Protein 6XRK (pdb70)

Solvent-accessible surface area: 28805 Å² total; per-residue (Å²): 146,97,162,117,76,77,4,35,88,1,1,72,63,0,30,18,0,1,0,0,0,19,0,1,0,0,51,15,96,143,74,79,31,150,60,4,56,34,0,0,54,20,70,30,4,55,52,6,59,46,112,37,0,25,36,0,90,126,25,25,4,36,0,0,0,0,0,0,0,0,43,59,16,30,73,79,72,0,75,18,72,82,100,0,14,66,53,0,71,75,3,0,46,42,0,46,161,25,39,0,0,0,0,0,0,0,5,33,0,4,52,105,31,21,20,0,30,47,3,17,35,19,56,96,37,0,51,38,0,0,48,44,0,0,73,73,0,73,93,37,81,39,41,0,0,0,0,0,0,6,60,0,90,12,87,55,10,107,94,51,26,29,97,22,2,53,46,0,0,31,19,0,3,84,19,0,36,67,24,23,51,68,0,38,57,2,0,0,0,0,0,0,0,54,3,56,12,125,38,0,18,40,121,27,20,114,46,7,97,14,208,29,116,13,15,0,0,0,0,9,2,37,46,15,45,48,0,0,47,0,20,21,137,100,36,98,80,134,80,55,124,131,41,78,96,65,103,62,100,14,86,66,92,13,26,84,164,73,29,70,148,82,3,56,74,23,0,72,51,0,72,88,31,8,9,84,143,38,37,0,0,0,0,0,11,0,0,0,10,29,68,46,119,12,59,145,90,8,9,41,68,0,4,98,6,0,4,36,41,8,70,82,32,95,0,9,2,1,0,0,23,1,1,1,44,98,106,5,18,77,6,5,4,1,19,11,70,80,46,142,20,120,30,110,122,10,70,58,34,4,59,59,22,46,73,68,137,72,90,181,123,63,73,2,32,55,1,1,71,60,0,31,18,0,0,0,0,0,19,0,1,0,0,46,17,109,135,88,102,39,171,55,16,55,44,0,0,48,14,65,30,5,55,54,7,57,40,112,36,0,25,35,0,92,128,24,25,3,38,0,0,0,0,0,0,0,0,41,65,20,25,72,55,74,0,74,17,68,82,94,0,14,58,45,0,67,76,3,0,45,41,0,46,156,23,41,0,3,0,0,0,0,0,6,32,0,4,54,106,31,21,17,0,28,48,3,17,36,18,89,110,38,0,43,38,0,0,46,44,0,0,81,71,0,79,94,28,79,38,50,0,0,0,0,0,0,7,62,0,87,12,75,46,8,116,93,49,29,28,85,22,2,45,40,0,0,27,7,1,2,83,21,0,33,68,26,23,54,61,0,48,56,0,0,0,0,0,0,0,0,52,2,55,11,129,39,0,17,40,127,31,26,88,45,6,105,13,217,36,112,10,12,0,0,0,0,8,2,36,46,15,47,50,0,0,47,0,18,23,125,88,37,96,78,133,81,51,143,156,38,80,95,62,105,64,99,15,84,64,92,12,26,82,165,75,28,68,145,84,3,56,68,24,0,70,46,0,71,79,33,8,9,84,149,39,35,0,0,0,0,0,10,0,0,0,9,26,81,47,130,11,54,139,87,9,8,58,67,0,3,105,6,0,4,36,41,8,70,81,34,94,0,9,2,2,0,0,22,1,1,0,44,98,105,5,18,75,7,5,4,1,20,9,69,80,47,142,23,121,25,94,106,11,74,44,33,3,60,58,27,45,74,72,142

Secondary structure (DSSP, 8-state):
------HHHHHHHH-EEEE--SSTT---TTS---SHHHHHTTTSPPPP-HHHHHGGGGGTEEEEEE----GGGB-TT-PBPHHHHHHHHHHHHHHHHTT-EEEE---GGGSTTSGGGG-GGGHHHHHHHHHHHHHHHTT--TTEEEES-S----EETTEE-HHHHHHHHHHHHHHHHHT-GGGGTS-EEEE-GGG-HHHHTSTT--PPP-TT--EEEEEEE--SHHHHT--SSS--EEE-TT--EEEPPP------HHHHHHHHHHHHHHHHHTGGGT--EEEEEE---SSSS--HHHHHHHHHHHHHHHHHSTTEEEEE---SSTTT-S---EETTTTEES-HHHHHHHHHHHHT-/--SS--HHHHHHHH-EEEE--SSTT---SSS---SHHHHHTTTSPPPP-HHHHHGGGGGTEEEEEE----GGGB-TT-PBPHHHHHHHHHHHHHHHHTT-EEEE---GGGSTTSGGGG-GGGHHHHHHHHHHHHHHHTT--TTEEEES-S----EETTEE-HHHHHHHHHHHHHHHHHT-GGGGTS-EEEE-GGG-HHHHTSTT--PPP-TT--EEEEEEE--SHHHHT--SSS--EEE-TT--EEE---------HHHHHHHHHHHHHHHHHTGGGT--EEEEEE---SSSS--HHHHHHHHHHHHHHHHHSTTEEEEE---SSTTT-S---EETTTTEES-HHHHHHHHHHHHT-

Nearest PDB structures (foldseek):
  6xrk-assembly2_B  TM=9.985E-01  e=7.769E-76  uncultured bovine rumen ciliate
  5d9m-assembly1_A  TM=8.361E-01  e=3.413E-28  Segatella bryantii
  6xso-assembly1_A  TM=7.972E-01  e=7.023E-29  uncultured bacterium
  6xso-assembly2_B  TM=7.882E-01  e=7.023E-29  uncultured bacterium
  3vdh-assembly2_B  TM=8.403E-01  e=1.889E-26  Segatella bryantii

Foldseek 3Di:
DDPDDFQLRVLLVQWAAAEQPLAQQADDPVFDDDASQSRRCVLHDHLDDLLLLQVCVVLQGQEYEYEHAFVSQAPPQQDGNPRNLVSVVVSCVSSVVSVGAYEYEHECCQPVPHDPLVFQVCLNNLLSNLLVVLLVCLQPAQSYEYESYYFHFDADVPHGDLVRLQSSQQSNLCSNCVSDRNSVAHAYEREARSLDLDRRLDPPHDDHDHPNNRYAYEHADCPPVLFAPAAPVDFDWDADPVGDIGGDHHDQAADDPVRLVVLVVSLVSCCVRAVVVSHAYENQEDFHFDPHRRDPVRRLVVVLSNQLSQLVRRRYYYHYYAQQDDSRDGTHAANSVVRDGPDVSSSNSSSCSSVVD/DVVADFLLRLLLVQWAAAEQPLAQQADDDPDDDDDSQCRRCVQHDHLDDLLLQQVCVVLQGQEYEYEHAFVVQAPPQQDGNPNNVVSVVVSCVSSVVSVGAYEYEHEPCADPPHDVLVFQVCLNNLLSNLLVVLLVCLQPALSYEYESYYFHFDDDPPHGDLVRLQSSQLSNLCSNCVVDHNSVAHAYEYEARSLDLDRRLDPSHDDHDHPNNRYAYEHADCPPVLFAPAAPVDFDWDADPVGDIGGDHHDQAADDPVRLVVLVVSLVSCCVRAVVVSHAYENQEDFHFDPHRRDPVRRLVVVLSNQLVQLVDRRYYYYYYAQQDPSRDGTHAANSVVRDGPDVSSSNSSSCSSVVD

Organism: NCBI:txid1093161

InterPro domains:
  IPR001547 Glycoside hydrolase, family 5 [PF00150] (35-329)
  IPR017853 Glycoside hydrolase superfamily [SSF51445] (2-362)
  IPR050386 Glycosyl Hydrolase 5 (Cellulase A) [PTHR31297] (22-347)

B-factor: mean 25.51, std 10.74, range [11.43, 89.85]

Radius of gyration: 29.07 Å; Cα contacts (8 Å, |Δi|>4): 1500; chains: 2; bounding box: 70×75×54 Å

Sequence (714 aa):
SSLQKTAIETVNDMGLGWNLGNTFDCFGTWKEIKTPDDQITMWGNVVPTEEMVVTIKKYGFNTVRFPVTWMNFMDDSGNVNAEEWMSSRVKEVVDWIIKAGMMYCILNVHHDGVSGNWLSQGASVKKTKFVTLWTQIANEEFKSSYDDHLVLESMNEVEYKTGNDFDFTTLHTLTQAFVDTVRGTGGNNADRLLLISGMNTNLEQTCSSGYKMPTDKADKLAISIHYYLPPQQFTVESDKNPWTWTDDQGVVHEEITPMQTWGTESSDYKEMVTNYETMKVTFADKGIPVILGEVGVLTEEQKDKDSIREFLYAQYSFSAAYDGFMSVLWDTSKNTAGDMNFYNRETDKWYDEKIRDNFVNIAAGVSSLQKKTAIETVNDMGLGWNLGNTFDCFGTWKEIKTPDDQITMWGNVVPTEEMVVTIKKYGFNTVRFPVTWMNFMDDSGNVNNAEWMSRVKEVVDWIIKAGMMYCILNVHHDGVVSSGNWLSQGASVKTKFVTLWTQIANEFKSYDDHLVLESMNEVEYKTTGNDFDFTTLHTLTQAFVDTVRGTGGNNADRLLLISGMNTNLEQTCSSGYKMPTDKADKLAISIHYYLPPQFTVESDKKNPWTWTDDQGVVHEITPMQTWGTESSDYKEMVTNYETMKVTFADKGIPVILGEVGVLTEEQKDKDSIREFLYAQYSFSAAYDGFMSVLWDTSKNTAGDMNFYNRETDKWYDEKIRDNFVNIAAGV

Structure (mmCIF, N/CA/C/O backbone):
data_6XRK
#
_entry.id   6XRK
#
_cell.length_a   72.320
_cell.length_b   84.990
_cell.length_c   121.320
_cell.angle_alpha   90.00
_cell.angle_beta   90.00
_cell.angle_gamma   90.00
#
_symmetry.space_group_name_H-M   'P 2 21 21'
#
loop_
_entity.id
_entity.type
_entity.pdbx_description
1 polymer 'Glycoside hydrolase type 1'
2 non-polymer 'MAGNESIUM ION'
3 non-polymer 2-[BIS-(2-HYDROXY-ETHYL)-AMINO]-2-HYDROXYMETHYL-PROPANE-1,3-DIOL
4 non-polymer 'CHLORIDE ION'
5 non-polymer DI(HYDROXYETHYL)ETHER
6 water water
#
loop_
_atom_site.group_PDB
_atom_site.id
_atom_site.type_symbol
_atom_site.label_atom_id
_atom_site.label_alt_id
_atom_site.label_comp_id
_atom_site.label_asym_id
_atom_site.label_entity_id
_atom_site.label_seq_id
_atom_site.pdbx_PDB_ins_code
_atom_site.Cartn_x
_atom_site.Cartn_y
_atom_site.Cartn_z
_atom_site.occupancy
_atom_site.B_iso_or_equiv
_atom_site.auth_seq_id
_atom_site.auth_comp_id
_atom_site.auth_asym_id
_atom_site.auth_atom_id
_atom_site.pdbx_PDB_model_num
ATOM 1 N N . SER A 1 18 ? 26.572 83.357 24.423 1.00 46.52 1 SER A N 1
ATOM 2 C CA . SER A 1 18 ? 27.255 83.359 25.744 1.00 45.27 1 SER A CA 1
ATOM 3 C C . SER A 1 18 ? 28.420 82.377 25.747 1.00 47.99 1 SER A C 1
ATOM 4 O O . SER A 1 18 ? 28.505 81.494 24.891 1.00 58.02 1 SER A O 1
ATOM 12 N N . SER A 1 19 ? 29.303 82.531 26.734 1.00 37.85 2 SER A N 1
ATOM 13 C CA . SER A 1 19 ? 30.394 81.586 26.921 1.00 36.55 2 SER A CA 1
ATOM 14 C C . SER A 1 19 ? 29.860 80.198 27.245 1.00 42.46 2 SER A C 1
ATOM 15 O O . SER A 1 19 ? 28.920 80.034 28.027 1.00 48.66 2 SER A O 1
ATOM 23 N N . LEU A 1 20 ? 30.486 79.188 26.649 1.00 39.49 3 LEU A N 1
ATOM 24 C CA . LEU A 1 20 ? 30.117 77.803 26.900 1.00 40.26 3 LEU A CA 1
ATOM 25 C C . LEU A 1 20 ? 31.226 77.034 27.610 1.00 51.98 3 LEU A C 1
ATOM 26 O O . LEU A 1 20 ? 31.189 75.801 27.649 1.00 67.44 3 LEU A O 1
ATOM 42 N N . GLN A 1 21 ? 32.206 77.744 28.182 1.00 45.43 4 GLN A N 1
ATOM 43 C CA . GLN A 1 21 ? 33.322 77.119 28.881 1.00 43.88 4 GLN A CA 1
ATOM 44 C C . GLN A 1 21 ? 33.497 77.762 30.251 1.00 40.63 4 GLN A C 1
ATOM 45 O O . GLN A 1 21 ? 33.220 78.946 30.441 1.00 44.90 4 GLN A O 1
ATOM 59 N N . LYS A 1 22 ? 33.931 76.963 31.215 1.00 30.75 5 LYS A N 1
ATOM 60 C CA . LYS A 1 22 ? 34.341 77.461 32.518 1.00 25.81 5 LYS A CA 1
ATOM 61 C C . LYS A 1 22 ? 35.840 77.255 32.665 1.00 24.41 5 LYS A C 1
ATOM 62 O O . LYS A 1 22 ? 36.401 76.296 32.125 1.00 27.64 5 LYS A O 1
ATOM 81 N N . THR A 1 23 ? 36.481 78.139 33.427 1.00 22.81 6 THR A N 1
ATOM 82 C CA . THR A 1 23 ? 37.868 77.923 33.802 1.00 24.51 6 THR A CA 1
ATOM 83 C C . THR A 1 23 ? 37.971 76.756 34.789 1.00 22.67 6 THR A C 1
ATOM 84 O O . THR A 1 23 ? 36.978 76.264 35.337 1.00 22.45 6 THR A O 1
ATOM 95 N N . ALA A 1 24 ? 39.207 76.334 35.050 1.00 22.00 7 ALA A N 1
ATOM 96 C CA . ALA A 1 24 ? 39.424 75.240 35.992 1.00 22.32 7 ALA A CA 1
ATOM 97 C C . ALA A 1 24 ? 38.897 75.592 37.377 1.00 20.00 7 ALA A C 1
ATOM 98 O O . ALA A 1 24 ? 38.200 74.799 38.007 1.00 19.79 7 ALA A O 1
ATOM 105 N N . ILE A 1 25 ? 39.223 76.790 37.873 1.00 21.06 8 ILE A N 1
ATOM 106 C CA . ILE A 1 25 ? 38.725 77.228 39.181 1.00 20.53 8 ILE A CA 1
ATOM 107 C C . ILE A 1 25 ? 37.204 77.346 39.190 1.00 21.88 8 ILE A C 1
ATOM 108 O O . ILE A 1 25 ? 36.548 76.902 40.138 1.00 20.77 8 ILE A O 1
ATOM 124 N N . GLU A 1 26 ? 36.625 77.948 38.144 1.00 21.18 9 GLU A N 1
ATOM 125 C CA . GLU A 1 26 ? 35.168 78.061 38.075 1.00 20.54 9 GLU A CA 1
ATOM 126 C C . GLU A 1 26 ? 34.519 76.680 38.113 1.00 20.97 9 GLU A C 1
ATOM 127 O O . GLU A 1 26 ? 33.435 76.506 38.693 1.00 21.40 9 GLU A O 1
ATOM 139 N N . THR A 1 27 ? 35.153 75.683 37.486 1.00 19.77 10 THR A N 1
ATOM 140 C CA . THR A 1 27 ? 34.595 74.332 37.493 1.00 18.51 10 THR A CA 1
ATOM 141 C C . THR A 1 27 ? 34.587 73.749 38.902 1.00 18.17 10 THR A C 1
ATOM 142 O O . THR A 1 27 ? 33.554 73.263 39.370 1.00 18.93 10 THR A O 1
ATOM 153 N N . VAL A 1 28 ? 35.725 73.784 39.604 1.00 18.35 11 VAL A N 1
ATOM 154 C CA . VAL A 1 28 ? 35.762 73.252 40.966 1.00 17.98 11 VAL A CA 1
ATOM 155 C C . VAL A 1 28 ? 34.826 74.022 41.895 1.00 17.93 11 VAL A C 1
ATOM 156 O O . VAL A 1 28 ? 34.173 73.409 42.762 1.00 18.92 11 VAL A O 1
ATOM 169 N N . ASN A 1 29 ? 34.676 75.339 41.697 1.00 18.43 12 ASN A N 1
ATOM 170 C CA . ASN A 1 29 ? 33.706 76.083 42.493 1.00 20.04 12 ASN A CA 1
ATOM 171 C C . ASN A 1 29 ? 32.289 75.544 42.261 1.00 21.36 12 ASN A C 1
ATOM 172 O O . ASN A 1 29 ? 31.503 75.420 43.207 1.00 21.75 12 ASN A O 1
ATOM 183 N N . ASP A 1 30 ? 31.947 75.224 41.002 1.00 18.17 13 ASP A N 1
ATOM 184 C CA . ASP A 1 30 ? 30.623 74.685 40.681 1.00 18.00 13 ASP A CA 1
ATOM 185 C C . ASP A 1 30 ? 30.449 73.249 41.156 1.00 18.55 13 ASP A C 1
ATOM 186 O O . ASP A 1 30 ? 29.302 72.804 41.313 1.00 18.59 13 ASP A O 1
ATOM 195 N N . MET A 1 31 ? 31.545 72.520 41.394 1.00 18.06 14 MET A N 1
ATOM 196 C CA . MET A 1 31 ? 31.454 71.123 41.824 1.00 15.36 14 MET A CA 1
ATOM 197 C C . MET A 1 31 ? 30.935 70.996 43.253 1.00 15.71 14 MET A C 1
ATOM 198 O O . MET A 1 31 ? 30.486 69.920 43.652 1.00 16.31 14 MET A O 1
ATOM 212 N N . GLY A 1 32 ? 30.955 72.073 44.026 1.00 18.33 15 GLY A N 1
ATOM 213 C CA . GLY A 1 32 ? 30.328 72.052 45.331 1.00 18.82 15 GLY A CA 1
ATOM 214 C C . GLY A 1 32 ? 30.983 71.078 46.286 1.00 15.42 15 GLY A C 1
ATOM 215 O O . GLY A 1 32 ? 32.212 71.027 46.435 1.00 15.65 15 GLY A O 1
ATOM 219 N N . LEU A 1 33 ? 30.123 70.355 47.004 1.00 15.24 16 LEU A N 1
ATOM 220 C CA . LEU A 1 33 ? 30.534 69.325 47.939 1.00 15.68 16 LEU A CA 1
ATOM 221 C C . LEU A 1 33 ? 30.510 67.962 47.257 1.00 14.95 16 LEU A C 1
ATOM 222 O O . LEU A 1 33 ? 29.575 67.639 46.527 1.00 15.17 16 LEU A O 1
ATOM 238 N N . GLY A 1 34 ? 31.546 67.164 47.520 1.00 13.89 17 GLY A N 1
ATOM 239 C CA . GLY A 1 34 ? 31.664 65.835 46.944 1.00 14.66 17 GLY A CA 1
ATOM 240 C C . GLY A 1 34 ? 31.573 64.691 47.935 1.00 14.29 17 GLY A C 1
ATOM 241 O O . GLY A 1 34 ? 31.777 64.871 49.151 1.00 14.11 17 GLY A O 1
ATOM 245 N N . TRP A 1 35 ? 31.320 63.493 47.397 1.00 13.98 18 TRP A N 1
ATOM 246 C CA . TRP A 1 35 ? 31.183 62.236 48.127 1.00 12.59 18 TRP A CA 1
ATOM 247 C C . TRP A 1 35 ? 31.653 61.110 47.224 1.00 12.60 18 TRP A C 1
ATOM 248 O O . TRP A 1 35 ? 31.353 61.111 46.023 1.00 13.18 18 TRP A O 1
ATOM 269 N N . ASN A 1 36 ? 32.360 60.142 47.819 1.00 12.43 19 ASN A N 1
ATOM 270 C CA . ASN A 1 36 ? 32.870 58.969 47.119 1.00 12.82 19 ASN A CA 1
ATOM 271 C C . ASN A 1 36 ? 31.916 57.789 47.239 1.00 13.75 19 ASN A C 1
ATOM 272 O O . ASN A 1 36 ? 31.400 57.489 48.328 1.00 13.26 19 ASN A O 1
ATOM 283 N N . LEU A 1 37 ? 31.765 57.047 46.138 1.00 13.62 20 LEU A N 1
ATOM 284 C CA . LEU A 1 37 ? 31.099 55.743 46.162 1.00 13.35 20 LEU A CA 1
ATOM 285 C C . LEU A 1 37 ? 32.125 54.660 46.527 1.00 12.85 20 LEU A C 1
ATOM 286 O O . LEU A 1 37 ? 32.590 53.865 45.716 1.00 13.37 20 LEU A O 1
ATOM 302 N N . GLY A 1 38 ? 32.489 54.632 47.804 1.00 12.82 21 GLY A N 1
ATOM 303 C CA . GLY A 1 38 ? 33.628 53.838 48.227 1.00 12.97 21 GLY A CA 1
ATOM 304 C C . GLY A 1 38 ? 33.345 52.351 48.398 1.00 11.43 21 GLY A C 1
ATOM 305 O O . GLY A 1 38 ? 32.219 51.890 48.629 1.00 12.95 21 GLY A O 1
ATOM 309 N N . ASN A 1 39 ? 34.423 51.572 48.260 1.00 13.24 22 ASN A N 1
ATOM 310 C CA . ASN A 1 39 ? 34.418 50.123 48.513 1.00 13.53 22 ASN A CA 1
ATOM 311 C C . ASN A 1 39 ? 33.356 49.412 47.668 1.00 13.61 22 ASN A C 1
ATOM 312 O O . ASN A 1 39 ? 32.621 48.535 48.138 1.00 13.26 22 ASN A O 1
ATOM 323 N N . THR A 1 40 ? 33.316 49.781 46.389 1.00 14.09 23 THR A N 1
ATOM 324 C CA . THR A 1 40 ? 32.344 49.260 45.420 1.00 13.37 23 THR A CA 1
ATOM 325 C C . THR A 1 40 ? 33.081 48.861 44.138 1.00 14.20 23 THR A C 1
ATOM 326 O O . THR A 1 40 ? 33.635 47.758 44.083 1.00 14.34 23 THR A O 1
ATOM 337 N N . PHE A 1 41 ? 33.148 49.726 43.106 1.00 13.29 24 PHE A N 1
ATOM 338 C CA . PHE A 1 41 ? 33.880 49.347 41.902 1.00 12.52 24 PHE A CA 1
ATOM 339 C C . PHE A 1 41 ? 35.392 49.337 42.122 1.00 14.54 24 PHE A C 1
ATOM 340 O O . PHE A 1 41 ? 36.134 48.872 41.246 1.00 14.98 24 PHE A O 1
ATOM 357 N N . ASP A 1 42 ? 35.855 49.843 43.265 1.00 14.27 25 ASP A N 1
ATOM 358 C CA . ASP A 1 42 ? 37.258 49.935 43.608 1.00 14.94 25 ASP A CA 1
ATOM 359 C C . ASP A 1 42 ? 37.811 48.684 44.269 1.00 13.92 25 ASP A C 1
ATOM 360 O O . ASP A 1 42 ? 39.035 48.561 44.388 1.00 13.98 25 ASP A O 1
ATOM 369 N N . CYS A 1 43 ? 36.974 47.743 44.698 1.00 13.43 26 CYS A N 1
ATOM 370 C CA . CYS A 1 43 ? 37.475 46.597 45.448 1.00 13.46 26 CYS A CA 1
ATOM 371 C C . CYS A 1 43 ? 38.483 45.768 44.654 1.00 14.89 26 CYS A C 1
ATOM 372 O O . CYS A 1 43 ? 38.427 45.690 43.424 1.00 14.67 26 CYS A O 1
ATOM 380 N N . PHE A 1 44 ? 39.347 45.062 45.381 1.00 15.24 27 PHE A N 1
ATOM 381 C CA . PHE A 1 44 ? 40.241 44.068 44.804 1.00 16.83 27 PHE A CA 1
ATOM 382 C C . PHE A 1 44 ? 40.707 43.135 45.915 1.00 17.28 27 PHE A C 1
ATOM 383 O O . PHE A 1 44 ? 40.586 43.452 47.103 1.00 17.34 27 PHE A O 1
ATOM 400 N N . GLY A 1 45 ? 41.252 41.990 45.512 1.00 15.62 28 GLY A N 1
ATOM 401 C CA . GLY A 1 45 ? 41.810 41.036 46.457 1.00 16.44 28 GLY A CA 1
ATOM 402 C C . GLY A 1 45 ? 42.068 39.713 45.783 1.00 18.52 28 GLY A C 1
ATOM 403 O O . GLY A 1 45 ? 41.165 39.141 45.169 1.00 20.80 28 GLY A O 1
ATOM 407 N N . THR A 1 46 ? 43.292 39.195 45.878 1.00 21.55 29 THR A N 1
ATOM 408 C CA . THR A 1 46 ? 43.617 37.976 45.146 1.00 22.39 29 THR A CA 1
ATOM 409 C C . THR A 1 46 ? 42.767 36.795 45.579 1.00 25.00 29 THR A C 1
ATOM 410 O O . THR A 1 46 ? 42.503 35.893 44.777 1.00 25.93 29 THR A O 1
ATOM 421 N N . TRP A 1 47 ? 42.326 36.776 46.835 1.00 20.91 30 TRP A N 1
ATOM 422 C CA . TRP A 1 47 ? 41.567 35.629 47.317 1.00 21.66 30 TRP A CA 1
ATOM 423 C C . TRP A 1 47 ? 40.295 35.377 46.521 1.00 21.87 30 TRP A C 1
ATOM 424 O O . TRP A 1 47 ? 39.811 34.241 46.495 1.00 25.38 30 TRP A O 1
ATOM 445 N N . LYS A 1 48 ? 39.745 36.401 45.874 1.00 20.63 31 LYS A N 1
ATOM 446 C CA . LYS A 1 48 ? 38.493 36.284 45.147 1.00 23.04 31 LYS A CA 1
ATOM 447 C C . LYS A 1 48 ? 38.825 36.074 43.675 1.00 23.79 31 LYS A C 1
ATOM 448 O O . LYS A 1 48 ? 39.499 36.911 43.064 1.00 24.58 31 LYS A O 1
ATOM 467 N N . GLU A 1 49 ? 38.342 34.978 43.110 1.00 24.96 32 GLU A N 1
ATOM 468 C CA . GLU A 1 49 ? 38.414 34.773 41.669 1.00 23.85 32 GLU A CA 1
ATOM 469 C C . GLU A 1 49 ? 37.345 35.654 41.028 1.00 23.47 32 GLU A C 1
ATOM 470 O O . GLU A 1 49 ? 36.147 35.410 41.196 1.00 28.70 32 GLU A O 1
ATOM 482 N N . ILE A 1 50 ? 37.758 36.706 40.333 1.00 19.97 33 ILE A N 1
ATOM 483 C CA . ILE A 1 50 ? 36.833 37.690 39.789 1.00 22.68 33 ILE A CA 1
ATOM 484 C C . ILE A 1 50 ? 36.524 37.309 38.352 1.00 22.67 33 ILE A C 1
ATOM 485 O O . ILE A 1 50 ? 37.379 37.409 37.467 1.00 26.27 33 ILE A O 1
ATOM 501 N N . LYS A 1 51 ? 35.299 36.847 38.126 1.00 21.95 34 LYS A N 1
ATOM 502 C CA . LYS A 1 51 ? 34.863 36.401 36.811 1.00 23.78 34 LYS A CA 1
ATOM 503 C C . LYS A 1 51 ? 33.861 37.340 36.159 1.00 24.57 34 LYS A C 1
ATOM 504 O O . LYS A 1 51 ? 33.788 37.381 34.924 1.00 29.15 34 LYS A O 1
ATOM 523 N N . THR A 1 52 ? 33.099 38.081 36.947 1.00 22.01 35 THR A N 1
ATOM 524 C CA . THR A 1 52 ? 32.077 38.996 36.464 1.00 23.06 35 THR A CA 1
ATOM 525 C C . THR A 1 52 ? 32.253 40.313 37.196 1.00 20.03 35 THR A C 1
ATOM 526 O O . THR A 1 52 ? 32.851 40.360 38.278 1.00 19.66 35 THR A O 1
ATOM 537 N N . PRO A 1 53 ? 31.683 41.399 36.666 1.00 19.48 36 PRO A N 1
ATOM 538 C CA . PRO A 1 53 ? 31.722 42.670 37.406 1.00 18.64 36 PRO A CA 1
ATOM 539 C C . PRO A 1 53 ? 31.233 42.569 38.840 1.00 17.83 36 PRO A C 1
ATOM 540 O O . PRO A 1 53 ? 31.884 43.099 39.745 1.00 17.53 36 PRO A O 1
ATOM 551 N N . ASP A 1 54 ? 30.101 41.897 39.074 1.00 17.93 37 ASP A N 1
ATOM 552 C CA . ASP A 1 54 ? 29.538 41.838 40.421 1.00 17.20 37 ASP A CA 1
ATOM 553 C C . ASP A 1 54 ? 30.479 41.138 41.391 1.00 15.91 37 ASP A C 1
ATOM 554 O O . ASP A 1 54 ? 30.480 41.453 42.593 1.00 16.75 37 ASP A O 1
ATOM 563 N N . ASP A 1 55 ? 31.289 40.187 40.907 1.00 17.01 38 ASP A N 1
ATOM 564 C CA . ASP A 1 55 ? 32.259 39.544 41.788 1.00 16.90 38 ASP A CA 1
ATOM 565 C C . ASP A 1 55 ? 33.183 40.572 42.446 1.00 18.90 38 ASP A C 1
ATOM 566 O O . ASP A 1 55 ? 33.532 40.428 43.621 1.00 18.72 38 ASP A O 1
ATOM 575 N N . GLN A 1 56 ? 33.652 41.563 41.687 1.00 16.10 39 GLN A N 1
ATOM 576 C CA . GLN A 1 56 ? 34.480 42.611 42.276 1.00 15.44 39 GLN A CA 1
ATOM 577 C C . GLN A 1 56 ? 33.641 43.602 43.059 1.00 16.10 39 GLN A C 1
ATOM 578 O O . GLN A 1 56 ? 34.007 43.997 44.170 1.00 16.40 39 GLN A O 1
ATOM 592 N N . ILE A 1 57 ? 32.518 44.038 42.495 1.00 15.77 40 ILE A N 1
ATOM 593 C CA . ILE A 1 57 ? 31.720 45.099 43.088 1.00 15.32 40 ILE A CA 1
ATOM 594 C C . ILE A 1 57 ? 31.306 44.753 44.516 1.00 16.63 40 ILE A C 1
ATOM 595 O O . ILE A 1 57 ? 31.267 45.636 45.381 1.00 16.63 40 ILE A O 1
ATOM 611 N N . THR A 1 58 ? 30.970 43.487 44.778 1.00 15.56 41 THR A N 1
ATOM 612 C CA . THR A 1 58 ? 30.441 43.099 46.082 1.00 16.84 41 THR A CA 1
ATOM 613 C C . THR A 1 58 ? 31.477 42.475 47.009 1.00 17.36 41 THR A C 1
ATOM 614 O O . THR A 1 58 ? 31.129 42.121 48.135 1.00 17.42 41 THR A O 1
ATOM 625 N N . MET A 1 59 ? 32.751 42.366 46.601 1.00 16.81 42 MET A N 1
ATOM 626 C CA . MET A 1 59 ? 33.642 41.503 47.360 1.00 18.27 42 MET A CA 1
ATOM 627 C C . MET A 1 59 ? 34.009 42.072 48.726 1.00 15.14 42 MET A C 1
ATOM 628 O O . MET A 1 59 ? 34.397 41.294 49.603 1.00 17.74 42 MET A O 1
ATOM 642 N N . TRP A 1 60 ? 33.885 43.379 48.933 1.00 16.71 43 TRP A N 1
ATOM 643 C CA . TRP A 1 60 ? 34.186 43.962 50.241 1.00 16.76 43 TRP A CA 1
ATOM 644 C C . TRP A 1 60 ? 32.949 44.149 51.100 1.00 18.78 43 TRP A C 1
ATOM 645 O O . TRP A 1 60 ? 33.075 44.563 52.249 1.00 20.08 43 TRP A O 1
ATOM 666 N N . GLY A 1 61 ? 31.768 43.806 50.601 1.00 16.78 44 GLY A N 1
ATOM 667 C CA . GLY A 1 61 ? 30.574 43.804 51.426 1.00 16.50 44 GLY A CA 1
ATOM 668 C C . GLY A 1 61 ? 29.489 44.763 51.008 1.00 18.24 44 GLY A C 1
ATOM 669 O O . GLY A 1 61 ? 28.386 44.691 51.577 1.00 17.74 44 GLY A O 1
ATOM 673 N N . ASN A 1 62 ? 29.717 45.647 50.046 1.00 15.34 45 ASN A N 1
ATOM 674 C CA . ASN A 1 62 ? 28.632 46.483 49.537 1.00 14.74 45 ASN A CA 1
ATOM 675 C C . ASN A 1 62 ? 27.825 45.707 48.509 1.00 15.42 45 ASN A C 1
ATOM 676 O O . ASN A 1 62 ? 28.276 44.707 47.950 1.00 16.93 45 ASN A O 1
ATOM 687 N N . VAL A 1 63 ? 26.570 46.130 48.345 1.00 16.66 46 VAL A N 1
ATOM 688 C CA . VAL A 1 63 ? 25.699 45.523 47.338 1.00 15.09 46 VAL A CA 1
ATOM 689 C C . VAL A 1 63 ? 25.954 46.167 45.977 1.00 14.70 46 VAL A C 1
ATOM 690 O O . VAL A 1 63 ? 26.543 47.240 45.865 1.00 15.20 46 VAL A O 1
ATOM 703 N N . VAL A 1 64 ? 25.489 45.502 44.927 1.00 16.40 47 VAL A N 1
ATOM 704 C CA . VAL A 1 64 ? 25.470 46.100 43.593 1.00 15.21 47 VAL A CA 1
ATOM 705 C C . VAL A 1 64 ? 24.675 47.401 43.669 1.00 15.64 47 VAL A C 1
ATOM 706 O O . VAL A 1 64 ? 23.503 47.389 44.081 1.00 17.75 47 VAL A O 1
ATOM 719 N N . PRO A 1 65 ? 25.244 48.543 43.286 1.00 15.65 48 PRO A N 1
ATOM 720 C CA . PRO A 1 65 ? 24.505 49.795 43.443 1.00 15.78 48 PRO A CA 1
ATOM 721 C C . PRO A 1 65 ? 23.505 50.017 42.326 1.00 14.98 48 PRO A C 1
ATOM 722 O O . PRO A 1 65 ? 23.715 49.616 41.181 1.00 16.86 48 PRO A O 1
ATOM 733 N N . THR A 1 66 ? 22.393 50.651 42.694 1.00 15.61 49 THR A N 1
ATOM 734 C CA . THR A 1 66 ? 21.365 51.109 41.777 1.00 17.05 49 THR A CA 1
ATOM 735 C C . THR A 1 66 ? 21.448 52.619 41.634 1.00 17.29 49 THR A C 1
ATOM 736 O O . THR A 1 66 ? 22.142 53.305 42.382 1.00 15.99 49 THR A O 1
ATOM 747 N N . GLU A 1 67 ? 20.669 53.148 40.692 1.00 15.87 50 GLU A N 1
ATOM 748 C CA . GLU A 1 67 ? 20.628 54.589 40.480 1.00 16.52 50 GLU A CA 1
ATOM 749 C C . GLU A 1 67 ? 20.317 55.336 41.774 1.00 15.95 50 GLU A C 1
ATOM 750 O O . GLU A 1 67 ? 21.001 56.317 42.117 1.00 16.40 50 GLU A O 1
ATOM 762 N N . GLU A 1 68 ? 19.293 54.911 42.501 1.00 17.07 51 GLU A N 1
ATOM 763 C CA . GLU A 1 68 ? 18.914 55.620 43.721 1.00 18.05 51 GLU A CA 1
ATOM 764 C C . GLU A 1 68 ? 20.040 55.602 44.745 1.00 16.80 51 GLU A C 1
ATOM 765 O O . GLU A 1 68 ? 20.270 56.595 45.443 1.00 18.78 51 GLU A O 1
ATOM 777 N N . MET A 1 69 ? 20.776 54.488 44.838 1.00 16.65 52 MET A N 1
ATOM 778 C CA . MET A 1 69 ? 21.865 54.417 45.802 1.00 16.49 52 MET A CA 1
ATOM 779 C C . MET A 1 69 ? 23.017 55.359 45.446 1.00 16.94 52 MET A C 1
ATOM 780 O O . MET A 1 69 ? 23.736 55.829 46.340 1.00 17.79 52 MET A O 1
ATOM 794 N N . VAL A 1 70 ? 23.202 55.655 44.159 1.00 14.85 53 VAL A N 1
ATOM 795 C CA . VAL A 1 70 ? 24.315 56.491 43.741 1.00 15.16 53 VAL A CA 1
ATOM 796 C C . VAL A 1 70 ? 24.000 57.989 43.798 1.00 15.27 53 VAL A C 1
ATOM 797 O O . VAL A 1 70 ? 24.904 58.784 44.104 1.00 15.85 53 VAL A O 1
ATOM 810 N N . VAL A 1 71 ? 22.766 58.386 43.510 1.00 15.01 54 VAL A N 1
ATOM 811 C CA . VAL A 1 71 ? 22.461 59.805 43.320 1.00 16.06 54 VAL A CA 1
ATOM 812 C C . VAL A 1 71 ? 21.585 60.423 44.393 1.00 16.86 54 VAL A C 1
ATOM 813 O O . VAL A 1 71 ? 21.412 61.647 44.392 1.00 17.63 54 VAL A O 1
ATOM 826 N N . THR A 1 72 ? 21.025 59.645 45.319 1.00 16.73 55 THR A N 1
ATOM 827 C CA . THR A 1 72 ? 20.187 60.253 46.348 1.00 18.06 55 THR A CA 1
ATOM 828 C C . THR A 1 72 ? 20.956 61.221 47.250 1.00 19.27 55 THR A C 1
ATOM 829 O O . THR A 1 72 ? 20.345 62.159 47.780 1.00 17.56 55 THR A O 1
ATOM 840 N N . ILE A 1 73 ? 22.271 61.048 47.390 1.00 17.21 56 ILE A N 1
ATOM 841 C CA . ILE A 1 73 ? 23.135 61.948 48.166 1.00 17.29 56 ILE A CA 1
ATOM 842 C C . ILE A 1 73 ? 22.924 63.405 47.793 1.00 16.12 56 ILE A C 1
ATOM 843 O O . ILE A 1 73 ? 23.161 64.304 48.608 1.00 16.81 56 ILE A O 1
ATOM 859 N N . LYS A 1 74 ? 22.505 63.670 46.556 1.00 15.97 57 LYS A N 1
ATOM 860 C CA . LYS A 1 74 ? 22.394 65.049 46.102 1.00 16.48 57 LYS A CA 1
ATOM 861 C C . LYS A 1 74 ? 21.528 65.880 47.036 1.00 19.64 57 LYS A C 1
ATOM 862 O O . LYS A 1 74 ? 21.821 67.060 47.285 1.00 19.28 57 LYS A O 1
ATOM 881 N N . LYS A 1 75 ? 20.485 65.278 47.610 1.00 19.33 58 LYS A N 1
ATOM 882 C CA . LYS A 1 75 ? 19.546 66.089 48.384 1.00 18.95 58 LYS A CA 1
ATOM 883 C C . LYS A 1 75 ? 20.117 66.550 49.720 1.00 21.32 58 LYS A C 1
ATOM 884 O O . LYS A 1 75 ? 19.492 67.388 50.382 1.00 22.18 58 LYS A O 1
ATOM 903 N N . TYR A 1 76 ? 21.293 66.065 50.118 1.00 17.74 59 TYR A N 1
ATOM 904 C CA . TYR A 1 76 ? 21.964 66.516 51.327 1.00 18.52 59 TYR A CA 1
ATOM 905 C C . TYR A 1 76 ? 23.004 67.605 51.052 1.00 19.10 59 TYR A C 1
ATOM 906 O O . TYR A 1 76 ? 23.805 67.926 51.936 1.00 20.83 59 TYR A O 1
ATOM 924 N N . GLY A 1 77 ? 23.000 68.177 49.846 1.00 18.70 60 GLY A N 1
ATOM 925 C CA . GLY A 1 77 ? 23.880 69.284 49.528 1.00 19.83 60 GLY A CA 1
ATOM 926 C C . GLY A 1 77 ? 25.096 68.946 48.705 1.00 20.46 60 GLY A C 1
ATOM 927 O O . GLY A 1 77 ? 26.028 69.758 48.650 1.00 22.17 60 GLY A O 1
ATOM 931 N N . PHE A 1 78 ? 25.137 67.776 48.094 1.00 16.84 61 PHE A N 1
ATOM 932 C CA . PHE A 1 78 ? 26.294 67.312 47.343 1.00 15.29 61 PHE A CA 1
ATOM 933 C C . PHE A 1 78 ? 26.057 67.515 45.855 1.00 17.56 61 PHE A C 1
ATOM 934 O O . PHE A 1 78 ? 24.941 67.333 45.360 1.00 18.09 61 PHE A O 1
ATOM 951 N N . ASN A 1 79 ? 27.100 67.934 45.149 1.00 15.01 62 ASN A N 1
ATOM 952 C CA . ASN A 1 79 ? 27.003 68.117 43.706 1.00 15.88 62 ASN A CA 1
ATOM 953 C C . ASN A 1 79 ? 28.040 67.315 42.924 1.00 16.59 62 ASN A C 1
ATOM 954 O O . ASN A 1 79 ? 28.039 67.395 41.681 1.00 16.68 62 ASN A O 1
ATOM 965 N N . THR A 1 80 ? 28.862 66.509 43.592 1.00 15.20 63 THR A N 1
ATOM 966 C CA . THR A 1 80 ? 29.879 65.707 42.919 1.00 14.79 63 THR A CA 1
ATOM 967 C C . THR A 1 80 ? 29.918 64.320 43.542 1.00 14.74 63 THR A C 1
ATOM 968 O O . THR A 1 80 ? 29.931 64.193 44.769 1.00 14.22 63 THR A O 1
ATOM 979 N N . VAL A 1 81 ? 29.911 63.288 42.702 1.00 13.94 64 VAL A N 1
ATOM 980 C CA . VAL A 1 81 ? 30.199 61.924 43.123 1.00 12.73 64 VAL A CA 1
ATOM 981 C C . VAL A 1 81 ? 31.540 61.513 42.519 1.00 13.91 64 VAL A C 1
ATOM 982 O O . VAL A 1 81 ? 31.700 61.502 41.290 1.00 14.11 64 VAL A O 1
ATOM 995 N N . ARG A 1 82 ? 32.507 61.190 43.365 1.00 12.52 65 ARG A N 1
ATOM 996 C CA . ARG A 1 82 ? 33.729 60.527 42.925 1.00 13.72 65 ARG A CA 1
ATOM 997 C C . ARG A 1 82 ? 33.458 59.030 42.875 1.00 12.21 65 ARG A C 1
ATOM 998 O O . ARG A 1 82 ? 32.907 58.450 43.830 1.00 13.85 65 ARG A O 1
ATOM 1019 N N . PHE A 1 83 ? 33.792 58.423 41.742 1.00 14.17 66 PHE A N 1
ATOM 1020 C CA . PHE A 1 83 ? 33.468 57.037 41.411 1.00 13.38 66 PHE A CA 1
ATOM 1021 C C . PHE A 1 83 ? 34.792 56.316 41.279 1.00 13.56 66 PHE A C 1
ATOM 1022 O O . PHE A 1 83 ? 35.366 56.257 40.176 1.00 14.29 66 PHE A O 1
ATOM 1039 N N . PRO A 1 84 ? 35.319 55.763 42.374 1.00 12.79 67 PRO A N 1
ATOM 1040 C CA . PRO A 1 84 ? 36.609 55.061 42.305 1.00 13.99 67 PRO A CA 1
ATOM 1041 C C . PRO A 1 84 ? 36.447 53.695 41.648 1.00 14.15 67 PRO A C 1
ATOM 1042 O O . PRO A 1 84 ? 35.599 52.889 42.049 1.00 14.18 67 PRO A O 1
ATOM 1053 N N . VAL A 1 85 ? 37.288 53.423 40.646 1.00 13.59 68 VAL A N 1
ATOM 1054 C CA . VAL A 1 85 ? 37.182 52.200 39.849 1.00 13.87 68 VAL A CA 1
ATOM 1055 C C . VAL A 1 85 ? 38.563 51.571 39.751 1.00 14.84 68 VAL A C 1
ATOM 1056 O O . VAL A 1 85 ? 39.514 52.247 39.352 1.00 14.01 68 VAL A O 1
ATOM 1069 N N . THR A 1 86 ? 38.666 50.291 40.099 1.00 13.60 69 THR A N 1
ATOM 1070 C CA . THR A 1 86 ? 39.877 49.489 39.931 1.00 15.31 69 THR A CA 1
ATOM 1071 C C . THR A 1 86 ? 39.699 48.628 38.687 1.00 14.20 69 THR A C 1
ATOM 1072 O O . THR A 1 86 ? 38.696 47.913 38.551 1.00 16.34 69 THR A O 1
ATOM 1083 N N . TRP A 1 87 ? 40.651 48.727 37.756 1.00 16.24 70 TRP A N 1
ATOM 1084 C CA . TRP A 1 87 ? 40.470 48.209 36.405 1.00 15.71 70 TRP A CA 1
ATOM 1085 C C . TRP A 1 87 ? 41.187 46.893 36.128 1.00 15.89 70 TRP A C 1
ATOM 1086 O O . TRP A 1 87 ? 40.760 46.138 35.242 1.00 18.49 70 TRP A O 1
ATOM 1107 N N . MET A 1 88 ? 42.231 46.568 36.891 1.00 17.20 71 MET A N 1
ATOM 1108 C CA . MET A 1 88 ? 43.165 45.515 36.523 1.00 17.66 71 MET A CA 1
ATOM 1109 C C . MET A 1 88 ? 42.524 44.141 36.316 1.00 19.34 71 MET A C 1
ATOM 1110 O O . MET A 1 88 ? 43.016 43.357 35.481 1.00 20.08 71 MET A O 1
ATOM 1124 N N . ASN A 1 89 ? 41.481 43.800 37.073 1.00 17.66 72 ASN A N 1
ATOM 1125 C CA . ASN A 1 89 ? 40.879 42.472 36.936 1.00 17.24 72 ASN A CA 1
ATOM 1126 C C . ASN A 1 89 ? 40.042 42.325 35.675 1.00 17.41 72 ASN A C 1
ATOM 1127 O O . ASN A 1 89 ? 39.600 41.205 35.372 1.00 20.92 72 ASN A O 1
ATOM 1138 N N . PHE A 1 90 ? 39.824 43.407 34.940 1.00 18.16 73 PHE A N 1
ATOM 1139 C CA . PHE A 1 90 ? 39.056 43.397 33.701 1.00 19.51 73 PHE A CA 1
ATOM 1140 C C . PHE A 1 90 ? 39.897 43.836 32.513 1.00 20.60 73 PHE A C 1
ATOM 1141 O O . PHE A 1 90 ? 39.354 44.164 31.457 1.00 23.66 73 PHE A O 1
ATOM 1158 N N . MET A 1 91 ? 41.214 43.798 32.649 1.00 19.68 74 MET A N 1
ATOM 1159 C CA . MET A 1 91 ? 42.125 44.076 31.549 1.00 19.44 74 MET A CA 1
ATOM 1160 C C . MET A 1 91 ? 42.763 42.762 31.121 1.00 21.12 74 MET A C 1
ATOM 1161 O O . MET A 1 91 ? 43.244 41.995 31.963 1.00 22.95 74 MET A O 1
ATOM 1175 N N . ASP A 1 92 ? 42.792 42.505 29.815 1.00 21.92 75 ASP A N 1
ATOM 1176 C CA . ASP A 1 92 ? 43.441 41.309 29.287 1.00 22.52 75 ASP A CA 1
ATOM 1177 C C . ASP A 1 92 ? 44.954 41.543 29.277 1.00 23.56 75 ASP A C 1
ATOM 1178 O O . ASP A 1 92 ? 45.446 42.568 29.763 1.00 23.43 75 ASP A O 1
ATOM 1187 N N . ASP A 1 93 ? 45.708 40.596 28.716 1.00 27.19 76 ASP A N 1
ATOM 1188 C CA . ASP A 1 93 ? 47.164 40.640 28.832 1.00 30.25 76 ASP A CA 1
ATOM 1189 C C . ASP A 1 93 ? 47.758 41.872 28.162 1.00 38.34 76 ASP A C 1
ATOM 1190 O O . ASP A 1 93 ? 48.850 42.313 28.533 1.00 45.32 76 ASP A O 1
ATOM 1199 N N . SER A 1 94 ? 47.070 42.430 27.168 1.00 33.26 77 SER A N 1
ATOM 1200 C CA . SER A 1 94 ? 47.559 43.611 26.470 1.00 35.45 77 SER A CA 1
ATOM 1201 C C . SER A 1 94 ? 46.891 44.900 26.934 1.00 33.48 77 SER A C 1
ATOM 1202 O O . SER A 1 94 ? 47.136 45.954 26.345 1.00 42.42 77 SER A O 1
ATOM 1210 N N . GLY A 1 95 ? 46.066 44.848 27.982 1.00 29.46 78 GLY A N 1
ATOM 1211 C CA . GLY A 1 95 ? 45.469 46.041 28.533 1.00 26.32 78 GLY A CA 1
ATOM 1212 C C . GLY A 1 95 ? 44.083 46.376 28.025 1.00 24.13 78 GLY A C 1
ATOM 1213 O O . GLY A 1 95 ? 43.538 47.417 28.417 1.00 27.96 78 GLY A O 1
ATOM 1217 N N . ASN A 1 96 ? 43.493 45.520 27.202 1.00 25.56 79 ASN A N 1
ATOM 1218 C CA . ASN A 1 96 ? 42.149 45.777 26.702 1.00 24.94 79 ASN A CA 1
ATOM 1219 C C . ASN A 1 96 ? 41.120 45.526 27.795 1.00 27.67 79 ASN A C 1
ATOM 1220 O O . ASN A 1 96 ? 41.171 44.505 28.482 1.00 24.59 79 ASN A O 1
ATOM 1231 N N . VAL A 1 97 ? 40.181 46.453 27.936 1.00 22.47 80 VAL A N 1
ATOM 1232 C CA . VAL A 1 97 ? 39.195 46.415 29.010 1.00 21.61 80 VAL A CA 1
ATOM 1233 C C . VAL A 1 97 ? 37.988 45.603 28.559 1.00 20.72 80 VAL A C 1
ATOM 1234 O O . VAL A 1 97 ? 37.414 45.861 27.489 1.00 22.98 80 VAL A O 1
ATOM 1247 N N . ASN A 1 98 ? 37.572 44.652 29.402 1.00 21.98 81 ASN A N 1
ATOM 1248 C CA . ASN A 1 98 ? 36.389 43.843 29.122 1.00 22.93 81 ASN A CA 1
ATOM 1249 C C . ASN A 1 98 ? 35.188 44.742 28.879 1.00 20.85 81 ASN A C 1
ATOM 1250 O O . ASN A 1 98 ? 34.945 45.694 29.626 1.00 20.13 81 ASN A O 1
ATOM 1261 N N . ALA A 1 99 ? 34.438 44.446 27.818 1.00 23.76 82 ALA A N 1
ATOM 1262 C CA . ALA A 1 99 ? 33.382 45.357 27.391 1.00 20.63 82 ALA A CA 1
ATOM 1263 C C . ALA A 1 99 ? 32.257 45.435 28.417 1.00 23.33 82 ALA A C 1
ATOM 1264 O O . ALA A 1 99 ? 31.682 46.505 28.627 1.00 20.20 82 ALA A O 1
ATOM 1271 N N A GLU A 1 100 ? 31.937 44.314 29.065 0.57 19.37 83 GLU A N 1
ATOM 1272 N N B GLU A 1 100 ? 31.940 44.321 29.077 0.43 20.43 83 GLU A N 1
ATOM 1273 C CA A GLU A 1 100 ? 30.887 44.308 30.082 0.57 18.79 83 GLU A CA 1
ATOM 1274 C CA B GLU A 1 100 ? 30.870 44.351 30.071 0.43 18.78 83 GLU A CA 1
ATOM 1275 C C A GLU A 1 100 ? 31.267 45.174 31.278 0.57 19.34 83 GLU A C 1
ATOM 1276 C C B GLU A 1 100 ? 31.264 45.185 31.288 0.43 19.47 83 GLU A C 1
ATOM 1277 O O A GLU A 1 100 ? 30.437 45.935 31.788 0.57 20.60 83 GLU A O 1
ATOM 1278 O O B GLU A 1 100 ? 30.436 45.927 31.826 0.43 19.79 83 GLU A O 1
ATOM 1301 N N . TRP A 1 101 ? 32.518 45.084 31.742 1.00 17.32 84 TRP A N 1
ATOM 1302 C CA . TRP A 1 101 ? 32.977 45.964 32.804 1.00 16.63 84 TRP A CA 1
ATOM 1303 C C . TRP A 1 101 ? 32.837 47.422 32.398 1.00 17.91 84 TRP A C 1
ATOM 1304 O O . TRP A 1 101 ? 32.313 48.242 33.165 1.00 16.75 84 TRP A O 1
ATOM 1325 N N . MET A 1 102 ? 33.298 47.764 31.187 1.00 17.81 85 MET A N 1
ATOM 1326 C CA . MET A 1 102 ? 33.200 49.155 30.746 1.00 17.46 85 MET A CA 1
ATOM 1327 C C . MET A 1 102 ? 31.755 49.610 30.717 1.00 17.96 85 MET A C 1
ATOM 1328 O O . MET A 1 102 ? 31.443 50.745 31.108 1.00 17.86 85 MET A O 1
ATOM 1342 N N A SER A 1 103 ? 30.843 48.733 30.279 0.57 17.03 86 SER A N 1
ATOM 1343 N N B SER A 1 103 ? 30.837 48.733 30.286 0.43 18.82 86 SER A N 1
ATOM 1344 C CA A SER A 1 103 ? 29.428 49.084 30.242 0.57 19.06 86 SER A CA 1
ATOM 1345 C CA B SER A 1 103 ? 29.427 49.105 30.240 0.43 19.10 86 SER A CA 1
ATOM 1346 C C A SER A 1 103 ? 28.875 49.322 31.644 0.57 19.42 86 SER A C 1
ATOM 1347 C C B SER A 1 103 ? 28.846 49.296 31.637 0.43 18.57 86 SER A C 1
ATOM 1348 O O A SER A 1 103 ? 28.051 50.218 31.853 0.57 16.90 86 SER A O 1
ATOM 1349 O O B SER A 1 103 ? 27.964 50.139 31.830 0.43 19.47 86 SER A O 1
ATOM 1364 N N . ARG A 1 104 ? 29.328 48.542 32.629 1.00 17.12 87 ARG A N 1
ATOM 1365 C CA . ARG A 1 104 ? 28.828 48.730 33.984 1.00 16.09 87 ARG A CA 1
ATOM 1366 C C . ARG A 1 104 ? 29.352 50.031 34.582 1.00 14.75 87 ARG A C 1
ATOM 1367 O O . ARG A 1 104 ? 28.633 50.714 35.326 1.00 16.51 87 ARG A O 1
ATOM 1389 N N . VAL A 1 105 ? 30.607 50.381 34.288 1.00 16.71 88 VAL A N 1
ATOM 1390 C CA . VAL A 1 105 ? 31.146 51.674 34.704 1.00 16.12 88 VAL A CA 1
ATOM 1391 C C . VAL A 1 105 ? 30.346 52.803 34.069 1.00 15.24 88 VAL A C 1
ATOM 1392 O O . VAL A 1 105 ? 29.921 53.745 34.744 1.00 16.33 88 VAL A O 1
ATOM 1405 N N . LYS A 1 106 ? 30.105 52.710 32.757 1.00 15.83 89 LYS A N 1
ATOM 1406 C CA . LYS A 1 106 ? 29.365 53.755 32.053 1.00 17.84 89 LYS A CA 1
ATOM 1407 C C . LYS A 1 106 ? 27.971 53.933 32.642 1.00 17.12 89 LYS A C 1
ATOM 1408 O O . LYS A 1 106 ? 27.467 55.063 32.738 1.00 16.62 89 LYS A O 1
ATOM 1427 N N . GLU A 1 107 ? 27.322 52.835 33.051 1.00 15.32 90 GLU A N 1
ATOM 1428 C CA . GLU A 1 107 ? 25.974 52.938 33.594 1.00 15.62 90 GLU A CA 1
ATOM 1429 C C . GLU A 1 107 ? 25.936 53.822 34.837 1.00 16.41 90 GLU A C 1
ATOM 1430 O O . GLU A 1 107 ? 25.028 54.653 34.994 1.00 16.25 90 GLU A O 1
ATOM 1442 N N . VAL A 1 108 ? 26.906 53.663 35.730 1.00 16.53 91 VAL A N 1
ATOM 1443 C CA . VAL A 1 108 ? 26.973 54.465 36.945 1.00 16.49 91 VAL A CA 1
ATOM 1444 C C . VAL A 1 108 ? 27.302 55.913 36.607 1.00 16.29 91 VAL A C 1
ATOM 1445 O O . VAL A 1 108 ? 26.687 56.845 37.137 1.00 15.83 91 VAL A O 1
ATOM 1458 N N . VAL A 1 109 ? 28.292 56.134 35.747 1.00 15.32 92 VAL A N 1
ATOM 1459 C CA . VAL A 1 109 ? 28.578 57.493 35.292 1.00 16.33 92 VAL A CA 1
ATOM 1460 C C . VAL A 1 109 ? 27.300 58.141 34.761 1.00 17.36 92 VAL A C 1
ATOM 1461 O O . VAL A 1 109 ? 26.979 59.288 35.091 1.00 16.51 92 VAL A O 1
ATOM 1474 N N . ASP A 1 110 ? 26.545 57.404 33.931 1.00 15.88 93 ASP A N 1
ATOM 1475 C CA . ASP A 1 110 ? 25.334 57.952 33.331 1.00 17.21 93 ASP A CA 1
ATOM 1476 C C . ASP A 1 110 ? 24.318 58.337 34.399 1.00 19.47 93 ASP A C 1
ATOM 1477 O O . ASP A 1 110 ? 23.656 59.383 34.285 1.00 17.86 93 ASP A O 1
ATOM 1486 N N . TRP A 1 111 ? 24.194 57.536 35.468 1.00 17.05 94 TRP A N 1
ATOM 1487 C CA . TRP A 1 111 ? 23.291 57.903 36.556 1.00 15.99 94 TRP A CA 1
ATOM 1488 C C . TRP A 1 111 ? 23.699 59.239 37.183 1.00 14.55 94 TRP A C 1
ATOM 1489 O O . TRP A 1 111 ? 22.853 60.111 37.412 1.00 15.38 94 TRP A O 1
ATOM 1510 N N . ILE A 1 112 ? 24.994 59.410 37.460 1.00 16.35 95 ILE A N 1
ATOM 1511 C CA . ILE A 1 112 ? 25.487 60.630 38.103 1.00 13.92 95 ILE A CA 1
ATOM 1512 C C . ILE A 1 112 ? 25.241 61.834 37.198 1.00 14.76 95 ILE A C 1
ATOM 1513 O O . ILE A 1 112 ? 24.746 62.892 37.636 1.00 15.80 95 ILE A O 1
ATOM 1529 N N . ILE A 1 113 ? 25.600 61.702 35.920 1.00 15.80 96 ILE A N 1
ATOM 1530 C CA . ILE A 1 113 ? 25.422 62.793 34.969 1.00 15.14 96 ILE A CA 1
ATOM 1531 C C . ILE A 1 113 ? 23.940 63.141 34.807 1.00 16.09 96 ILE A C 1
ATOM 1532 O O . ILE A 1 113 ? 23.561 64.321 34.777 1.00 17.47 96 ILE A O 1
ATOM 1548 N N . LYS A 1 114 ? 23.080 62.130 34.704 1.00 16.16 97 LYS A N 1
ATOM 1549 C CA . LYS A 1 114 ? 21.639 62.378 34.592 1.00 18.13 97 LYS A CA 1
ATOM 1550 C C . LYS A 1 114 ? 21.108 63.165 35.784 1.00 16.78 97 LYS A C 1
ATOM 1551 O O . LYS A 1 114 ? 20.191 63.990 35.630 1.00 16.89 97 LYS A O 1
ATOM 1570 N N . ALA A 1 115 ? 21.670 62.950 36.963 1.00 15.34 98 ALA A N 1
ATOM 1571 C CA . ALA A 1 115 ? 21.241 63.658 38.152 1.00 16.76 98 ALA A CA 1
ATOM 1572 C C . ALA A 1 115 ? 21.747 65.092 38.208 1.00 16.67 98 ALA A C 1
ATOM 1573 O O . ALA A 1 115 ? 21.408 65.802 39.163 1.00 18.04 98 ALA A O 1
ATOM 1580 N N . GLY A 1 116 ? 22.465 65.550 37.183 1.00 16.07 99 GLY A N 1
ATOM 1581 C CA . GLY A 1 116 ? 22.968 66.906 37.130 1.00 17.76 99 GLY A CA 1
ATOM 1582 C C . GLY A 1 116 ? 24.228 67.131 37.919 1.00 15.86 99 GLY A C 1
ATOM 1583 O O . GLY A 1 116 ? 24.683 68.284 38.035 1.00 17.90 99 GLY A O 1
ATOM 1587 N N A MET A 1 117 ? 24.818 66.065 38.443 0.50 15.95 100 MET A N 1
ATOM 1588 N N B MET A 1 117 ? 24.805 66.071 38.472 0.50 15.18 100 MET A N 1
ATOM 1589 C CA A MET A 1 117 ? 25.994 66.152 39.279 0.50 14.50 100 MET A CA 1
ATOM 1590 C CA B MET A 1 117 ? 25.993 66.183 39.292 0.50 15.10 100 MET A CA 1
ATOM 1591 C C A MET A 1 117 ? 27.252 65.972 38.442 0.50 15.65 100 MET A C 1
ATOM 1592 C C B MET A 1 117 ? 27.247 65.978 38.449 0.50 15.49 100 MET A C 1
ATOM 1593 O O A MET A 1 117 ? 27.207 65.563 37.278 0.50 16.67 100 MET A O 1
ATOM 1594 O O B MET A 1 117 ? 27.192 65.554 37.291 0.50 17.24 100 MET A O 1
ATOM 1621 N N . TYR A 1 118 ? 28.389 66.330 39.034 1.00 14.87 101 TYR A N 1
ATOM 1622 C CA . TYR A 1 118 ? 29.680 65.989 38.459 1.00 15.38 101 TYR A CA 1
ATOM 1623 C C . TYR A 1 118 ? 30.033 64.566 38.849 1.00 15.14 101 TYR A C 1
ATOM 1624 O O . TYR A 1 118 ? 29.731 64.122 39.955 1.00 14.81 101 TYR A O 1
ATOM 1643 N N . CYS A 1 119 ? 30.724 63.866 37.950 1.00 14.48 102 CYS A N 1
ATOM 1644 C CA . CYS A 1 119 ? 31.331 62.578 38.237 1.00 15.81 102 CYS A CA 1
ATOM 1645 C C . CYS A 1 119 ? 32.832 62.723 38.072 1.00 15.51 102 CYS A C 1
ATOM 1646 O O . CYS A 1 119 ? 33.287 63.210 37.042 1.00 15.37 102 CYS A O 1
ATOM 1654 N N . ILE A 1 120 ? 33.591 62.291 39.081 1.00 15.32 103 ILE A N 1
ATOM 1655 C CA . ILE A 1 120 ? 35.042 62.130 38.958 1.00 13.47 103 ILE A CA 1
ATOM 1656 C C . ILE A 1 120 ? 35.307 60.644 38.798 1.00 15.18 103 ILE A C 1
ATOM 1657 O O . ILE A 1 120 ? 35.018 59.861 39.712 1.00 15.10 103 ILE A O 1
ATOM 1673 N N . LEU A 1 121 ? 35.831 60.248 37.638 1.00 14.21 104 LEU A N 1
ATOM 1674 C CA . LEU A 1 121 ? 36.121 58.851 37.341 1.00 14.05 104 LEU A CA 1
ATOM 1675 C C . LEU A 1 121 ? 37.630 58.670 37.335 1.00 14.56 104 LEU A C 1
ATOM 1676 O O . LEU A 1 121 ? 38.339 59.440 36.673 1.00 15.75 104 LEU A O 1
ATOM 1692 N N . ASN A 1 122 ? 38.120 57.648 38.042 1.00 15.21 105 ASN A N 1
ATOM 1693 C CA . ASN A 1 122 ? 39.569 57.483 38.205 1.00 15.64 105 ASN A CA 1
ATOM 1694 C C . ASN A 1 122 ? 40.029 56.070 37.850 1.00 15.06 105 ASN A C 1
ATOM 1695 O O . ASN A 1 122 ? 39.268 55.228 37.360 1.00 16.08 105 ASN A O 1
ATOM 1706 N N . VAL A 1 123 ? 41.322 55.849 38.073 1.00 15.59 106 VAL A N 1
ATOM 1707 C CA . VAL A 1 123 ? 41.973 54.542 38.098 1.00 15.98 106 VAL A CA 1
ATOM 1708 C C . VAL A 1 123 ? 42.462 54.398 39.540 1.00 15.95 106 VAL A C 1
ATOM 1709 O O . VAL A 1 123 ? 43.342 55.159 39.981 1.00 17.04 106 VAL A O 1
ATOM 1722 N N . HIS A 1 124 ? 41.895 53.450 40.287 1.00 14.49 107 HIS A N 1
ATOM 1723 C CA . HIS A 1 124 ? 41.992 53.477 41.747 1.00 13.63 107 HIS A CA 1
ATOM 1724 C C . HIS A 1 124 ? 43.073 52.538 42.293 1.00 14.67 107 HIS A C 1
ATOM 1725 O O . HIS A 1 124 ? 44.246 52.930 42.348 1.00 16.99 107 HIS A O 1
ATOM 1739 N N . HIS A 1 125 ? 42.734 51.307 42.704 1.00 14.23 108 HIS A N 1
ATOM 1740 C CA . HIS A 1 125 ? 43.730 50.455 43.377 1.00 15.40 108 HIS A CA 1
ATOM 1741 C C . HIS A 1 125 ? 44.731 49.798 42.427 1.00 15.91 108 HIS A C 1
ATOM 1742 O O . HIS A 1 125 ? 45.642 49.092 42.879 1.00 16.77 108 HIS A O 1
ATOM 1756 N N . ASP A 1 126 ? 44.620 50.053 41.127 1.00 15.66 109 ASP A N 1
ATOM 1757 C CA . ASP A 1 126 ? 45.655 49.646 40.189 1.00 18.53 109 ASP A CA 1
ATOM 1758 C C . ASP A 1 126 ? 47.044 50.132 40.606 1.00 15.89 109 ASP A C 1
ATOM 1759 O O . ASP A 1 126 ? 48.041 49.492 40.279 1.00 16.30 109 ASP A O 1
ATOM 1768 N N . GLY A 1 127 ? 47.116 51.259 41.319 1.00 16.40 110 GLY A N 1
ATOM 1769 C CA . GLY A 1 127 ? 48.391 51.838 41.726 1.00 17.94 110 GLY A CA 1
ATOM 1770 C C . GLY A 1 127 ? 48.931 51.499 43.101 1.00 16.98 110 GLY A C 1
ATOM 1771 O O . GLY A 1 127 ? 49.999 52.012 43.457 1.00 19.10 110 GLY A O 1
ATOM 1775 N N . VAL A 1 128 ? 48.245 50.652 43.872 1.00 18.02 111 VAL A N 1
ATOM 1776 C CA . VAL A 1 128 ? 48.733 50.210 45.172 1.00 21.16 111 VAL A CA 1
ATOM 1777 C C . VAL A 1 128 ? 50.021 49.428 45.002 1.00 22.28 111 VAL A C 1
ATOM 1778 O O . VAL A 1 128 ? 50.239 48.763 43.989 1.00 20.87 111 VAL A O 1
ATOM 1791 N N . SER A 1 129 ? 50.891 49.515 46.007 1.00 21.78 112 SER A N 1
ATOM 1792 C CA . SER A 1 129 ? 52.109 48.716 46.005 1.00 25.97 112 SER A CA 1
ATOM 1793 C C . SER A 1 129 ? 51.777 47.259 45.735 1.00 23.30 112 SER A C 1
ATOM 1794 O O . SER A 1 129 ? 50.913 46.668 46.395 1.00 25.98 112 SER A O 1
ATOM 1802 N N . GLY A 1 130 ? 52.439 46.696 44.729 1.00 29.46 113 GLY A N 1
ATOM 1803 C CA . GLY A 1 130 ? 52.215 45.336 44.332 1.00 29.41 113 GLY A CA 1
ATOM 1804 C C . GLY A 1 130 ? 51.276 45.168 43.157 1.00 31.77 113 GLY A C 1
ATOM 1805 O O . GLY A 1 130 ? 51.252 44.092 42.554 1.00 33.65 113 GLY A O 1
ATOM 1809 N N . ASN A 1 131 ? 50.476 46.185 42.832 1.00 22.27 114 ASN A N 1
ATOM 1810 C CA . ASN A 1 131 ? 49.661 46.146 41.626 1.00 21.88 114 ASN A CA 1
ATOM 1811 C C . ASN A 1 131 ? 50.360 46.891 40.490 1.00 21.96 114 ASN A C 1
ATOM 1812 O O . ASN A 1 131 ? 51.289 47.677 40.702 1.00 22.55 114 ASN A O 1
ATOM 1823 N N . TRP A 1 132 ? 49.889 46.641 39.274 1.00 20.83 115 TRP A N 1
ATOM 1824 C CA . TRP A 1 132 ? 50.688 46.931 38.084 1.00 21.46 115 TRP A CA 1
ATOM 1825 C C . TRP A 1 132 ? 51.131 48.392 37.992 1.00 20.10 115 TRP A C 1
ATOM 1826 O O . TRP A 1 132 ? 52.276 48.669 37.594 1.00 20.78 115 TRP A O 1
ATOM 1847 N N . LEU A 1 133 ? 50.243 49.343 38.294 1.00 20.39 116 LEU A N 1
ATOM 1848 C CA . LEU A 1 133 ? 50.590 50.749 38.085 1.00 19.29 116 LEU A CA 1
ATOM 1849 C C . LEU A 1 133 ? 51.637 51.242 39.078 1.00 19.14 116 LEU A C 1
ATOM 1850 O O . LEU A 1 133 ? 52.305 52.245 38.810 1.00 20.23 116 LEU A O 1
ATOM 1866 N N . SER A 1 134 ? 51.854 50.522 40.183 1.00 19.50 117 SER A N 1
ATOM 1867 C CA . SER A 1 134 ? 52.918 50.878 41.110 1.00 20.40 117 SER A CA 1
ATOM 1868 C C . SER A 1 134 ? 54.309 50.714 40.506 1.00 21.65 117 SER A C 1
ATOM 1869 O O . SER A 1 134 ? 55.281 51.199 41.098 1.00 21.95 117 SER A O 1
ATOM 1877 N N . GLN A 1 135 ? 54.434 50.032 39.357 1.00 20.48 118 GLN A N 1
ATOM 1878 C CA . GLN A 1 135 ? 55.733 49.788 38.761 1.00 19.98 118 GLN A CA 1
ATOM 1879 C C . GLN A 1 135 ? 56.363 51.059 38.206 1.00 20.85 118 GLN A C 1
ATOM 1880 O O . GLN A 1 135 ? 57.576 51.108 38.031 1.00 24.76 118 GLN A O 1
ATOM 1894 N N . GLY A 1 136 ? 55.565 52.090 37.927 1.00 23.68 119 GLY A N 1
ATOM 1895 C CA . GLY A 1 136 ? 56.137 53.342 37.470 1.00 23.47 119 GLY A CA 1
ATOM 1896 C C . GLY A 1 136 ? 56.196 53.520 35.965 1.00 23.42 119 GLY A C 1
ATOM 1897 O O . GLY A 1 136 ? 55.336 53.032 35.239 1.00 24.75 119 GLY A O 1
ATOM 1901 N N . ALA A 1 137 ? 57.219 54.213 35.475 1.00 23.50 120 ALA A N 1
ATOM 1902 C CA . ALA A 1 137 ? 57.226 54.602 34.074 1.00 25.89 120 ALA A CA 1
ATOM 1903 C C . ALA A 1 137 ? 57.360 53.422 33.127 1.00 26.09 120 ALA A C 1
ATOM 1904 O O . ALA A 1 137 ? 56.963 53.537 31.966 1.00 27.44 120 ALA A O 1
ATOM 1911 N N . SER A 1 138 ? 57.886 52.290 33.588 1.00 25.84 121 SER A N 1
ATOM 1912 C CA . SER A 1 138 ? 57.994 51.148 32.690 1.00 28.59 121 SER A CA 1
ATOM 1913 C C . SER A 1 138 ? 56.637 50.566 32.303 1.00 26.23 121 SER A C 1
ATOM 1914 O O . SER A 1 138 ? 56.588 49.721 31.403 1.00 30.51 121 SER A O 1
ATOM 1922 N N . VAL A 1 139 ? 55.545 50.983 32.938 1.00 24.48 122 VAL A N 1
ATOM 1923 C CA . VAL A 1 139 ? 54.214 50.545 32.510 1.00 23.51 122 VAL A CA 1
ATOM 1924 C C . VAL A 1 139 ? 53.436 51.682 31.844 1.00 28.82 122 VAL A C 1
ATOM 1925 O O . VAL A 1 139 ? 52.212 51.616 31.730 1.00 24.16 122 VAL A O 1
ATOM 1938 N N A LYS A 1 140 ? 54.130 52.724 31.387 0.38 27.77 123 LYS A N 1
ATOM 1939 N N B LYS A 1 140 ? 54.124 52.733 31.397 0.62 27.13 123 LYS A N 1
ATOM 1940 C CA A LYS A 1 140 ? 53.442 53.825 30.723 0.38 27.42 123 LYS A CA 1
ATOM 1941 C CA B LYS A 1 140 ? 53.428 53.823 30.721 0.62 27.96 123 LYS A CA 1
ATOM 1942 C C A LYS A 1 140 ? 52.640 53.347 29.517 0.38 23.80 123 LYS A C 1
ATOM 1943 C C B LYS A 1 140 ? 52.609 53.314 29.537 0.62 23.93 123 LYS A C 1
ATOM 1944 O O A LYS A 1 140 ? 51.559 53.877 29.245 0.38 25.59 123 LYS A O 1
ATOM 1945 O O B LYS A 1 140 ? 51.495 53.792 29.295 0.62 26.16 123 LYS A O 1
ATOM 1982 N N . THR A 1 141 ? 53.134 52.342 28.792 1.00 25.42 124 THR A N 1
ATOM 1983 C CA . THR A 1 141 ? 52.397 51.858 27.628 1.00 26.17 124 THR A CA 1
ATOM 1984 C C . THR A 1 141 ? 51.039 51.285 28.023 1.00 26.56 124 THR A C 1
ATOM 1985 O O . THR A 1 141 ? 50.033 51.551 27.363 1.00 27.39 124 THR A O 1
ATOM 1996 N N . LYS A 1 142 ? 50.999 50.488 29.083 1.00 24.92 125 LYS A N 1
ATOM 1997 C CA . LYS A 1 142 ? 49.739 49.923 29.562 1.00 24.80 125 LYS A CA 1
ATOM 1998 C C . LYS A 1 142 ? 48.824 51.017 30.101 1.00 25.02 125 LYS A C 1
ATOM 1999 O O . LYS A 1 142 ? 47.611 50.994 29.874 1.00 23.91 125 LYS A O 1
ATOM 2018 N N . PHE A 1 143 ? 49.389 51.990 30.819 1.00 21.58 126 PHE A N 1
ATOM 2019 C CA . PHE A 1 143 ? 48.614 53.128 31.319 1.00 22.15 126 PHE A CA 1
ATOM 2020 C C . PHE A 1 143 ? 47.979 53.901 30.173 1.00 22.02 126 PHE A C 1
ATOM 2021 O O . PHE A 1 143 ? 46.805 54.278 30.252 1.00 20.69 126 PHE A O 1
ATOM 2038 N N . VAL A 1 144 ? 48.732 54.130 29.096 1.00 23.96 127 VAL A N 1
ATOM 2039 C CA . VAL A 1 144 ? 48.194 54.825 27.932 1.00 22.37 127 VAL A CA 1
ATOM 2040 C C . VAL A 1 144 ? 47.123 53.986 27.251 1.00 23.15 127 VAL A C 1
ATOM 2041 O O . VAL A 1 144 ? 46.086 54.509 26.830 1.00 23.75 127 VAL A O 1
ATOM 2054 N N . THR A 1 145 ? 47.353 52.675 27.124 1.00 23.97 128 THR A N 1
ATOM 2055 C CA . THR A 1 145 ? 46.337 51.798 26.543 1.00 24.89 128 THR A CA 1
ATOM 2056 C C . THR A 1 145 ? 45.026 51.893 27.329 1.00 23.50 128 THR A C 1
ATOM 2057 O O . THR A 1 145 ? 43.941 52.008 26.748 1.00 23.56 128 THR A O 1
ATOM 2068 N N . LEU A 1 146 ? 45.105 51.841 28.662 1.00 22.74 129 LEU A N 1
ATOM 2069 C CA . LEU A 1 146 ? 43.899 51.931 29.485 1.00 22.00 129 LEU A CA 1
ATOM 2070 C C . LEU A 1 146 ? 43.209 53.273 29.303 1.00 21.93 129 LEU A C 1
ATOM 2071 O O . LEU A 1 146 ? 42.001 53.338 29.044 1.00 21.24 129 LEU A O 1
ATOM 2087 N N . TRP A 1 147 ? 43.956 54.370 29.430 1.00 20.67 130 TRP A N 1
ATOM 2088 C CA . TRP A 1 147 ? 43.317 55.681 29.343 1.00 21.81 130 TRP A CA 1
ATOM 2089 C C . TRP A 1 147 ? 42.799 55.974 27.938 1.00 20.82 130 TRP A C 1
ATOM 2090 O O . TRP A 1 147 ? 41.829 56.725 27.789 1.00 21.82 130 TRP A O 1
ATOM 2111 N N . THR A 1 148 ? 43.435 55.431 26.899 1.00 22.27 131 THR A N 1
ATOM 2112 C CA . THR A 1 148 ? 42.880 55.598 25.558 1.00 26.82 131 THR A CA 1
ATOM 2113 C C . THR A 1 148 ? 41.463 55.038 25.497 1.00 25.40 131 THR A C 1
ATOM 2114 O O . THR A 1 148 ? 40.563 55.655 24.916 1.00 23.48 131 THR A O 1
ATOM 2125 N N . GLN A 1 149 ? 41.255 53.861 26.084 1.00 23.70 132 GLN A N 1
ATOM 2126 C CA . GLN A 1 149 ? 39.944 53.231 26.053 1.00 24.54 132 GLN A CA 1
ATOM 2127 C C . GLN A 1 149 ? 38.925 54.005 26.881 1.00 24.44 132 GLN A C 1
ATOM 2128 O O . GLN A 1 149 ? 37.791 54.207 26.439 1.00 21.17 132 GLN A O 1
ATOM 2142 N N . ILE A 1 150 ? 39.299 54.423 28.094 1.00 22.29 133 ILE A N 1
ATOM 2143 C CA . ILE A 1 150 ? 38.373 55.188 28.926 1.00 19.42 133 ILE A CA 1
ATOM 2144 C C . ILE A 1 150 ? 38.040 56.508 28.244 1.00 20.34 133 ILE A C 1
ATOM 2145 O O . ILE A 1 150 ? 36.869 56.922 28.168 1.00 19.52 133 ILE A O 1
ATOM 2161 N N . ALA A 1 151 ? 39.073 57.195 27.742 1.00 20.36 134 ALA A N 1
ATOM 2162 C CA . ALA A 1 151 ? 38.858 58.485 27.092 1.00 22.86 134 ALA A CA 1
ATOM 2163 C C . ALA A 1 151 ? 37.939 58.351 25.885 1.00 24.48 134 ALA A C 1
ATOM 2164 O O . ALA A 1 151 ? 37.037 59.169 25.691 1.00 23.56 134 ALA A O 1
ATOM 2171 N N . ASN A 1 152 ? 38.155 57.336 25.053 1.00 23.56 135 ASN A N 1
ATOM 2172 C CA . ASN A 1 152 ? 37.296 57.181 23.887 1.00 23.82 135 ASN A CA 1
ATOM 2173 C C . ASN A 1 152 ? 35.865 56.850 24.284 1.00 22.90 135 ASN A C 1
ATOM 2174 O O . ASN A 1 152 ? 34.919 57.300 23.629 1.00 25.99 135 ASN A O 1
ATOM 2185 N N A GLU A 1 153 ? 35.684 56.089 25.366 0.55 21.91 136 GLU A N 1
ATOM 2186 N N B GLU A 1 153 ? 35.687 56.067 25.353 0.45 21.82 136 GLU A N 1
ATOM 2187 C CA A GLU A 1 153 ? 34.338 55.715 25.780 0.55 22.06 136 GLU A CA 1
ATOM 2188 C CA B GLU A 1 153 ? 34.345 55.715 25.803 0.45 22.31 136 GLU A CA 1
ATOM 2189 C C A GLU A 1 153 ? 33.527 56.931 26.206 0.55 24.61 136 GLU A C 1
ATOM 2190 C C B GLU A 1 153 ? 33.541 56.962 26.144 0.45 25.04 136 GLU A C 1
ATOM 2191 O O A GLU A 1 153 ? 32.311 56.967 25.994 0.55 24.18 136 GLU A O 1
ATOM 2192 O O B GLU A 1 153 ? 32.361 57.065 25.790 0.45 23.68 136 GLU A O 1
ATOM 2215 N N . PHE A 1 154 ? 34.183 57.947 26.774 1.00 19.61 137 PHE A N 1
ATOM 2216 C CA . PHE A 1 154 ? 33.487 59.090 27.359 1.00 21.70 137 PHE A CA 1
ATOM 2217 C C . PHE A 1 154 ? 33.805 60.404 26.645 1.00 24.87 137 PHE A C 1
ATOM 2218 O O . PHE A 1 154 ? 33.498 61.476 27.176 1.00 21.99 137 PHE A O 1
ATOM 2235 N N . LYS A 1 155 ? 34.368 60.347 25.436 1.00 22.52 138 LYS A N 1
ATOM 2236 C CA . LYS A 1 155 ? 34.856 61.565 24.789 1.00 23.28 138 LYS A CA 1
ATOM 2237 C C . LYS A 1 155 ? 33.752 62.581 24.543 1.00 25.22 138 LYS A C 1
ATOM 2238 O O . LYS A 1 155 ? 34.019 63.789 24.534 1.00 25.80 138 LYS A O 1
ATOM 2257 N N A SER A 1 156 ? 32.521 62.133 24.323 0.35 23.24 139 SER A N 1
ATOM 2258 N N B SER A 1 156 ? 32.519 62.122 24.328 0.65 23.07 139 SER A N 1
ATOM 2259 C CA A SER A 1 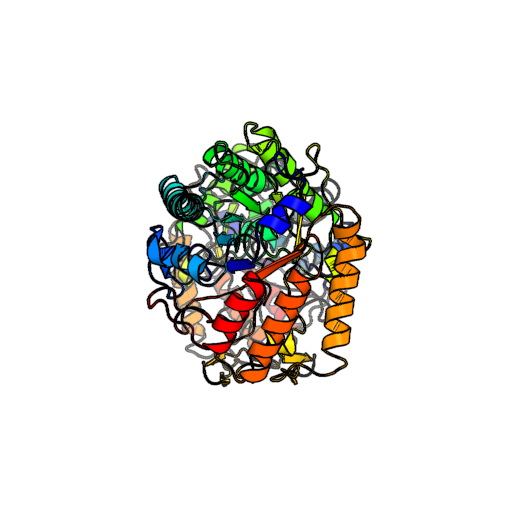156 ? 31.434 63.051 24.018 0.35 22.77 139 SER A CA 1
ATOM 2260 C CA B SER A 1 156 ? 31.411 63.007 24.024 0.65 22.99 139 SER A CA 1
ATOM 2261 C C A SER A 1 156 ? 30.699 63.548 25.257 0.35 25.75 139 SER A C 1
ATOM 2262 C C B SER A 1 156 ? 30.746 63.594 25.259 0.65 25.91 139 SER A C 1
ATOM 2263 O O A SER A 1 156 ? 29.752 64.334 25.121 0.35 28.36 139 SER A O 1
ATOM 2264 O O B SER A 1 156 ? 29.888 64.481 25.117 0.65 24.47 139 SER A O 1
ATOM 2279 N N . TYR A 1 157 ? 31.103 63.118 26.448 1.00 23.05 140 TYR A N 1
ATOM 2280 C CA . TYR A 1 157 ? 30.453 63.568 27.672 1.00 20.52 140 TYR A CA 1
ATOM 2281 C C . TYR A 1 157 ? 30.811 65.013 27.979 1.00 20.26 140 TYR A C 1
ATOM 2282 O O . TYR A 1 157 ? 31.920 65.468 27.703 1.00 23.31 140 TYR A O 1
ATOM 2300 N N . ASP A 1 158 ? 29.851 65.746 28.538 1.00 21.63 141 ASP A N 1
ATOM 2301 C CA . ASP A 1 158 ? 30.063 67.169 28.794 1.00 20.89 141 ASP A CA 1
ATOM 2302 C C . ASP A 1 158 ? 30.946 67.367 30.022 1.00 20.52 141 ASP A C 1
ATOM 2303 O O . ASP A 1 158 ? 31.470 66.412 30.613 1.00 19.58 141 ASP A O 1
ATOM 2312 N N . ASP A 1 159 ? 31.173 68.633 30.381 1.00 22.42 142 ASP A N 1
ATOM 2313 C CA . ASP A 1 159 ? 32.213 68.912 31.365 1.00 24.29 142 ASP A CA 1
ATOM 2314 C C . ASP A 1 159 ? 31.816 68.564 32.793 1.00 21.50 142 ASP A C 1
ATOM 2315 O O . ASP A 1 159 ? 32.615 68.776 33.704 1.00 21.04 142 ASP A O 1
ATOM 2324 N N . HIS A 1 160 ? 30.627 68.001 33.019 1.00 17.50 143 HIS A N 1
ATOM 2325 C CA . HIS A 1 160 ? 30.349 67.433 34.323 1.00 17.04 143 HIS A CA 1
ATOM 2326 C C . HIS A 1 160 ? 31.051 66.100 34.542 1.00 16.61 143 HIS A C 1
ATOM 2327 O O . HIS A 1 160 ? 31.013 65.588 35.662 1.00 17.62 143 HIS A O 1
ATOM 2341 N N . LEU A 1 161 ? 31.690 65.534 33.526 1.00 17.76 144 LEU A N 1
ATOM 2342 C CA . LEU A 1 161 ? 32.587 64.396 33.714 1.00 15.55 144 LEU A CA 1
ATOM 2343 C C . LEU A 1 161 ? 34.016 64.905 33.841 1.00 15.51 144 LEU A C 1
ATOM 2344 O O . LEU A 1 161 ? 34.538 65.556 32.920 1.00 18.54 144 LEU A O 1
ATOM 2360 N N . VAL A 1 162 ? 34.627 64.597 34.983 1.00 16.13 145 VAL A N 1
ATOM 2361 C CA . VAL A 1 162 ? 36.020 64.912 35.296 1.00 15.34 145 VAL A CA 1
ATOM 2362 C C . VAL A 1 162 ? 36.769 63.591 35.344 1.00 16.37 145 VAL A C 1
ATOM 2363 O O . VAL A 1 162 ? 36.274 62.609 35.921 1.00 16.02 145 VAL A O 1
ATOM 2376 N N . LEU A 1 163 ? 37.940 63.531 34.717 1.00 16.99 146 LEU A N 1
ATOM 2377 C CA . LEU A 1 163 ? 38.755 62.329 34.736 1.00 15.44 146 LEU A CA 1
ATOM 2378 C C . LEU A 1 163 ? 39.984 62.556 35.599 1.00 16.65 146 LEU A C 1
ATOM 2379 O O . LEU A 1 163 ? 40.649 63.599 35.482 1.00 17.76 146 LEU A O 1
ATOM 2395 N N . GLU A 1 164 ? 40.296 61.563 36.443 1.00 15.62 147 GLU A N 1
ATOM 2396 C CA . GLU A 1 164 ? 41.377 61.629 37.424 1.00 14.95 147 GLU A CA 1
ATOM 2397 C C . GLU A 1 164 ? 42.430 60.579 37.090 1.00 16.88 147 GLU A C 1
ATOM 2398 O O . GLU A 1 164 ? 42.124 59.375 37.018 1.00 15.78 147 GLU A O 1
ATOM 2410 N N . SER A 1 165 ? 43.681 61.032 36.939 1.00 16.35 148 SER A N 1
ATOM 2411 C CA . SER A 1 165 ? 44.731 60.234 36.316 1.00 17.31 148 SER A CA 1
ATOM 2412 C C . SER A 1 165 ? 44.942 58.890 37.008 1.00 17.35 148 SER A C 1
ATOM 2413 O O . SER A 1 165 ? 45.100 57.860 36.342 1.00 18.48 148 SER A O 1
ATOM 2421 N N . MET A 1 166 ? 45.003 58.885 38.338 1.00 16.85 149 MET A N 1
ATOM 2422 C CA . MET A 1 166 ? 45.124 57.683 39.164 1.00 16.11 149 MET A CA 1
ATOM 2423 C C . MET A 1 166 ? 44.704 58.074 40.580 1.00 16.52 149 MET A C 1
ATOM 2424 O O . MET A 1 166 ? 44.046 59.106 40.777 1.00 16.66 149 MET A O 1
ATOM 2438 N N . ASN A 1 167 ? 45.053 57.243 41.568 1.00 15.76 150 ASN A N 1
ATOM 2439 C CA . ASN A 1 167 ? 44.599 57.488 42.926 1.00 14.79 150 ASN A CA 1
ATOM 2440 C C . ASN A 1 167 ? 45.790 57.874 43.776 1.00 15.38 150 ASN A C 1
ATOM 2441 O O . ASN A 1 167 ? 46.227 59.046 43.734 1.00 15.55 150 ASN A O 1
ATOM 2452 N N . GLU A 1 168 ? 46.380 56.948 44.551 1.00 15.00 151 GLU A N 1
ATOM 2453 C CA . GLU A 1 168 ? 47.438 57.182 45.527 1.00 14.88 151 GLU A CA 1
ATOM 2454 C C . GLU A 1 168 ? 48.629 56.336 45.090 1.00 15.71 151 GLU A C 1
ATOM 2455 O O . GLU A 1 168 ? 48.697 55.137 45.396 1.00 16.37 151 GLU A O 1
ATOM 2467 N N . VAL A 1 169 ? 49.567 56.948 44.396 1.00 16.43 152 VAL A N 1
ATOM 2468 C CA . VAL A 1 169 ? 50.758 56.255 43.924 1.00 16.59 152 VAL A CA 1
ATOM 2469 C C . VAL A 1 169 ? 51.963 56.924 44.558 1.00 18.43 152 VAL A C 1
ATOM 2470 O O . VAL A 1 169 ? 52.013 58.152 44.696 1.00 19.66 152 VAL A O 1
ATOM 2483 N N . GLU A 1 170 ? 52.957 56.116 44.924 1.00 18.39 153 GLU A N 1
ATOM 2484 C CA . GLU A 1 170 ? 54.173 56.636 45.515 1.00 18.46 153 GLU A CA 1
ATOM 2485 C C . GLU A 1 170 ? 55.343 56.090 44.712 1.00 20.57 153 GLU A C 1
ATOM 2486 O O . GLU A 1 170 ? 55.521 54.874 44.634 1.00 23.38 153 GLU A O 1
ATOM 2498 N N . TYR A 1 171 ? 56.101 56.975 44.080 1.00 22.43 154 TYR A N 1
ATOM 2499 C CA . TYR A 1 171 ? 57.281 56.583 43.325 1.00 23.06 154 TYR A CA 1
ATOM 2500 C C . TYR A 1 171 ? 58.488 57.211 43.994 1.00 24.20 154 TYR A C 1
ATOM 2501 O O . TYR A 1 171 ? 58.490 58.413 44.290 1.00 25.65 154 TYR A O 1
ATOM 2519 N N . LYS A 1 172 ? 59.508 56.408 44.232 1.00 25.67 155 LYS A N 1
ATOM 2520 C CA . LYS A 1 172 ? 60.715 56.919 44.849 1.00 25.02 155 LYS A CA 1
ATOM 2521 C C . LYS A 1 172 ? 61.930 56.442 44.073 1.00 26.49 155 LYS A C 1
ATOM 2522 O O . LYS A 1 172 ? 61.892 55.428 43.371 1.00 32.08 155 LYS A O 1
ATOM 2541 N N . THR A 1 173 ? 62.997 57.211 44.177 1.00 27.94 156 THR A N 1
ATOM 2542 C CA . THR A 1 173 ? 64.320 56.785 43.735 1.00 30.72 156 THR A CA 1
ATOM 2543 C C . THR A 1 173 ? 65.205 56.904 44.966 1.00 31.28 156 THR A C 1
ATOM 2544 O O . THR A 1 173 ? 65.479 58.014 45.442 1.00 38.11 156 THR A O 1
ATOM 2555 N N . GLY A 1 174 ? 65.638 55.763 45.492 1.00 33.89 157 GLY A N 1
ATOM 2556 C CA . GLY A 1 174 ? 66.237 55.784 46.813 1.00 34.87 157 GLY A CA 1
ATOM 2557 C C . GLY A 1 174 ? 65.189 56.310 47.770 1.00 33.58 157 GLY A C 1
ATOM 2558 O O . GLY A 1 174 ? 64.019 55.916 47.729 1.00 42.33 157 GLY A O 1
ATOM 2562 N N . ASN A 1 175 ? 65.593 57.239 48.620 1.00 41.21 158 ASN A N 1
ATOM 2563 C CA . ASN A 1 175 ? 64.677 57.821 49.586 1.00 41.77 158 ASN A CA 1
ATOM 2564 C C . ASN A 1 175 ? 64.158 59.187 49.160 1.00 41.82 158 ASN A C 1
ATOM 2565 O O . ASN A 1 175 ? 63.444 59.824 49.936 1.00 42.33 158 ASN A O 1
ATOM 2576 N N . ASP A 1 176 ? 64.512 59.658 47.961 1.00 35.72 159 ASP A N 1
ATOM 2577 C CA . ASP A 1 176 ? 63.904 60.856 47.388 1.00 35.25 159 ASP A CA 1
ATOM 2578 C C . ASP A 1 176 ? 62.631 60.500 46.633 1.00 31.31 159 ASP A C 1
ATOM 2579 O O . ASP A 1 176 ? 62.505 59.419 46.057 1.00 32.82 159 ASP A O 1
ATOM 2588 N N . PHE A 1 177 ? 61.665 61.417 46.655 1.00 27.23 160 PHE A N 1
ATOM 2589 C CA . PHE A 1 177 ? 60.462 61.202 45.864 1.00 23.89 160 PHE A CA 1
ATOM 2590 C C . PHE A 1 177 ? 60.752 61.407 44.386 1.00 24.32 160 PHE A C 1
ATOM 2591 O O . PHE A 1 177 ? 61.482 62.320 43.994 1.00 28.44 160 PHE A O 1
ATOM 2608 N N . ASP A 1 178 ? 60.196 60.504 43.572 1.00 23.88 161 ASP A N 1
ATOM 2609 C CA . ASP A 1 178 ? 60.502 60.448 42.145 1.00 25.90 161 ASP A CA 1
ATOM 2610 C C . ASP A 1 178 ? 59.402 61.197 41.395 1.00 30.07 161 ASP A C 1
ATOM 2611 O O . ASP A 1 178 ? 58.497 60.618 40.800 1.00 23.90 161 ASP A O 1
ATOM 2620 N N . PHE A 1 179 ? 59.480 62.518 41.452 1.00 24.41 162 PHE A N 1
ATOM 2621 C CA . PHE A 1 179 ? 58.515 63.349 40.754 1.00 24.49 162 PHE A CA 1
ATOM 2622 C C . PHE A 1 179 ? 58.613 63.201 39.243 1.00 24.47 162 PHE A C 1
ATOM 2623 O O . PHE A 1 179 ? 57.619 63.450 38.553 1.00 25.43 162 PHE A O 1
ATOM 2640 N N . THR A 1 180 ? 59.773 62.799 38.715 1.00 27.65 163 THR A N 1
ATOM 2641 C CA . THR A 1 180 ? 59.901 62.619 37.272 1.00 26.87 163 THR A CA 1
ATOM 2642 C C . THR A 1 180 ? 59.064 61.450 36.778 1.00 27.78 163 THR A C 1
ATOM 2643 O O . THR A 1 180 ? 58.338 61.576 35.786 1.00 26.13 163 THR A O 1
ATOM 2654 N N . THR A 1 181 ? 59.145 60.299 37.449 1.00 23.10 164 THR A N 1
ATOM 2655 C CA . THR A 1 181 ? 58.316 59.166 37.064 1.00 25.24 164 THR A CA 1
ATOM 2656 C C . THR A 1 181 ? 56.844 59.549 37.125 1.00 23.01 164 THR A C 1
ATOM 2657 O O . THR A 1 181 ? 56.069 59.255 36.204 1.00 21.83 164 THR A O 1
ATOM 2668 N N . LEU A 1 182 ? 56.430 60.220 38.205 1.00 23.19 165 LEU A N 1
ATOM 2669 C CA . LEU A 1 182 ? 55.032 60.618 38.330 1.00 22.94 165 LEU A CA 1
ATOM 2670 C C . LEU A 1 182 ? 54.633 61.525 37.172 1.00 23.92 165 LEU A C 1
ATOM 2671 O O . LEU A 1 182 ? 53.595 61.323 36.544 1.00 21.91 165 LEU A O 1
ATOM 2687 N N . HIS A 1 183 ? 55.477 62.510 36.850 1.00 21.26 166 HIS A N 1
ATOM 2688 C CA . HIS A 1 183 ? 55.155 63.433 35.765 1.00 25.42 166 HIS A CA 1
ATOM 2689 C C . HIS A 1 183 ? 55.103 62.712 34.427 1.00 24.85 166 HIS A C 1
ATOM 2690 O O . HIS A 1 183 ? 54.243 63.012 33.587 1.00 24.34 166 HIS A O 1
ATOM 2704 N N . THR A 1 184 ? 55.991 61.746 34.206 1.00 26.49 167 THR A N 1
ATOM 2705 C CA . THR A 1 184 ? 55.913 60.975 32.969 1.00 27.35 167 THR A CA 1
ATOM 2706 C C . THR A 1 184 ? 54.531 60.362 32.817 1.00 27.40 167 THR A C 1
ATOM 2707 O O . THR A 1 184 ? 53.950 60.368 31.728 1.00 25.27 167 THR A O 1
ATOM 2718 N N . LEU A 1 185 ? 53.990 59.828 33.908 1.00 24.16 168 LEU A N 1
ATOM 2719 C CA . LEU A 1 185 ? 52.689 59.179 33.846 1.00 22.30 168 LEU A CA 1
ATOM 2720 C C . LEU A 1 185 ? 51.555 60.196 33.746 1.00 24.19 168 LEU A C 1
ATOM 2721 O O . LEU A 1 185 ? 50.630 60.012 32.955 1.00 20.57 168 LEU A O 1
ATOM 2737 N N . THR A 1 186 ? 51.580 61.258 34.561 1.00 21.38 169 THR A N 1
ATOM 2738 C CA . THR A 1 186 ? 50.477 62.213 34.500 1.00 21.85 169 THR A CA 1
ATOM 2739 C C . THR A 1 186 ? 50.469 62.945 33.168 1.00 23.01 169 THR A C 1
ATOM 2740 O O . THR A 1 186 ? 49.406 63.243 32.625 1.00 22.91 169 THR A O 1
ATOM 2751 N N . GLN A 1 187 ? 51.651 63.234 32.617 1.00 23.17 170 GLN A N 1
ATOM 2752 C CA . GLN A 1 187 ? 51.721 63.838 31.289 1.00 25.61 170 GLN A CA 1
ATOM 2753 C C . GLN A 1 187 ? 51.194 62.891 30.220 1.00 25.61 170 GLN A C 1
ATOM 2754 O O . GLN A 1 187 ? 50.507 63.318 29.291 1.00 24.61 170 GLN A O 1
ATOM 2768 N N . ALA A 1 188 ? 51.511 61.599 30.326 1.00 23.28 171 ALA A N 1
ATOM 2769 C CA . ALA A 1 188 ? 50.964 60.630 29.387 1.00 25.96 171 ALA A CA 1
ATOM 2770 C C . ALA A 1 188 ? 49.444 60.614 29.462 1.00 26.19 171 ALA A C 1
ATOM 2771 O O . ALA A 1 188 ? 48.764 60.502 28.435 1.00 25.18 171 ALA A O 1
ATOM 2778 N N . PHE A 1 189 ? 48.900 60.718 30.679 1.00 22.98 172 PHE A N 1
ATOM 2779 C CA . PHE A 1 189 ? 47.452 60.783 30.872 1.00 20.76 172 PHE A CA 1
ATOM 2780 C C . PHE A 1 189 ? 46.857 61.995 30.169 1.00 23.69 172 PHE A C 1
ATOM 2781 O O . PHE A 1 189 ? 45.900 61.863 29.401 1.00 20.68 172 PHE A O 1
ATOM 2798 N N . VAL A 1 190 ? 47.386 63.191 30.450 1.00 22.13 173 VAL A N 1
ATOM 2799 C CA . VAL A 1 190 ? 46.887 64.398 29.780 1.00 25.21 173 VAL A CA 1
ATOM 2800 C C . VAL A 1 190 ? 46.972 64.244 28.265 1.00 25.47 173 VAL A C 1
ATOM 2801 O O . VAL A 1 190 ? 45.991 64.465 27.539 1.00 22.98 173 VAL A O 1
ATOM 2814 N N . ASP A 1 191 ? 48.147 63.858 27.764 1.00 25.49 174 ASP A N 1
ATOM 2815 C CA . ASP A 1 191 ? 48.341 63.778 26.320 1.00 25.36 174 ASP A CA 1
ATOM 2816 C C . ASP A 1 191 ? 47.373 62.781 25.698 1.00 26.85 174 ASP A C 1
ATOM 2817 O O . ASP A 1 191 ? 46.815 63.031 24.625 1.00 29.01 174 ASP A O 1
ATOM 2826 N N . THR A 1 192 ? 47.184 61.634 26.345 1.00 26.50 175 THR A N 1
ATOM 2827 C CA . THR A 1 192 ? 46.308 60.609 25.798 1.00 24.57 175 THR A CA 1
ATOM 2828 C C . THR A 1 192 ? 44.867 61.096 25.779 1.00 23.09 175 THR A C 1
ATOM 2829 O O . THR A 1 192 ? 44.177 60.985 24.760 1.00 24.55 175 THR A O 1
ATOM 2840 N N . VAL A 1 193 ? 44.401 61.660 26.892 1.00 22.82 176 VAL A N 1
ATOM 2841 C CA . VAL A 1 193 ? 43.013 62.111 26.964 1.00 23.43 176 VAL A CA 1
ATOM 2842 C C . VAL A 1 193 ? 42.780 63.256 25.988 1.00 26.07 176 VAL A C 1
ATOM 2843 O O . VAL A 1 193 ? 41.859 63.217 25.164 1.00 23.86 176 VAL A O 1
ATOM 2856 N N . ARG A 1 194 ? 43.627 64.287 26.043 1.00 24.79 177 ARG A N 1
ATOM 2857 C CA . ARG A 1 194 ? 43.451 65.425 25.142 1.00 27.91 177 ARG A CA 1
ATOM 2858 C C . ARG A 1 194 ? 43.526 64.987 23.684 1.00 25.76 177 ARG A C 1
ATOM 2859 O O . ARG A 1 194 ? 42.786 65.502 22.831 1.00 29.34 177 ARG A O 1
ATOM 2880 N N . GLY A 1 195 ? 44.414 64.037 23.375 1.00 27.00 178 GLY A N 1
ATOM 2881 C CA . GLY A 1 195 ? 44.613 63.620 21.999 1.00 26.26 178 GLY A CA 1
ATOM 2882 C C . GLY A 1 195 ? 43.399 62.983 21.362 1.00 34.36 178 GLY A C 1
ATOM 2883 O O . GLY A 1 195 ? 43.306 62.959 20.132 1.00 32.87 178 GLY A O 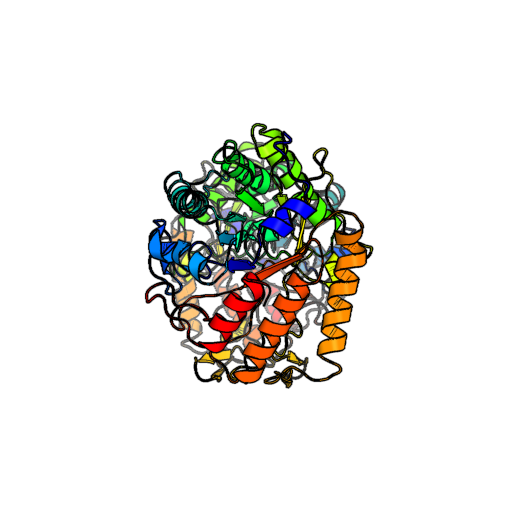1
ATOM 2887 N N . THR A 1 196 ? 42.474 62.445 22.167 1.00 34.79 179 THR A N 1
ATOM 2888 C CA . THR A 1 196 ? 41.271 61.828 21.625 1.00 29.97 179 THR A CA 1
ATOM 2889 C C . THR A 1 196 ? 40.245 62.848 21.154 1.00 34.66 179 THR A C 1
ATOM 2890 O O . THR A 1 196 ? 39.266 62.462 20.510 1.00 33.53 179 THR A O 1
ATOM 2901 N N . GLY A 1 197 ? 40.433 64.125 21.472 1.00 30.47 180 GLY A N 1
ATOM 2902 C CA . GLY A 1 197 ? 39.552 65.148 20.943 1.00 33.34 180 GLY A CA 1
ATOM 2903 C C . GLY A 1 197 ? 38.157 65.152 21.547 1.00 32.33 180 GLY A C 1
ATOM 2904 O O . GLY A 1 197 ? 37.933 64.747 22.691 1.00 28.10 180 GLY A O 1
ATOM 2908 N N . GLY A 1 198 ? 37.198 65.635 20.759 1.00 39.64 181 GLY A N 1
ATOM 2909 C CA . GLY A 1 198 ? 35.872 65.811 21.313 1.00 33.18 181 GLY A CA 1
ATOM 2910 C C . GLY A 1 198 ? 35.912 66.692 22.549 1.00 29.00 181 GLY A C 1
ATOM 2911 O O . GLY A 1 198 ? 36.744 67.601 22.676 1.00 28.40 181 GLY A O 1
ATOM 2915 N N . ASN A 1 199 ? 35.004 66.418 23.483 1.00 26.26 182 ASN A N 1
ATOM 2916 C CA . ASN A 1 199 ? 35.001 67.170 24.733 1.00 25.37 182 ASN A CA 1
ATOM 2917 C C . ASN A 1 199 ? 36.180 66.822 25.630 1.00 25.31 182 ASN A C 1
ATOM 2918 O O . ASN A 1 199 ? 36.418 67.533 26.617 1.00 27.36 182 ASN A O 1
ATOM 2929 N N . ASN A 1 200 ? 36.933 65.763 25.312 1.00 25.03 183 ASN A N 1
ATOM 2930 C CA . ASN A 1 200 ? 38.173 65.505 26.043 1.00 25.52 183 ASN A CA 1
ATOM 2931 C C . ASN A 1 200 ? 39.203 66.595 25.811 1.00 25.14 183 ASN A C 1
ATOM 2932 O O . ASN A 1 200 ? 40.188 66.662 26.562 1.00 26.07 183 ASN A O 1
ATOM 2943 N N . ALA A 1 201 ? 39.005 67.444 24.797 1.00 26.89 184 ALA A N 1
ATOM 2944 C CA . ALA A 1 201 ? 39.964 68.507 24.521 1.00 27.73 184 ALA A CA 1
ATOM 2945 C C . ALA A 1 201 ? 39.974 69.557 25.621 1.00 25.66 184 ALA A C 1
ATOM 2946 O O . ALA A 1 201 ? 40.994 70.226 25.816 1.00 27.96 184 ALA A O 1
ATOM 2953 N N . ASP A 1 202 ? 38.866 69.717 26.357 1.00 25.51 185 ASP A N 1
ATOM 2954 C CA . ASP A 1 202 ? 38.774 70.805 27.318 1.00 28.66 185 ASP A CA 1
ATOM 2955 C C . ASP A 1 202 ? 38.192 70.447 28.678 1.00 27.34 185 ASP A C 1
ATOM 2956 O O . ASP A 1 202 ? 38.106 71.332 29.536 1.00 24.63 185 ASP A O 1
ATOM 2965 N N . ARG A 1 203 ? 37.785 69.201 28.923 1.00 22.95 186 ARG A N 1
ATOM 2966 C CA . ARG A 1 203 ? 37.215 68.891 30.220 1.00 22.98 186 ARG A CA 1
ATOM 2967 C C . ARG A 1 203 ? 38.288 69.013 31.304 1.00 21.56 186 ARG A C 1
ATOM 2968 O O . ARG A 1 203 ? 39.487 68.878 31.052 1.00 22.35 186 ARG A O 1
ATOM 2989 N N . LEU A 1 204 ? 37.838 69.260 32.535 1.00 19.60 187 LEU A N 1
ATOM 2990 C CA . LEU A 1 204 ? 38.763 69.283 33.660 1.00 19.21 187 LEU A CA 1
ATOM 2991 C C . LEU A 1 204 ? 39.362 67.904 33.878 1.00 18.00 187 LEU A C 1
ATOM 2992 O O . LEU A 1 204 ? 38.645 66.898 33.922 1.00 19.15 187 LEU A O 1
ATOM 3008 N N . LEU A 1 205 ? 40.688 67.861 33.999 1.00 18.39 188 LEU A N 1
ATOM 3009 C CA . LEU A 1 205 ? 41.433 66.659 34.338 1.00 18.59 188 LEU A CA 1
ATOM 3010 C C . LEU A 1 205 ? 42.055 66.851 35.714 1.00 19.65 188 LEU A C 1
ATOM 3011 O O . LEU A 1 205 ? 42.721 67.861 35.971 1.00 20.28 188 LEU A O 1
ATOM 3027 N N . LEU A 1 206 ? 41.842 65.876 36.595 1.00 18.79 189 LEU A N 1
ATOM 3028 C CA . LEU A 1 206 ? 42.386 65.890 37.948 1.00 17.07 189 LEU A CA 1
ATOM 3029 C C . LEU A 1 206 ? 43.686 65.096 37.971 1.00 17.37 189 LEU A C 1
ATOM 3030 O O . LEU A 1 206 ? 43.693 63.899 37.665 1.00 18.41 189 LEU A O 1
ATOM 3046 N N . ILE A 1 207 ? 44.766 65.757 38.360 1.00 18.26 190 ILE A N 1
ATOM 3047 C CA . ILE A 1 207 ? 46.107 65.185 38.341 1.00 15.99 190 ILE A CA 1
ATOM 3048 C C . ILE A 1 207 ? 46.498 64.733 39.746 1.00 18.82 190 ILE A C 1
ATOM 3049 O O . ILE A 1 207 ? 46.463 65.516 40.695 1.00 18.20 190 ILE A O 1
ATOM 3065 N N . SER A 1 208 ? 46.909 63.468 39.879 1.00 17.90 191 SER A N 1
ATOM 3066 C CA . SER A 1 208 ? 47.282 62.966 41.191 1.00 16.90 191 SER A CA 1
ATOM 3067 C C . SER A 1 208 ? 48.514 63.671 41.739 1.00 17.62 191 SER A C 1
ATOM 3068 O O . SER A 1 208 ? 49.549 63.770 41.073 1.00 19.07 191 SER A O 1
ATOM 3076 N N . GLY A 1 209 ? 48.431 64.086 43.000 1.00 16.97 192 GLY A N 1
ATOM 3077 C CA . GLY A 1 209 ? 49.620 64.498 43.715 1.00 18.59 192 GLY A CA 1
ATOM 3078 C C . GLY A 1 209 ? 50.519 63.304 44.004 1.00 19.38 192 GLY A C 1
ATOM 3079 O O . GLY A 1 209 ? 50.180 62.154 43.727 1.00 19.42 192 GLY A O 1
ATOM 3083 N N . MET A 1 210 ? 51.697 63.574 44.560 1.00 19.70 193 MET A N 1
ATOM 3084 C CA . MET A 1 210 ? 52.584 62.484 44.944 1.00 17.64 193 MET A CA 1
ATOM 3085 C C . MET A 1 210 ? 51.995 61.791 46.163 1.00 20.62 193 MET A C 1
ATOM 3086 O O . MET A 1 210 ? 51.948 62.371 47.255 1.00 19.91 193 MET A O 1
ATOM 3100 N N . ASN A 1 211 ? 51.490 60.564 45.951 1.00 19.48 194 ASN A N 1
ATOM 3101 C CA . ASN A 1 211 ? 50.763 59.806 46.982 1.00 19.90 194 ASN A CA 1
ATOM 3102 C C . ASN A 1 211 ? 49.613 60.609 47.586 1.00 16.96 194 ASN A C 1
ATOM 3103 O O . ASN A 1 211 ? 49.226 60.402 48.746 1.00 19.78 194 ASN A O 1
ATOM 3114 N N . THR A 1 212 ? 49.081 61.543 46.793 1.00 17.18 195 THR A N 1
ATOM 3115 C CA . THR A 1 212 ? 48.089 62.537 47.233 1.00 19.07 195 THR A CA 1
ATOM 3116 C C . THR A 1 212 ? 48.495 63.207 48.546 1.00 18.34 195 THR A C 1
ATOM 3117 O O . THR A 1 212 ? 47.641 63.654 49.324 1.00 17.78 195 THR A O 1
ATOM 3128 N N . ASN A 1 213 ? 49.803 63.292 48.793 1.00 20.03 196 ASN A N 1
ATOM 3129 C CA . ASN A 1 213 ? 50.325 63.826 50.046 1.00 19.07 196 ASN A CA 1
ATOM 3130 C C . ASN A 1 213 ? 50.479 65.336 49.905 1.00 21.73 196 ASN A C 1
ATOM 3131 O O . ASN A 1 213 ? 51.109 65.809 48.955 1.00 20.39 196 ASN A O 1
ATOM 3142 N N . LEU A 1 214 ? 49.931 66.086 50.867 1.00 19.91 197 LEU A N 1
ATOM 3143 C CA . LEU A 1 214 ? 49.945 67.544 50.787 1.00 20.22 197 LEU A CA 1
ATOM 3144 C C . LEU A 1 214 ? 51.368 68.077 50.722 1.00 22.07 197 LEU A C 1
ATOM 3145 O O . LEU A 1 214 ? 51.718 68.847 49.821 1.00 21.78 197 LEU A O 1
ATOM 3161 N N . GLU A 1 215 ? 52.201 67.683 51.686 1.00 21.95 198 GLU A N 1
ATOM 3162 C CA . GLU A 1 215 ? 53.563 68.197 51.760 1.00 22.32 198 GLU A CA 1
ATOM 3163 C C . GLU A 1 215 ? 54.347 67.881 50.492 1.00 21.69 198 GLU A C 1
ATOM 3164 O O . GLU A 1 215 ? 55.017 68.749 49.930 1.00 25.00 198 GLU A O 1
ATOM 3176 N N . GLN A 1 216 ? 54.284 66.629 50.027 1.00 21.48 199 GLN A N 1
ATOM 3177 C CA . GLN A 1 216 ? 55.056 66.278 48.843 1.00 22.51 199 GLN A CA 1
ATOM 3178 C C . GLN A 1 216 ? 54.504 66.959 47.598 1.00 21.29 199 GLN A C 1
ATOM 3179 O O . GLN A 1 216 ? 55.270 67.417 46.747 1.00 23.12 199 GLN A O 1
ATOM 3193 N N . THR A 1 217 ? 53.178 67.057 47.482 1.00 20.16 200 THR A N 1
ATOM 3194 C CA . THR A 1 217 ? 52.579 67.631 46.278 1.00 21.17 200 THR A CA 1
ATOM 3195 C C . THR A 1 217 ? 52.815 69.135 46.202 1.00 20.57 200 THR A C 1
ATOM 3196 O O . THR A 1 217 ? 52.937 69.682 45.104 1.00 22.57 200 THR A O 1
ATOM 3207 N N . CYS A 1 218 ? 52.913 69.803 47.347 1.00 21.38 201 CYS A N 1
ATOM 3208 C CA . CYS A 1 218 ? 53.176 71.230 47.374 1.00 22.24 201 CYS A CA 1
ATOM 3209 C C . CYS A 1 218 ? 54.657 71.554 47.445 1.00 25.71 201 CYS A C 1
ATOM 3210 O O . CYS A 1 218 ? 55.009 72.731 47.558 1.00 27.25 201 CYS A O 1
ATOM 3218 N N . SER A 1 219 ? 55.526 70.544 47.405 1.00 24.94 202 SER A N 1
ATOM 3219 C CA . SER A 1 219 ? 56.956 70.793 47.505 1.00 26.10 202 SER A CA 1
ATOM 3220 C C . SER A 1 219 ? 57.499 71.343 46.189 1.00 28.29 202 SER A C 1
ATOM 3221 O O . SER A 1 219 ? 56.868 71.254 45.131 1.00 27.08 202 SER A O 1
ATOM 3229 N N . SER A 1 220 ? 58.708 71.893 46.258 1.00 29.80 203 SER A N 1
ATOM 3230 C CA . SER A 1 220 ? 59.342 72.455 45.069 1.00 29.17 203 SER A CA 1
ATOM 3231 C C . SER A 1 220 ? 59.653 71.395 44.017 1.00 30.10 203 SER A C 1
ATOM 3232 O O . SER A 1 220 ? 59.808 71.739 42.840 1.00 33.93 203 SER A O 1
ATOM 3240 N N . GLY A 1 221 ? 59.739 70.121 44.410 1.00 27.93 204 GLY A N 1
ATOM 3241 C CA . GLY A 1 221 ? 60.040 69.062 43.462 1.00 28.89 204 GLY A CA 1
ATOM 3242 C C . GLY A 1 221 ? 58.868 68.571 42.632 1.00 26.47 204 GLY A C 1
ATOM 3243 O O . GLY A 1 221 ? 59.081 67.987 41.565 1.00 28.89 204 GLY A O 1
ATOM 3247 N N . TYR A 1 222 ? 57.642 68.819 43.070 1.00 24.36 205 TYR A N 1
ATOM 3248 C CA . TYR A 1 222 ? 56.494 68.299 42.339 1.00 25.42 205 TYR A CA 1
ATOM 3249 C C . TYR A 1 222 ? 56.431 68.935 40.953 1.00 27.13 205 TYR A C 1
ATOM 3250 O O . TYR A 1 222 ? 56.627 70.146 40.802 1.00 28.92 205 TYR A O 1
ATOM 3268 N N . LYS A 1 223 ? 56.142 68.116 39.940 1.00 24.92 206 LYS A N 1
ATOM 3269 C CA . LYS A 1 223 ? 56.126 68.551 38.543 1.00 26.60 206 LYS A CA 1
ATOM 3270 C C . LYS A 1 223 ? 54.744 68.361 37.921 1.00 25.85 206 LYS A C 1
ATOM 3271 O O . LYS A 1 223 ? 54.366 67.259 37.490 1.00 26.24 206 LYS A O 1
ATOM 3290 N N . MET A 1 224 ? 53.984 69.439 37.875 1.00 27.99 207 MET A N 1
ATOM 3291 C CA . MET A 1 224 ? 52.679 69.409 37.232 1.00 28.05 207 MET A CA 1
ATOM 3292 C C . MET A 1 224 ? 52.836 69.143 35.741 1.00 25.61 207 MET A C 1
ATOM 3293 O O . MET A 1 224 ? 53.761 69.660 35.110 1.00 28.95 207 MET A O 1
ATOM 3307 N N . PRO A 1 225 ? 51.959 68.345 35.132 1.00 25.68 208 PRO A N 1
ATOM 3308 C CA . PRO A 1 225 ? 52.035 68.134 33.677 1.00 30.58 208 PRO A CA 1
ATOM 3309 C C . PRO A 1 225 ? 51.539 69.354 32.921 1.00 27.78 208 PRO A C 1
ATOM 3310 O O . PRO A 1 225 ? 50.908 70.240 33.496 1.00 29.46 208 PRO A O 1
ATOM 3321 N N . THR A 1 226 ? 51.846 69.388 31.614 1.00 31.92 209 THR A N 1
ATOM 3322 C CA . THR A 1 226 ? 51.505 70.502 30.728 1.00 32.19 209 THR A CA 1
ATOM 3323 C C . THR A 1 226 ? 50.161 70.254 30.052 1.00 32.26 209 THR A C 1
ATOM 3324 O O . THR A 1 226 ? 49.898 69.140 29.595 1.00 38.81 209 THR A O 1
ATOM 3335 N N . ASP A 1 227 ? 49.351 71.317 29.918 1.00 30.31 210 ASP A N 1
ATOM 3336 C CA . ASP A 1 227 ? 48.035 71.224 29.277 1.00 27.32 210 ASP A CA 1
ATOM 3337 C C . ASP A 1 227 ? 47.737 72.491 28.478 1.00 27.71 210 ASP A C 1
ATOM 3338 O O . ASP A 1 227 ? 47.543 73.570 29.054 1.00 30.13 210 ASP A O 1
ATOM 3347 N N . LYS A 1 228 ? 47.640 72.347 27.154 1.00 29.00 211 LYS A N 1
ATOM 3348 C CA . LYS A 1 228 ? 47.318 73.493 26.305 1.00 31.26 211 LYS A CA 1
ATOM 3349 C C . LYS A 1 228 ? 45.970 74.093 26.661 1.00 31.98 211 LYS A C 1
ATOM 3350 O O . LYS A 1 228 ? 45.736 75.287 26.434 1.00 33.95 211 LYS A O 1
ATOM 3369 N N . ALA A 1 229 ? 45.068 73.288 27.209 1.00 28.96 212 ALA A N 1
ATOM 3370 C CA . ALA A 1 229 ? 43.749 73.778 27.551 1.00 27.53 212 ALA A CA 1
ATOM 3371 C C . ALA A 1 229 ? 43.719 74.525 28.876 1.00 27.09 212 ALA A C 1
ATOM 3372 O O . ALA A 1 229 ? 42.713 75.172 29.170 1.00 30.62 212 ALA A O 1
ATOM 3379 N N . ASP A 1 230 ? 44.769 74.420 29.693 1.00 27.98 213 ASP A N 1
ATOM 3380 C CA . ASP A 1 230 ? 44.773 75.023 31.030 1.00 28.10 213 ASP A CA 1
ATOM 3381 C C . ASP A 1 230 ? 43.561 74.586 31.846 1.00 27.35 213 ASP A C 1
ATOM 3382 O O . ASP A 1 230 ? 42.913 75.379 32.527 1.00 27.27 213 ASP A O 1
ATOM 3391 N N . LYS A 1 231 ? 43.259 73.290 31.808 1.00 24.01 214 LYS A N 1
ATOM 3392 C CA . LYS A 1 231 ? 42.077 72.751 32.485 1.00 21.23 214 LYS A CA 1
ATOM 3393 C C . LYS A 1 231 ? 42.499 71.570 33.362 1.00 22.87 214 LYS A C 1
ATOM 3394 O O . LYS A 1 231 ? 42.038 70.433 33.217 1.00 20.80 214 LYS A O 1
ATOM 3413 N N . LEU A 1 232 ? 43.413 71.854 34.288 1.00 21.33 215 LEU A N 1
ATOM 3414 C CA . LEU A 1 232 ? 43.907 70.850 35.212 1.00 19.62 215 LEU A CA 1
ATOM 3415 C C . LEU A 1 232 ? 43.627 71.244 36.652 1.00 20.44 215 LEU A C 1
ATOM 3416 O O . LEU A 1 232 ? 43.696 72.422 37.020 1.00 21.19 215 LEU A O 1
ATOM 3432 N N . ALA A 1 233 ? 43.325 70.242 37.467 1.00 18.99 216 ALA A N 1
ATOM 3433 C CA . ALA A 1 233 ? 43.222 70.381 38.906 1.00 20.40 216 ALA A CA 1
ATOM 3434 C C . ALA A 1 233 ? 44.248 69.457 39.558 1.00 18.80 216 ALA A C 1
ATOM 3435 O O . ALA A 1 233 ? 44.739 68.516 38.936 1.00 20.37 216 ALA A O 1
ATOM 3442 N N . ILE A 1 234 ? 44.540 69.706 40.830 1.00 17.51 217 ILE A N 1
ATOM 3443 C CA . ILE A 1 234 ? 45.468 68.864 41.583 1.00 17.70 217 ILE A CA 1
ATOM 3444 C C . ILE A 1 234 ? 44.709 68.081 42.648 1.00 17.81 217 ILE A C 1
ATOM 3445 O O . ILE A 1 234 ? 43.805 68.608 43.305 1.00 17.74 217 ILE A O 1
ATOM 3461 N N . SER A 1 235 ? 45.106 66.816 42.830 1.00 16.45 218 SER A N 1
ATOM 3462 C CA . SER A 1 235 ? 44.489 65.909 43.784 1.00 16.77 218 SER A CA 1
ATOM 3463 C C . SER A 1 235 ? 45.386 65.710 45.002 1.00 16.19 218 SER A C 1
ATOM 3464 O O . SER A 1 235 ? 46.510 65.191 44.877 1.00 16.65 218 SER A O 1
ATOM 3472 N N . ILE A 1 236 ? 44.857 66.062 46.168 1.00 17.93 219 ILE A N 1
ATOM 3473 C CA . ILE A 1 236 ? 45.455 65.829 47.477 1.00 17.22 219 ILE A CA 1
ATOM 3474 C C . ILE A 1 236 ? 44.382 65.187 48.347 1.00 17.46 219 ILE A C 1
ATOM 3475 O O . ILE A 1 236 ? 43.191 65.489 48.213 1.00 16.99 219 ILE A O 1
ATOM 3491 N N . HIS A 1 237 ? 44.776 64.250 49.193 1.00 16.39 220 HIS A N 1
ATOM 3492 C CA . HIS A 1 237 ? 43.862 63.586 50.111 1.00 16.31 220 HIS A CA 1
ATOM 3493 C C . HIS A 1 237 ? 44.149 64.062 51.519 1.00 17.96 220 HIS A C 1
ATOM 3494 O O . HIS A 1 237 ? 45.311 64.141 51.926 1.00 21.73 220 HIS A O 1
ATOM 3508 N N . TYR A 1 238 ? 43.100 64.383 52.260 1.00 16.51 221 TYR A N 1
ATOM 3509 C CA . TYR A 1 238 ? 43.240 65.124 53.511 1.00 16.02 221 TYR A CA 1
ATOM 3510 C C . TYR A 1 238 ? 42.989 64.172 54.684 1.00 16.62 221 TYR A C 1
ATOM 3511 O O . TYR A 1 238 ? 41.910 64.148 55.279 1.00 17.71 221 TYR A O 1
ATOM 3529 N N . TYR A 1 239 ? 44.001 63.392 55.024 1.00 18.49 222 TYR A N 1
ATOM 3530 C CA . TYR A 1 239 ? 43.920 62.486 56.166 1.00 16.64 222 TYR A CA 1
ATOM 3531 C C . TYR A 1 239 ? 44.930 62.961 57.197 1.00 20.59 222 TYR A C 1
ATOM 3532 O O . TYR A 1 239 ? 45.864 62.231 57.558 1.00 19.67 222 TYR A O 1
ATOM 3550 N N . LEU A 1 240 ? 44.785 64.225 57.606 1.00 20.67 223 LEU A N 1
ATOM 3551 C CA . LEU A 1 240 ? 45.744 64.928 58.442 1.00 19.13 223 LEU A CA 1
ATOM 3552 C C . LEU A 1 240 ? 45.024 65.479 59.665 1.00 17.53 223 LEU A C 1
ATOM 3553 O O . LEU A 1 240 ? 44.030 66.215 59.517 1.00 19.84 223 LEU A O 1
ATOM 3569 N N . PRO A 1 241 ? 45.492 65.172 60.889 1.00 17.83 224 PRO A N 1
ATOM 3570 C CA . PRO A 1 241 ? 46.629 64.303 61.222 1.00 18.40 224 PRO A CA 1
ATOM 3571 C C . PRO A 1 241 ? 46.267 62.839 61.028 1.00 17.87 224 PRO A C 1
ATOM 3572 O O . PRO A 1 241 ? 45.118 62.440 61.298 1.00 18.18 224 PRO A O 1
ATOM 3583 N N . PRO A 1 242 ? 47.231 62.036 60.568 1.00 16.84 225 PRO A N 1
ATOM 3584 C CA . PRO A 1 242 ? 46.931 60.616 60.344 1.00 19.77 225 PRO A CA 1
ATOM 3585 C C . PRO A 1 242 ? 46.526 59.863 61.604 1.00 17.02 225 PRO A C 1
ATOM 3586 O O . PRO A 1 242 ? 45.688 58.960 61.541 1.00 16.16 225 PRO A O 1
ATOM 3597 N N A GLN A 1 243 ? 47.122 60.202 62.752 0.60 18.99 226 GLN A N 1
ATOM 3598 N N B GLN A 1 243 ? 47.127 60.177 62.746 0.40 17.83 226 GLN A N 1
ATOM 3599 C CA A GLN A 1 243 ? 46.846 59.470 63.987 0.60 18.50 226 GLN A CA 1
ATOM 3600 C CA B GLN A 1 243 ? 46.841 59.412 63.961 0.40 18.43 226 GLN A CA 1
ATOM 3601 C C A GLN A 1 243 ? 45.391 59.608 64.413 0.60 17.16 226 GLN A C 1
ATOM 3602 C C B GLN A 1 243 ? 45.429 59.651 64.485 0.40 17.79 226 GLN A C 1
ATOM 3603 O O A GLN A 1 243 ? 44.851 58.737 65.106 0.60 17.54 226 GLN A O 1
ATOM 3604 O O B GLN A 1 243 ? 44.955 58.862 65.307 0.40 22.52 226 GLN A O 1
ATOM 3631 N N . PHE A 1 244 ? 44.744 60.701 64.029 1.00 17.39 227 PHE A N 1
ATOM 3632 C CA . PHE A 1 244 ? 43.317 60.877 64.274 1.00 17.59 227 PHE A CA 1
ATOM 3633 C C . PHE A 1 244 ? 42.463 60.297 63.156 1.00 17.06 227 PHE A C 1
ATOM 3634 O O . PHE A 1 244 ? 41.493 59.585 63.416 1.00 17.96 227 PHE A O 1
ATOM 3651 N N . THR A 1 245 ? 42.809 60.580 61.896 1.00 17.47 228 THR A N 1
ATOM 3652 C CA . THR A 1 245 ? 41.906 60.258 60.799 1.00 17.22 228 THR A CA 1
ATOM 3653 C C . THR A 1 245 ? 41.921 58.784 60.400 1.00 15.50 228 THR A C 1
ATOM 3654 O O . THR A 1 245 ? 40.862 58.218 60.134 1.00 16.28 228 THR A O 1
ATOM 3665 N N . VAL A 1 246 ? 43.094 58.167 60.305 1.00 15.84 229 VAL A N 1
ATOM 3666 C CA . VAL A 1 246 ? 43.231 56.849 59.689 1.00 16.15 229 VAL A CA 1
ATOM 3667 C C . VAL A 1 246 ? 43.885 55.810 60.580 1.00 17.15 229 VAL A C 1
ATOM 3668 O O . VAL A 1 246 ? 43.935 54.631 60.168 1.00 17.30 229 VAL A O 1
ATOM 3681 N N . GLU A 1 247 ? 44.360 56.145 61.776 1.00 17.23 230 GLU A N 1
ATOM 3682 C CA . GLU A 1 247 ? 44.985 55.148 62.644 1.00 16.38 230 GLU A CA 1
ATOM 3683 C C . GLU A 1 247 ? 43.942 54.469 63.539 1.00 16.68 230 GLU A C 1
ATOM 3684 O O . GLU A 1 247 ? 43.259 55.131 64.340 1.00 16.14 230 GLU A O 1
ATOM 3696 N N . SER A 1 248 ? 43.875 53.143 63.460 1.00 16.46 231 SER A N 1
ATOM 3697 C CA . SER A 1 248 ? 43.007 52.374 64.334 1.00 16.80 231 SER A CA 1
ATOM 3698 C C . SER A 1 248 ? 43.357 52.599 65.803 1.00 18.74 231 SER A C 1
ATOM 3699 O O . SER A 1 248 ? 44.536 52.640 66.179 1.00 17.90 231 SER A O 1
ATOM 3707 N N . ASP A 1 249 ? 42.307 52.713 66.637 1.00 17.28 232 ASP A N 1
ATOM 3708 C CA . ASP A 1 249 ? 42.456 52.783 68.090 1.00 17.36 232 ASP A CA 1
ATOM 3709 C C . ASP A 1 249 ? 42.575 51.395 68.702 1.00 21.22 232 ASP A C 1
ATOM 3710 O O . ASP A 1 249 ? 43.289 51.207 69.698 1.00 19.96 232 ASP A O 1
ATOM 3719 N N . LYS A 1 250 ? 41.852 50.418 68.147 1.00 18.71 233 LYS A N 1
ATOM 3720 C CA . LYS A 1 250 ? 41.844 49.076 68.706 1.00 20.68 233 LYS A CA 1
ATOM 3721 C C . LYS A 1 250 ? 43.087 48.293 68.322 1.00 21.40 233 LYS A C 1
ATOM 3722 O O . LYS A 1 250 ? 43.526 47.421 69.083 1.00 24.69 233 LYS A O 1
ATOM 3741 N N . ASN A 1 251 ? 43.642 48.572 67.151 1.00 20.52 234 ASN A N 1
ATOM 3742 C CA . ASN A 1 251 ? 44.846 47.915 66.647 1.00 24.05 234 ASN A CA 1
ATOM 3743 C C . ASN A 1 251 ? 45.825 48.991 66.210 1.00 20.73 234 ASN A C 1
ATOM 3744 O O . ASN A 1 251 ? 46.021 49.230 65.013 1.00 21.09 234 ASN A O 1
ATOM 3755 N N . PRO A 1 252 ? 46.451 49.669 67.163 1.00 19.07 235 PRO A N 1
ATOM 3756 C CA . PRO A 1 252 ? 47.328 50.787 66.801 1.00 21.03 235 PRO A CA 1
ATOM 3757 C C . PRO A 1 252 ? 48.483 50.353 65.911 1.00 20.52 235 PRO A C 1
ATOM 3758 O O . PRO A 1 252 ? 48.940 49.200 65.930 1.00 21.60 235 PRO A O 1
ATOM 3769 N N . TRP A 1 253 ? 49.008 51.322 65.170 1.00 19.67 236 TRP A N 1
ATOM 3770 C CA . TRP A 1 253 ? 50.201 51.091 64.370 1.00 18.34 236 TRP A CA 1
ATOM 3771 C C . TRP A 1 253 ? 51.391 50.840 65.281 1.00 18.56 236 TRP A C 1
ATOM 3772 O O . TRP A 1 253 ? 51.451 51.348 66.399 1.00 19.02 236 TRP A O 1
ATOM 3793 N N . THR A 1 254 ? 52.344 50.036 64.804 1.00 18.43 237 THR A N 1
ATOM 3794 C CA . THR A 1 254 ? 53.529 49.737 65.593 1.00 20.09 237 THR A CA 1
ATOM 3795 C C . THR A 1 254 ? 54.764 49.756 64.705 1.00 21.10 237 THR A C 1
ATOM 3796 O O . THR A 1 254 ? 54.680 49.705 63.476 1.00 24.23 237 THR A O 1
ATOM 3807 N N . TRP A 1 255 ? 55.913 49.814 65.358 1.00 20.10 238 TRP A N 1
ATOM 3808 C CA . TRP A 1 255 ? 57.197 49.524 64.726 1.00 19.48 238 TRP A CA 1
ATOM 3809 C C . TRP A 1 255 ? 58.016 48.669 65.684 1.00 21.60 238 TRP A C 1
ATOM 3810 O O . TRP A 1 255 ? 57.815 48.705 66.902 1.00 20.65 238 TRP A O 1
ATOM 3831 N N . THR A 1 256 ? 58.940 47.878 65.136 1.00 19.40 239 THR A N 1
ATOM 3832 C CA . THR A 1 256 ? 59.735 46.959 65.930 1.00 19.89 239 THR A CA 1
ATOM 3833 C C . THR A 1 256 ? 61.199 47.184 65.599 1.00 22.01 239 THR A C 1
ATOM 3834 O O . THR A 1 256 ? 61.550 47.308 64.421 1.00 21.88 239 THR A O 1
ATOM 3845 N N . ASP A 1 257 ? 62.045 47.241 66.625 1.00 21.25 240 ASP A N 1
ATOM 3846 C CA . ASP A 1 257 ? 63.462 47.473 66.404 1.00 20.82 240 ASP A CA 1
ATOM 3847 C C . ASP A 1 257 ? 64.158 46.137 66.130 1.00 22.74 240 ASP A C 1
ATOM 3848 O O . ASP A 1 257 ? 63.514 45.095 66.004 1.00 23.23 240 ASP A O 1
ATOM 3857 N N . ASP A 1 258 ? 65.490 46.171 65.988 1.00 24.53 241 ASP A N 1
ATOM 3858 C CA . ASP A 1 258 ? 66.234 44.976 65.622 1.00 23.87 241 ASP A CA 1
ATOM 3859 C C . ASP A 1 258 ? 66.318 43.946 66.739 1.00 27.12 241 ASP A C 1
ATOM 3860 O O . ASP A 1 258 ? 66.769 42.821 66.489 1.00 28.87 241 ASP A O 1
ATOM 3869 N N . GLN A 1 259 ? 65.943 44.301 67.962 1.00 25.09 242 GLN A N 1
ATOM 3870 C CA . GLN A 1 259 ? 66.018 43.381 69.084 1.00 22.38 242 GLN A CA 1
ATOM 3871 C C . GLN A 1 259 ? 64.634 42.895 69.501 1.00 24.69 242 GLN A C 1
ATOM 3872 O O . GLN A 1 259 ? 64.493 42.266 70.557 1.00 29.71 242 GLN A O 1
ATOM 3886 N N . GLY A 1 260 ? 63.621 43.200 68.717 1.00 21.59 243 GLY A N 1
ATOM 3887 C CA . GLY A 1 260 ? 62.295 42.711 68.976 1.00 23.93 243 GLY A CA 1
ATOM 3888 C C . GLY A 1 260 ? 61.450 43.588 69.861 1.00 23.20 243 GLY A C 1
ATOM 3889 O O . GLY A 1 260 ? 60.334 43.184 70.206 1.00 26.10 243 GLY A O 1
ATOM 3893 N N . VAL A 1 261 ? 61.935 44.764 70.252 1.00 20.85 244 VAL A N 1
ATOM 3894 C CA . VAL A 1 261 ? 61.116 45.657 71.071 1.00 20.85 244 VAL A CA 1
ATOM 3895 C C . VAL A 1 261 ? 60.057 46.323 70.197 1.00 21.73 244 VAL A C 1
ATOM 3896 O O . VAL A 1 261 ? 60.370 46.964 69.184 1.00 20.29 244 VAL A O 1
ATOM 3909 N N . VAL A 1 262 ? 58.793 46.187 70.585 1.00 21.30 245 VAL A N 1
ATOM 3910 C CA . VAL A 1 262 ? 57.673 46.714 69.826 1.00 22.65 245 VAL A CA 1
ATOM 3911 C C . VAL A 1 262 ? 57.223 48.036 70.426 1.00 22.59 245 VAL A C 1
ATOM 3912 O O . VAL A 1 262 ? 57.006 48.135 71.646 1.00 23.10 245 VAL A O 1
ATOM 3925 N N . HIS A 1 263 ? 57.062 49.034 69.564 1.00 21.79 246 HIS A N 1
ATOM 3926 C CA . HIS A 1 263 ? 56.611 50.362 69.955 1.00 21.16 246 HIS A CA 1
ATOM 3927 C C . HIS A 1 263 ? 55.298 50.709 69.289 1.00 22.50 246 HIS A C 1
ATOM 3928 O O . HIS A 1 263 ? 55.141 50.507 68.080 1.00 21.21 246 HIS A O 1
ATOM 3942 N N A GLU A 1 264 ? 54.368 51.242 70.073 0.59 24.10 247 GLU A N 1
ATOM 3943 N N B GLU A 1 264 ? 54.355 51.242 70.061 0.41 24.17 247 GLU A N 1
ATOM 3944 C CA A GLU A 1 264 ? 53.099 51.708 69.549 0.59 23.63 247 GLU A CA 1
ATOM 3945 C CA B GLU A 1 264 ? 53.076 51.657 69.502 0.41 23.21 247 GLU A CA 1
ATOM 3946 C C A GLU A 1 264 ? 53.219 53.165 69.116 0.59 20.92 247 GLU A C 1
ATOM 3947 C C B GLU A 1 264 ? 53.119 53.142 69.156 0.41 20.31 247 GLU A C 1
ATOM 3948 O O A GLU A 1 264 ? 53.832 53.993 69.807 0.59 21.33 247 GLU A O 1
ATOM 3949 O O B GLU A 1 264 ? 53.581 53.966 69.953 0.41 26.08 247 GLU A O 1
ATOM 3972 N N . ILE A 1 265 ? 52.629 53.468 67.969 1.00 18.88 248 ILE A N 1
ATOM 3973 C CA . ILE A 1 265 ? 52.489 54.840 67.507 1.00 17.61 248 ILE A CA 1
ATOM 3974 C C . ILE A 1 265 ? 51.124 55.273 68.029 1.00 19.71 248 ILE A C 1
ATOM 3975 O O . ILE A 1 265 ? 50.112 54.616 67.763 1.00 20.32 248 ILE A O 1
ATOM 3991 N N . THR A 1 266 ? 51.094 56.320 68.831 1.00 17.06 249 THR A N 1
ATOM 3992 C CA . THR A 1 266 ? 49.913 56.617 69.634 1.00 17.99 249 THR A CA 1
ATOM 3993 C C . THR A 1 266 ? 48.769 57.160 68.798 1.00 18.69 249 THR A C 1
ATOM 3994 O O . THR A 1 266 ? 48.923 58.205 68.166 1.00 17.27 249 THR A O 1
ATOM 4005 N N . PRO A 1 267 ? 47.625 56.489 68.741 1.00 17.52 250 PRO A N 1
ATOM 4006 C CA . PRO A 1 267 ? 46.484 57.032 68.007 1.00 17.18 250 PRO A CA 1
ATOM 4007 C C . PRO A 1 267 ? 45.846 58.161 68.799 1.00 18.91 250 PRO A C 1
ATOM 4008 O O . PRO A 1 267 ? 46.013 58.289 70.017 1.00 21.19 250 PRO A O 1
ATOM 4019 N N . MET A 1 268 ? 45.159 59.023 68.059 1.00 19.56 251 MET A N 1
ATOM 4020 C CA . MET A 1 268 ? 44.453 60.172 68.609 1.00 19.28 251 MET A CA 1
ATOM 4021 C C . MET A 1 268 ? 42.965 59.935 68.468 1.00 18.24 251 MET A C 1
ATOM 4022 O O . MET A 1 268 ? 42.505 59.536 67.388 1.00 17.51 251 MET A O 1
ATOM 4036 N N . GLN A 1 269 ? 42.207 60.224 69.533 1.00 18.66 252 GLN A N 1
ATOM 4037 C CA . GLN A 1 269 ? 40.759 60.081 69.505 1.00 19.99 252 GLN A CA 1
ATOM 4038 C C . GLN A 1 269 ? 40.016 61.408 69.443 1.00 22.38 252 GLN A C 1
ATOM 4039 O O . GLN A 1 269 ? 38.810 61.408 69.155 1.00 20.98 252 GLN A O 1
ATOM 4053 N N . THR A 1 270 ? 40.691 62.528 69.682 1.00 20.96 253 THR A N 1
ATOM 4054 C CA . THR A 1 270 ? 40.043 63.831 69.673 1.00 20.85 253 THR A CA 1
ATOM 4055 C C . THR A 1 270 ? 40.777 64.772 68.723 1.00 21.35 253 THR A C 1
ATOM 4056 O O . THR A 1 270 ? 41.944 64.576 68.398 1.00 23.18 253 THR A O 1
ATOM 4067 N N . TRP A 1 271 ? 40.065 65.808 68.287 1.00 20.97 254 TRP A N 1
ATOM 4068 C CA . TRP A 1 271 ? 40.597 66.824 67.388 1.00 21.12 254 TRP A CA 1
ATOM 4069 C C . TRP A 1 271 ? 39.851 68.120 67.670 1.00 22.07 254 TRP A C 1
ATOM 4070 O O . TRP A 1 271 ? 38.632 68.097 67.908 1.00 22.25 254 TRP A O 1
ATOM 4091 N N . GLY A 1 272 ? 40.573 69.243 67.636 1.00 22.95 255 GLY A N 1
ATOM 4092 C CA . GLY A 1 272 ? 39.934 70.543 67.717 1.00 24.41 255 GLY A CA 1
ATOM 4093 C C . GLY A 1 272 ? 40.614 71.562 68.613 1.00 25.96 255 GLY A C 1
ATOM 4094 O O . GLY A 1 272 ? 39.997 72.576 68.964 1.00 28.96 255 GLY A O 1
ATOM 4098 N N . THR A 1 273 ? 41.862 71.324 68.992 1.00 25.31 256 THR A N 1
ATOM 4099 C CA . THR A 1 273 ? 42.545 72.310 69.816 1.00 26.69 256 THR A CA 1
ATOM 4100 C C . THR A 1 273 ? 42.907 73.531 68.969 1.00 26.42 256 THR A C 1
ATOM 4101 O O . THR A 1 273 ? 42.798 73.531 67.741 1.00 27.17 256 THR A O 1
ATOM 4112 N N . GLU A 1 274 ? 43.372 74.581 69.645 1.00 31.94 257 GLU A N 1
ATOM 4113 C CA . GLU A 1 274 ? 43.818 75.774 68.934 1.00 30.69 257 GLU A CA 1
ATOM 4114 C C . GLU A 1 274 ? 44.887 75.431 67.901 1.00 28.66 257 GLU A C 1
ATOM 4115 O O . GLU A 1 274 ? 44.812 75.872 66.748 1.00 32.60 257 GLU A O 1
ATOM 4127 N N A SER A 1 275 ? 45.876 74.623 68.286 0.64 27.30 258 SER A N 1
ATOM 4128 N N B SER A 1 275 ? 45.881 74.631 68.293 0.36 27.59 258 SER A N 1
ATOM 4129 C CA A SER A 1 275 ? 46.941 74.284 67.341 0.64 27.50 258 SER A CA 1
ATOM 4130 C CA B SER A 1 275 ? 46.947 74.259 67.365 0.36 28.11 258 SER A CA 1
ATOM 4131 C C A SER A 1 275 ? 46.434 73.388 66.215 0.64 25.69 258 SER A C 1
ATOM 4132 C C B SER A 1 275 ? 46.413 73.415 66.214 0.36 26.34 258 SER A C 1
ATOM 4133 O O A SER A 1 275 ? 46.961 73.449 65.099 0.64 31.59 258 SER A O 1
ATOM 4134 O O B SER A 1 275 ? 46.890 73.530 65.079 0.36 30.16 258 SER A O 1
ATOM 4149 N N . ASP A 1 276 ? 45.431 72.545 66.487 1.00 25.73 259 ASP A N 1
ATOM 4150 C CA . ASP A 1 276 ? 44.831 71.747 65.424 1.00 22.32 259 ASP A CA 1
ATOM 4151 C C . ASP A 1 276 ? 44.243 72.641 64.337 1.00 24.14 259 ASP A C 1
ATOM 4152 O O . ASP A 1 276 ? 44.406 72.371 63.140 1.00 23.07 259 ASP A O 1
ATOM 4161 N N . TYR A 1 277 ? 43.537 73.702 64.728 1.00 25.19 260 TYR A N 1
ATOM 4162 C CA . TYR A 1 277 ? 42.973 74.605 63.731 1.00 27.03 260 TYR A CA 1
ATOM 4163 C C . TYR A 1 277 ? 44.073 75.371 63.006 1.00 29.08 260 TYR A C 1
ATOM 4164 O O . TYR A 1 277 ? 44.002 75.561 61.790 1.00 28.32 260 TYR A O 1
ATOM 4182 N N . LYS A 1 278 ? 45.110 75.808 63.725 1.00 29.49 261 LYS A N 1
ATOM 4183 C CA . LYS A 1 278 ? 46.184 76.530 63.052 1.00 29.19 261 LYS A CA 1
ATOM 4184 C C . LYS A 1 278 ? 46.892 75.642 62.035 1.00 28.06 261 LYS A C 1
ATOM 4185 O O . LYS A 1 278 ? 47.279 76.106 60.955 1.00 30.15 261 LYS A O 1
ATOM 4204 N N . GLU A 1 279 ? 47.075 74.357 62.371 1.00 24.65 262 GLU A N 1
ATOM 4205 C CA . GLU A 1 279 ? 47.647 73.392 61.435 1.00 27.67 262 GLU A CA 1
ATOM 4206 C C . GLU A 1 279 ? 46.785 73.261 60.184 1.00 25.93 262 GLU A C 1
ATOM 4207 O O . GLU A 1 279 ? 47.304 73.250 59.061 1.00 25.07 262 GLU A O 1
ATOM 4219 N N . MET A 1 280 ? 45.467 73.173 60.352 1.00 23.88 263 MET A N 1
ATOM 4220 C CA . MET A 1 280 ? 44.581 73.048 59.192 1.00 22.77 263 MET A CA 1
ATOM 4221 C C . MET A 1 280 ? 44.640 74.302 58.324 1.00 23.56 263 MET A C 1
ATOM 4222 O O . MET A 1 280 ? 44.729 74.212 57.090 1.00 24.05 263 MET A O 1
ATOM 4236 N N . VAL A 1 281 ? 44.593 75.482 58.950 1.00 26.30 264 VAL A N 1
ATOM 4237 C CA . VAL A 1 281 ? 44.707 76.734 58.207 1.00 25.70 264 VAL A CA 1
ATOM 4238 C C . VAL A 1 281 ? 46.024 76.782 57.437 1.00 25.16 264 VAL A C 1
ATOM 4239 O O . VAL A 1 281 ? 46.062 77.155 56.257 1.00 26.50 264 VAL A O 1
ATOM 4252 N N . THR A 1 282 ? 47.121 76.408 58.091 1.00 25.42 265 THR A N 1
ATOM 4253 C CA . THR A 1 282 ? 48.420 76.417 57.423 1.00 26.45 265 THR A CA 1
ATOM 4254 C C . THR A 1 282 ? 48.418 75.505 56.208 1.00 29.48 265 THR A C 1
ATOM 4255 O O . THR A 1 282 ? 48.981 75.851 55.162 1.00 27.07 265 THR A O 1
ATOM 4266 N N . ASN A 1 283 ? 47.771 74.346 56.321 1.00 23.94 266 ASN A N 1
ATOM 4267 C CA . ASN A 1 283 ? 47.693 73.415 55.201 1.00 24.18 266 ASN A CA 1
ATOM 4268 C C . ASN A 1 283 ? 46.939 74.031 54.032 1.00 23.83 266 ASN A C 1
ATOM 4269 O O . ASN A 1 283 ? 47.381 73.949 52.885 1.00 22.05 266 ASN A O 1
ATOM 4280 N N . TYR A 1 284 ? 45.782 74.658 54.304 1.00 21.65 267 TYR A N 1
ATOM 4281 C CA . TYR A 1 284 ? 45.052 75.321 53.229 1.00 22.93 267 TYR A CA 1
ATOM 4282 C C . TYR A 1 284 ? 45.860 76.467 52.618 1.00 21.65 267 TYR A C 1
ATOM 4283 O O . TYR A 1 284 ? 45.840 76.654 51.399 1.00 23.86 267 TYR A O 1
ATOM 4301 N N . GLU A 1 285 ? 46.564 77.252 53.444 1.00 22.15 268 GLU A N 1
ATOM 4302 C CA . GLU A 1 285 ? 47.401 78.319 52.904 1.00 24.45 268 GLU A CA 1
ATOM 4303 C C . GLU A 1 285 ? 48.486 77.771 51.982 1.00 25.39 268 GLU A C 1
ATOM 4304 O O . GLU A 1 285 ? 48.721 78.326 50.901 1.00 27.05 268 GLU A O 1
ATOM 4316 N N . THR A 1 286 ? 49.146 76.685 52.383 1.00 25.42 269 THR A N 1
ATOM 4317 C CA . THR A 1 286 ? 50.140 76.057 51.517 1.00 25.23 269 THR A CA 1
ATOM 4318 C C . THR A 1 286 ? 49.526 75.654 50.177 1.00 26.78 269 THR A C 1
ATOM 4319 O O . THR A 1 286 ? 50.097 75.906 49.113 1.00 24.43 269 THR A O 1
ATOM 4330 N N . MET A 1 287 ? 48.352 75.017 50.209 1.00 24.54 270 MET A N 1
ATOM 4331 C CA . MET A 1 287 ? 47.707 74.586 48.969 1.00 21.72 270 MET A CA 1
ATOM 4332 C C . MET A 1 287 ? 47.273 75.777 48.135 1.00 23.41 270 MET A C 1
ATOM 4333 O O . MET A 1 287 ? 47.363 75.744 46.902 1.00 22.55 270 MET A O 1
ATOM 4347 N N . LYS A 1 288 ? 46.813 76.844 48.796 1.00 22.33 271 LYS A N 1
ATOM 4348 C CA . LYS A 1 288 ? 46.378 78.039 48.080 1.00 24.87 271 LYS A CA 1
ATOM 4349 C C . LYS A 1 288 ? 47.544 78.705 47.354 1.00 25.56 271 LYS A C 1
ATOM 4350 O O . LYS A 1 288 ? 47.454 79.026 46.165 1.00 25.78 271 LYS A O 1
ATOM 4369 N N . VAL A 1 289 ? 48.646 78.933 48.059 1.00 25.02 272 VAL A N 1
ATOM 4370 C CA . VAL A 1 289 ? 49.777 79.620 47.443 1.00 27.32 272 VAL A CA 1
ATOM 4371 C C . VAL A 1 289 ? 50.379 78.786 46.324 1.00 27.92 272 VAL A C 1
ATOM 4372 O O . VAL A 1 289 ? 50.801 79.317 45.294 1.00 29.19 272 VAL A O 1
ATOM 4385 N N . THR A 1 290 ? 50.426 77.465 46.504 1.00 26.07 273 THR A N 1
ATOM 4386 C CA . THR A 1 290 ? 51.132 76.615 45.553 1.00 24.02 273 THR A CA 1
ATOM 4387 C C . THR A 1 290 ? 50.291 76.358 44.305 1.00 25.39 273 THR A C 1
ATOM 4388 O O . THR A 1 290 ? 50.840 76.277 43.200 1.00 27.32 273 THR A O 1
ATOM 4399 N N . PHE A 1 291 ? 48.968 76.244 44.453 1.00 22.88 274 PHE A N 1
ATOM 4400 C CA . PHE A 1 291 ? 48.099 75.824 43.356 1.00 22.25 274 PHE A CA 1
ATOM 4401 C C . PHE A 1 291 ? 46.998 76.829 43.044 1.00 22.26 274 PHE A C 1
ATOM 4402 O O . PHE A 1 291 ? 46.979 77.376 41.933 1.00 22.63 274 PHE A O 1
ATOM 4419 N N . ALA A 1 292 ? 46.072 77.106 43.967 1.00 23.89 275 ALA A N 1
ATOM 4420 C CA . ALA A 1 292 ? 44.896 77.893 43.597 1.00 23.68 275 ALA A CA 1
ATOM 4421 C C . ALA A 1 292 ? 45.280 79.287 43.114 1.00 25.38 275 ALA A C 1
ATOM 4422 O O . ALA A 1 292 ? 44.715 79.783 42.129 1.00 26.81 275 ALA A O 1
ATOM 4429 N N . ASP A 1 293 ? 46.234 79.940 43.799 1.00 25.85 276 ASP A N 1
ATOM 4430 C CA . ASP A 1 293 ? 46.679 81.280 43.418 1.00 27.66 276 ASP A CA 1
ATOM 4431 C C . ASP A 1 293 ? 47.322 81.289 42.040 1.00 28.19 276 ASP A C 1
ATOM 4432 O O . ASP A 1 293 ? 47.449 82.357 41.431 1.00 31.94 276 ASP A O 1
ATOM 4441 N N . LYS A 1 294 ? 47.742 80.128 41.543 1.00 29.55 277 LYS A N 1
ATOM 4442 C CA . LYS A 1 294 ? 48.302 79.990 40.208 1.00 27.29 277 LYS A CA 1
ATOM 4443 C C . LYS A 1 294 ? 47.268 79.538 39.189 1.00 26.80 277 LYS A C 1
ATOM 4444 O O . LYS A 1 294 ? 47.619 79.238 38.043 1.00 32.85 277 LYS A O 1
ATOM 4463 N N . GLY A 1 295 ? 46.005 79.492 39.579 1.00 25.28 278 GLY A N 1
ATOM 4464 C CA . GLY A 1 295 ? 44.948 79.105 38.674 1.00 26.60 278 GLY A CA 1
ATOM 4465 C C . GLY A 1 295 ? 44.655 77.624 38.630 1.00 24.45 278 GLY A C 1
ATOM 4466 O O . GLY A 1 295 ? 43.854 77.201 37.785 1.00 24.75 278 GLY A O 1
ATOM 4470 N N . ILE A 1 296 ? 45.267 76.833 39.500 1.00 23.66 279 ILE A N 1
ATOM 4471 C CA . ILE A 1 296 ? 45.088 75.384 39.528 1.00 22.32 279 ILE A CA 1
ATOM 4472 C C . ILE A 1 296 ? 44.225 75.054 40.744 1.00 19.99 279 ILE A C 1
ATOM 4473 O O . ILE A 1 296 ? 44.695 75.175 41.887 1.00 21.87 279 ILE A O 1
ATOM 4489 N N . PRO A 1 297 ? 42.965 74.671 40.564 1.00 19.73 280 PRO A N 1
ATOM 4490 C CA . PRO A 1 297 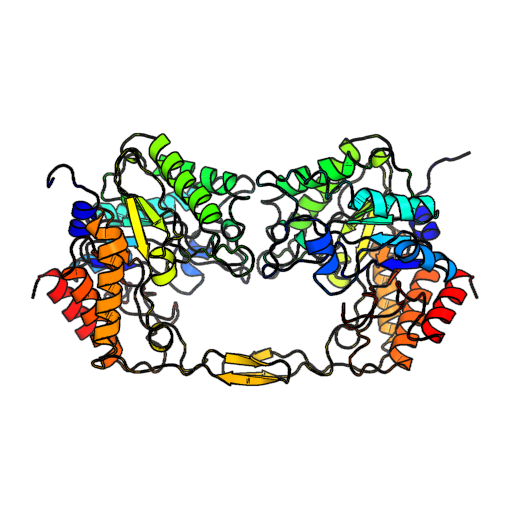? 42.132 74.349 41.723 1.00 21.40 280 PRO A CA 1
ATOM 4491 C C . PRO A 1 297 ? 42.591 73.055 42.384 1.00 20.21 280 PRO A C 1
ATOM 4492 O O . PRO A 1 297 ? 43.284 72.223 41.792 1.00 20.32 280 PRO A O 1
ATOM 4503 N N . VAL A 1 298 ? 42.160 72.894 43.636 1.00 18.43 281 VAL A N 1
ATOM 4504 C CA . VAL A 1 298 ? 42.549 71.776 44.490 1.00 16.86 281 VAL A CA 1
ATOM 4505 C C . VAL A 1 298 ? 41.313 70.947 44.801 1.00 17.90 281 VAL A C 1
ATOM 4506 O O . VAL A 1 298 ? 40.375 71.440 45.439 1.00 17.63 281 VAL A O 1
ATOM 4519 N N . ILE A 1 299 ? 41.316 69.694 44.370 1.00 16.82 282 ILE A N 1
ATOM 4520 C CA . ILE A 1 299 ? 40.251 68.756 44.718 1.00 15.90 282 ILE A CA 1
ATOM 4521 C C . ILE A 1 299 ? 40.797 67.860 45.815 1.00 15.66 282 ILE A C 1
ATOM 4522 O O . ILE A 1 299 ? 41.724 67.059 45.586 1.00 15.64 282 ILE A O 1
ATOM 4538 N N . LEU A 1 300 ? 40.267 68.028 47.027 1.00 15.98 283 LEU A N 1
ATOM 4539 C CA . LEU A 1 300 ? 40.639 67.171 48.163 1.00 14.33 283 LEU A CA 1
ATOM 4540 C C . LEU A 1 300 ? 39.744 65.940 48.044 1.00 14.55 283 LEU A C 1
ATOM 4541 O O . LEU A 1 300 ? 38.655 65.839 48.633 1.00 15.73 283 LEU A O 1
ATOM 4557 N N . GLY A 1 301 ? 40.192 65.007 47.193 1.00 15.15 284 GLY A N 1
ATOM 4558 C CA . GLY A 1 301 ? 39.349 63.953 46.668 1.00 13.69 284 GLY A CA 1
ATOM 4559 C C . GLY A 1 301 ? 38.978 62.891 47.667 1.00 13.66 284 GLY A C 1
ATOM 4560 O O . GLY A 1 301 ? 38.082 62.089 47.377 1.00 13.15 284 GLY A O 1
ATOM 4564 N N . GLU A 1 302 ? 39.645 62.875 48.823 1.00 13.73 285 GLU A N 1
ATOM 4565 C CA . GLU A 1 302 ? 39.211 62.079 49.954 1.00 13.96 285 GLU A CA 1
ATOM 4566 C C . GLU A 1 302 ? 39.503 62.852 51.227 1.00 15.40 285 GLU A C 1
ATOM 4567 O O . GLU A 1 302 ? 40.572 63.467 51.368 1.00 16.09 285 GLU A O 1
ATOM 4579 N N . VAL A 1 303 ? 38.545 62.793 52.143 1.00 13.47 286 VAL A N 1
ATOM 4580 C CA . VAL A 1 303 ? 38.688 63.214 53.534 1.00 13.28 286 VAL A CA 1
ATOM 4581 C C . VAL A 1 303 ? 37.751 62.328 54.339 1.00 15.82 286 VAL A C 1
ATOM 4582 O O . VAL A 1 303 ? 36.675 61.970 53.877 1.00 14.93 286 VAL A O 1
ATOM 4595 N N . GLY A 1 304 ? 38.166 61.946 55.538 1.00 15.20 287 GLY A N 1
ATOM 4596 C CA . GLY A 1 304 ? 37.328 61.084 56.356 1.00 14.37 287 GLY A CA 1
ATOM 4597 C C . GLY A 1 304 ? 38.025 60.796 57.661 1.00 13.37 287 GLY A C 1
ATOM 4598 O O . GLY A 1 304 ? 39.166 61.206 57.886 1.00 15.34 287 GLY A O 1
ATOM 4602 N N . VAL A 1 305 ? 37.287 60.127 58.549 1.00 15.07 288 VAL A N 1
ATOM 4603 C CA . VAL A 1 305 ? 37.797 59.664 59.834 1.00 15.05 288 VAL A CA 1
ATOM 4604 C C . VAL A 1 305 ? 37.215 58.279 60.076 1.00 15.07 288 VAL A C 1
ATOM 4605 O O . VAL A 1 305 ? 36.048 58.028 59.743 1.00 15.71 288 VAL A O 1
ATOM 4618 N N . LEU A 1 306 ? 37.995 57.388 60.690 1.00 14.33 289 LEU A N 1
ATOM 4619 C CA . LEU A 1 306 ? 37.466 56.069 61.038 1.00 15.52 289 LEU A CA 1
ATOM 4620 C C . LEU A 1 306 ? 36.260 56.206 61.956 1.00 15.24 289 LEU A C 1
ATOM 4621 O O . LEU A 1 306 ? 36.313 56.915 62.969 1.00 17.12 289 LEU A O 1
ATOM 4637 N N . THR A 1 307 ? 35.190 55.452 61.648 1.00 15.35 290 THR A N 1
ATOM 4638 C CA . THR A 1 307 ? 33.932 55.554 62.372 1.00 15.76 290 THR A CA 1
ATOM 4639 C C . THR A 1 307 ? 33.608 54.350 63.251 1.00 16.84 290 THR A C 1
ATOM 4640 O O . THR A 1 307 ? 32.638 54.411 64.025 1.00 19.12 290 THR A O 1
ATOM 4651 N N . GLU A 1 308 ? 34.378 53.258 63.153 1.00 16.92 291 GLU A N 1
ATOM 4652 C CA . GLU A 1 308 ? 34.113 52.010 63.866 1.00 17.74 291 GLU A CA 1
ATOM 4653 C C . GLU A 1 308 ? 35.154 51.752 64.947 1.00 21.34 291 GLU A C 1
ATOM 4654 O O . GLU A 1 308 ? 35.334 50.618 65.396 1.00 23.34 291 GLU A O 1
ATOM 4666 N N . GLU A 1 309 ? 35.834 52.807 65.377 1.00 18.88 292 GLU A N 1
ATOM 4667 C CA . GLU A 1 309 ? 36.929 52.733 66.334 1.00 19.39 292 GLU A CA 1
ATOM 4668 C C . GLU A 1 309 ? 36.502 53.454 67.603 1.00 20.16 292 GLU A C 1
ATOM 4669 O O . GLU A 1 309 ? 35.353 53.312 68.033 1.00 20.15 292 GLU A O 1
ATOM 4681 N N . GLN A 1 310 ? 37.409 54.218 68.218 1.00 18.90 293 GLN A N 1
ATOM 4682 C CA . GLN A 1 310 ? 37.098 54.944 69.442 1.00 19.88 293 GLN A CA 1
ATOM 4683 C C . GLN A 1 310 ? 37.268 56.443 69.239 1.00 18.74 293 GLN A C 1
ATOM 4684 O O . GLN A 1 310 ? 37.488 57.182 70.206 1.00 20.61 293 GLN A O 1
ATOM 4698 N N . LYS A 1 311 ? 37.153 56.905 67.999 1.00 19.70 294 LYS A N 1
ATOM 4699 C CA . LYS A 1 311 ? 37.242 58.335 67.739 1.00 19.71 294 LYS A CA 1
ATOM 4700 C C . LYS A 1 311 ? 36.035 59.038 68.344 1.00 21.08 294 LYS A C 1
ATOM 4701 O O . LYS A 1 311 ? 34.890 58.592 68.189 1.00 24.53 294 LYS A O 1
ATOM 4720 N N . ASP A 1 312 ? 36.290 60.130 69.047 1.00 20.36 295 ASP A N 1
ATOM 4721 C CA . ASP A 1 312 ? 35.214 60.876 69.693 1.00 22.57 295 ASP A CA 1
ATOM 4722 C C . ASP A 1 312 ? 34.249 61.396 68.637 1.00 20.84 295 ASP A C 1
ATOM 4723 O O . ASP A 1 312 ? 34.657 62.017 67.656 1.00 20.26 295 ASP A O 1
ATOM 4732 N N . LYS A 1 313 ? 32.957 61.108 68.829 1.00 22.04 296 LYS A N 1
ATOM 4733 C CA . LYS A 1 313 ? 31.980 61.422 67.790 1.00 22.50 296 LYS A CA 1
ATOM 4734 C C . LYS A 1 313 ? 31.858 62.926 67.582 1.00 19.44 296 LYS A C 1
ATOM 4735 O O . LYS A 1 313 ? 31.685 63.366 66.437 1.00 21.62 296 LYS A O 1
ATOM 4754 N N . ASP A 1 314 ? 32.018 63.715 68.639 1.00 23.85 297 ASP A N 1
ATOM 4755 C CA . ASP A 1 314 ? 31.998 65.166 68.490 1.00 22.76 297 ASP A CA 1
ATOM 4756 C C . ASP A 1 314 ? 33.217 65.645 67.705 1.00 23.71 297 ASP A C 1
ATOM 4757 O O . ASP A 1 314 ? 33.127 66.602 66.925 1.00 22.85 297 ASP A O 1
ATOM 4766 N N . SER A 1 315 ? 34.364 64.986 67.891 1.00 22.48 298 SER A N 1
ATOM 4767 C CA . SER A 1 315 ? 35.558 65.367 67.149 1.00 22.77 298 SER A CA 1
ATOM 4768 C C . SER A 1 315 ? 35.448 65.013 65.670 1.00 19.28 298 SER A C 1
ATOM 4769 O O . SER A 1 315 ? 35.945 65.753 64.817 1.00 19.12 298 SER A O 1
ATOM 4777 N N . ILE A 1 316 ? 34.843 63.870 65.336 1.00 18.51 299 ILE A N 1
ATOM 4778 C CA . ILE A 1 316 ? 34.620 63.547 63.932 1.00 16.65 299 ILE A CA 1
ATOM 4779 C C . ILE A 1 316 ? 33.793 64.645 63.285 1.00 18.59 299 ILE A C 1
ATOM 4780 O O . ILE A 1 316 ? 34.124 65.153 62.209 1.00 18.72 299 ILE A O 1
ATOM 4796 N N . ARG A 1 317 ? 32.687 65.007 63.941 1.00 18.45 300 ARG A N 1
ATOM 4797 C CA . ARG A 1 317 ? 31.800 66.036 63.418 1.00 20.37 300 ARG A CA 1
ATOM 4798 C C . ARG A 1 317 ? 32.538 67.354 63.274 1.00 22.30 300 ARG A C 1
ATOM 4799 O O . ARG A 1 317 ? 32.429 68.029 62.244 1.00 21.31 300 ARG A O 1
ATOM 4820 N N . GLU A 1 318 ? 33.280 67.753 64.309 1.00 19.69 301 GLU A N 1
ATOM 4821 C CA . GLU A 1 318 ? 33.974 69.037 64.257 1.00 19.97 301 GLU A CA 1
ATOM 4822 C C . GLU A 1 318 ? 35.049 69.049 63.167 1.00 19.80 301 GLU A C 1
ATOM 4823 O O . GLU A 1 318 ? 35.218 70.047 62.458 1.00 21.37 301 GLU A O 1
ATOM 4835 N N . PHE A 1 319 ? 35.804 67.957 63.039 1.00 20.74 302 PHE A N 1
ATOM 4836 C CA . PHE A 1 319 ? 36.831 67.868 62.003 1.00 17.36 302 PHE A CA 1
ATOM 4837 C C . PHE A 1 319 ? 36.231 68.046 60.619 1.00 18.46 302 PHE A C 1
ATOM 4838 O O . PHE A 1 319 ? 36.727 68.844 59.821 1.00 18.07 302 PHE A O 1
ATOM 4855 N N . LEU A 1 320 ? 35.186 67.279 60.297 1.00 16.29 303 LEU A N 1
ATOM 4856 C CA . LEU A 1 320 ? 34.589 67.371 58.968 1.00 16.96 303 LEU A CA 1
ATOM 4857 C C . LEU A 1 320 ? 33.942 68.737 58.749 1.00 19.92 303 LEU A C 1
ATOM 4858 O O . LEU A 1 320 ? 34.025 69.301 57.651 1.00 19.00 303 LEU A O 1
ATOM 4874 N N . TYR A 1 321 ? 33.318 69.298 59.788 1.00 18.15 304 TYR A N 1
ATOM 4875 C CA . TYR A 1 321 ? 32.725 70.628 59.667 1.00 19.05 304 TYR A CA 1
ATOM 4876 C C . TYR A 1 321 ? 33.799 71.672 59.370 1.00 18.36 304 TYR A C 1
ATOM 4877 O O . TYR A 1 321 ? 33.640 72.510 58.474 1.00 20.67 304 TYR A O 1
ATOM 4895 N N . ALA A 1 322 ? 34.911 71.631 60.113 1.00 19.87 305 ALA A N 1
ATOM 4896 C CA . ALA A 1 322 ? 35.969 72.607 59.908 1.00 18.70 305 ALA A CA 1
ATOM 4897 C C . ALA A 1 322 ? 36.585 72.457 58.525 1.00 19.49 305 ALA A C 1
ATOM 4898 O O . ALA A 1 322 ? 36.798 73.444 57.813 1.00 20.88 305 ALA A O 1
ATOM 4905 N N . GLN A 1 323 ? 36.883 71.220 58.130 1.00 17.59 306 GLN A N 1
ATOM 4906 C CA . GLN A 1 323 ? 37.552 70.982 56.857 1.00 18.05 306 GLN A CA 1
ATOM 4907 C C . GLN A 1 323 ? 36.681 71.408 55.681 1.00 18.36 306 GLN A C 1
ATOM 4908 O O . GLN A 1 323 ? 37.133 72.153 54.795 1.00 18.65 306 GLN A O 1
ATOM 4922 N N . TYR A 1 324 ? 35.410 70.991 55.680 1.00 17.16 307 TYR A N 1
ATOM 4923 C CA . TYR A 1 324 ? 34.510 71.389 54.601 1.00 18.11 307 TYR A CA 1
ATOM 4924 C C . TYR A 1 324 ? 34.279 72.891 54.620 1.00 20.10 307 TYR A C 1
ATOM 4925 O O . TYR A 1 324 ? 34.117 73.502 53.562 1.00 18.19 307 TYR A O 1
ATOM 4943 N N . SER A 1 325 ? 34.262 73.502 55.810 1.00 19.66 308 SER A N 1
ATOM 4944 C CA . SER A 1 325 ? 34.100 74.953 55.876 1.00 20.35 308 SER A CA 1
ATOM 4945 C C . SER A 1 325 ? 35.297 75.668 55.258 1.00 20.08 308 SER A C 1
ATOM 4946 O O . SER A 1 325 ? 35.136 76.676 54.568 1.00 21.74 308 SER A O 1
ATOM 4954 N N . PHE A 1 326 ? 36.509 75.184 55.501 1.00 20.08 309 PHE A N 1
ATOM 4955 C CA . PHE A 1 326 ? 37.652 75.765 54.814 1.00 20.84 309 PHE A CA 1
ATOM 4956 C C . PHE A 1 326 ? 37.558 75.541 53.304 1.00 19.58 309 PHE A C 1
ATOM 4957 O O . PHE A 1 326 ? 37.852 76.445 52.517 1.00 20.05 309 PHE A O 1
ATOM 4974 N N . SER A 1 327 ? 37.173 74.332 52.868 1.00 19.19 310 SER A N 1
ATOM 4975 C CA . SER A 1 327 ? 37.027 74.133 51.432 1.00 17.60 310 SER A CA 1
ATOM 4976 C C . SER A 1 327 ? 35.974 75.052 50.827 1.00 19.77 310 SER A C 1
ATOM 4977 O O . SER A 1 327 ? 36.067 75.390 49.644 1.00 22.42 310 SER A O 1
ATOM 4985 N N . ALA A 1 328 ? 34.968 75.452 51.611 1.00 18.38 311 ALA A N 1
ATOM 4986 C CA . ALA A 1 328 ? 33.968 76.407 51.134 1.00 18.48 311 ALA A CA 1
ATOM 4987 C C . ALA A 1 328 ? 34.476 77.846 51.162 1.00 23.39 311 ALA A C 1
ATOM 4988 O O . ALA A 1 328 ? 34.028 78.672 50.364 1.00 26.77 311 ALA A O 1
ATOM 4995 N N . ALA A 1 329 ? 35.380 78.168 52.079 1.00 20.69 312 ALA A N 1
ATOM 4996 C CA . ALA A 1 329 ? 35.869 79.536 52.199 1.00 21.94 312 ALA A CA 1
ATOM 4997 C C . ALA A 1 329 ? 36.992 79.842 51.221 1.00 23.90 312 ALA A C 1
ATOM 4998 O O . ALA A 1 329 ? 37.183 81.003 50.851 1.00 29.22 312 ALA A O 1
ATOM 5005 N N . TYR A 1 330 ? 37.742 78.824 50.794 1.00 22.00 313 TYR A N 1
ATOM 5006 C CA . TYR A 1 330 ? 38.883 79.007 49.908 1.00 22.46 313 TYR A CA 1
ATOM 5007 C C . TYR A 1 330 ? 38.449 78.838 48.455 1.00 21.15 313 TYR A C 1
ATOM 5008 O O . TYR A 1 330 ? 37.908 77.796 48.079 1.00 20.50 313 TYR A O 1
ATOM 5026 N N . ASP A 1 331 ? 38.702 79.857 47.642 1.00 21.61 314 ASP A N 1
ATOM 5027 C CA . ASP A 1 331 ? 38.353 79.809 46.225 1.00 21.70 314 ASP A CA 1
ATOM 5028 C C . ASP A 1 331 ? 39.106 78.679 45.533 1.00 20.49 314 ASP A C 1
ATOM 5029 O O . ASP A 1 331 ? 40.290 78.444 45.791 1.00 23.05 314 ASP A O 1
ATOM 5038 N N . GLY A 1 332 ? 38.398 77.966 44.658 1.00 19.44 315 GLY A N 1
ATOM 5039 C CA . GLY A 1 332 ? 38.998 76.910 43.870 1.00 21.02 315 GLY A CA 1
ATOM 5040 C C . GLY A 1 332 ? 39.319 75.633 44.613 1.00 19.56 315 GLY A C 1
ATOM 5041 O O . GLY A 1 332 ? 40.133 74.848 44.126 1.00 19.40 315 GLY A O 1
ATOM 5045 N N . PHE A 1 333 ? 38.701 75.407 45.777 1.00 18.18 316 PHE A N 1
ATOM 5046 C CA . PHE A 1 333 ? 38.879 74.162 46.519 1.00 16.10 316 PHE A CA 1
ATOM 5047 C C . PHE A 1 333 ? 37.554 73.417 46.610 1.00 17.97 316 PHE A C 1
ATOM 5048 O O . PHE A 1 333 ? 36.477 74.002 46.490 1.00 18.25 316 PHE A O 1
ATOM 5065 N N . MET A 1 334 ? 37.652 72.102 46.845 1.00 16.26 317 MET A N 1
ATOM 5066 C CA . MET A 1 334 ? 36.481 71.328 47.241 1.00 16.55 317 MET A CA 1
ATOM 5067 C C . MET A 1 334 ? 36.951 70.140 48.063 1.00 14.79 317 MET A C 1
ATOM 5068 O O . MET A 1 334 ? 38.107 69.714 47.974 1.00 17.19 317 MET A O 1
ATOM 5082 N N . SER A 1 335 ? 36.027 69.577 48.844 1.00 15.14 318 SER A N 1
ATOM 5083 C CA . SER A 1 335 ? 36.270 68.348 49.588 1.00 15.52 318 SER A CA 1
ATOM 5084 C C . SER A 1 335 ? 35.326 67.251 49.106 1.00 15.87 318 SER A C 1
ATOM 5085 O O . SER A 1 335 ? 34.169 67.513 48.747 1.00 14.90 318 SER A O 1
ATOM 5093 N N . VAL A 1 336 ? 35.842 66.016 49.127 1.00 14.18 319 VAL A N 1
ATOM 5094 C CA . VAL A 1 336 ? 35.089 64.835 48.703 1.00 14.70 319 VAL A CA 1
ATOM 5095 C C . VAL A 1 336 ? 35.198 63.783 49.805 1.00 13.86 319 VAL A C 1
ATOM 5096 O O . VAL A 1 336 ? 36.299 63.316 50.119 1.00 14.42 319 VAL A O 1
ATOM 5109 N N . LEU A 1 337 ? 34.055 63.405 50.396 1.00 13.58 320 LEU A N 1
ATOM 5110 C CA . LEU A 1 337 ? 34.051 62.551 51.577 1.00 13.30 320 LEU A CA 1
ATOM 5111 C C . LEU A 1 337 ? 34.337 61.104 51.196 1.00 14.53 320 LEU A C 1
ATOM 5112 O O . LEU A 1 337 ? 33.708 60.568 50.277 1.00 14.68 320 LEU A O 1
ATOM 5128 N N . TRP A 1 338 ? 35.252 60.454 51.930 1.00 13.20 321 TRP A N 1
ATOM 5129 C CA . TRP A 1 338 ? 35.445 59.019 51.769 1.00 12.98 321 TRP A CA 1
ATOM 5130 C C . TRP A 1 338 ? 34.426 58.302 52.648 1.00 13.28 321 TRP A C 1
ATOM 5131 O O . TRP A 1 338 ? 34.361 58.541 53.867 1.00 14.81 321 TRP A O 1
ATOM 5152 N N . ASP A 1 339 ? 33.591 57.457 52.034 1.00 13.33 322 ASP A N 1
ATOM 5153 C CA . ASP A 1 339 ? 32.445 56.836 52.688 1.00 12.52 322 ASP A CA 1
ATOM 5154 C C . ASP A 1 339 ? 32.289 55.439 52.120 1.00 13.50 322 ASP A C 1
ATOM 5155 O O . ASP A 1 339 ? 32.253 55.259 50.899 1.00 14.02 322 ASP A O 1
ATOM 5164 N N . THR A 1 340 ? 32.192 54.455 53.004 1.00 13.74 323 THR A N 1
ATOM 5165 C CA . THR A 1 340 ? 32.066 53.046 52.623 1.00 13.06 323 THR A CA 1
ATOM 5166 C C . THR A 1 340 ? 30.683 52.473 52.927 1.00 13.01 323 THR A C 1
ATOM 5167 O O . THR A 1 340 ? 30.469 51.261 52.790 1.00 14.55 323 THR A O 1
ATOM 5178 N N . SER A 1 341 ? 29.727 53.320 53.305 1.00 14.33 324 SER A N 1
ATOM 5179 C CA . SER A 1 341 ? 28.313 53.015 53.465 1.00 14.27 324 SER A CA 1
ATOM 5180 C C . SER A 1 341 ? 27.910 52.283 54.737 1.00 14.53 324 SER A C 1
ATOM 5181 O O . SER A 1 341 ? 27.006 52.742 55.449 1.00 16.14 324 SER A O 1
ATOM 5189 N N . LYS A 1 342 ? 28.524 51.135 55.032 1.00 14.10 325 LYS A N 1
ATOM 5190 C CA . LYS A 1 342 ? 28.137 50.357 56.199 1.00 15.47 325 LYS A CA 1
ATOM 5191 C C . LYS A 1 342 ? 29.332 49.574 56.718 1.00 16.28 325 LYS A C 1
ATOM 5192 O O . LYS A 1 342 ? 30.283 49.288 55.983 1.00 17.07 325 LYS A O 1
ATOM 5211 N N . ASN A 1 343 ? 29.270 49.208 58.000 1.00 17.07 326 ASN A N 1
ATOM 5212 C CA . ASN A 1 343 ? 30.454 48.676 58.668 1.00 17.79 326 ASN A CA 1
ATOM 5213 C C . ASN A 1 343 ? 30.761 47.223 58.341 1.00 20.63 326 ASN A C 1
ATOM 5214 O O . ASN A 1 343 ? 31.818 46.732 58.741 1.00 24.90 326 ASN A O 1
ATOM 5225 N N . THR A 1 344 ? 29.897 46.533 57.619 1.00 17.10 327 THR A N 1
ATOM 5226 C CA . THR A 1 344 ? 30.247 45.239 57.052 1.00 18.22 327 THR A CA 1
ATOM 5227 C C . THR A 1 344 ? 30.921 45.380 55.696 1.00 20.15 327 THR A C 1
ATOM 5228 O O . THR A 1 344 ? 31.351 44.373 55.118 1.00 23.46 327 THR A O 1
ATOM 5239 N N . ALA A 1 345 ? 31.051 46.617 55.194 1.00 17.95 328 ALA A N 1
ATOM 5240 C CA . ALA A 1 345 ? 31.685 46.895 53.910 1.00 16.31 328 ALA A CA 1
ATOM 5241 C C . ALA A 1 345 ? 32.923 47.779 53.994 1.00 18.50 328 ALA A C 1
ATOM 5242 O O . ALA A 1 345 ? 33.718 47.785 53.047 1.00 18.93 328 ALA A O 1
ATOM 5249 N N . GLY A 1 346 ? 33.108 48.527 55.078 1.00 16.03 329 GLY A N 1
ATOM 5250 C CA . GLY A 1 346 ? 34.271 49.374 55.196 1.00 15.14 329 GLY A CA 1
ATOM 5251 C C . GLY A 1 346 ? 34.343 50.040 56.558 1.00 15.09 329 GLY A C 1
ATOM 5252 O O . GLY A 1 346 ? 33.520 49.784 57.437 1.00 16.42 329 GLY A O 1
ATOM 5256 N N . ASP A 1 347 ? 35.325 50.949 56.687 1.00 15.02 330 ASP A N 1
ATOM 5257 C CA . ASP A 1 347 ? 35.739 51.493 57.979 1.00 14.42 330 ASP A CA 1
ATOM 5258 C C . ASP A 1 347 ? 35.461 52.986 58.147 1.00 15.46 330 ASP A C 1
ATOM 5259 O O . ASP A 1 347 ? 35.802 53.553 59.183 1.00 16.18 330 ASP A O 1
ATOM 5268 N N . MET A 1 348 ? 34.811 53.633 57.186 1.00 14.93 331 MET A N 1
ATOM 5269 C CA . MET A 1 348 ? 34.476 55.066 57.266 1.00 13.92 331 MET A CA 1
ATOM 5270 C C . MET A 1 348 ? 33.055 55.207 56.733 1.00 14.59 331 MET A C 1
ATOM 5271 O O . MET A 1 348 ? 32.850 55.372 55.522 1.00 13.87 331 MET A O 1
ATOM 5285 N N . ASN A 1 349 ? 32.096 55.164 57.638 1.00 14.59 332 ASN A N 1
ATOM 5286 C CA . ASN A 1 349 ? 30.693 55.025 57.278 1.00 14.19 332 ASN A CA 1
ATOM 5287 C C . ASN A 1 349 ? 29.917 56.246 57.721 1.00 16.23 332 ASN A C 1
ATOM 5288 O O . ASN A 1 349 ? 29.798 56.516 58.921 1.00 16.55 332 ASN A O 1
ATOM 5299 N N . PHE A 1 350 ? 29.402 56.993 56.739 1.00 14.82 333 PHE A N 1
ATOM 5300 C CA . PHE A 1 350 ? 28.698 58.243 56.985 1.00 14.20 333 PHE A CA 1
ATOM 5301 C C . PHE A 1 350 ? 27.265 58.217 56.487 1.00 14.18 333 PHE A C 1
ATOM 5302 O O . PHE A 1 350 ? 26.348 58.499 57.252 1.00 15.47 333 PHE A O 1
ATOM 5319 N N . TYR A 1 351 ? 27.049 57.865 55.231 1.00 15.49 334 TYR A N 1
ATOM 5320 C CA . TYR A 1 351 ? 25.727 57.791 54.623 1.00 16.04 334 TYR A CA 1
ATOM 5321 C C . TYR A 1 351 ? 25.505 56.355 54.168 1.00 16.87 334 TYR A C 1
ATOM 5322 O O . TYR A 1 351 ? 26.274 55.835 53.342 1.00 15.60 334 TYR A O 1
ATOM 5340 N N . ASN A 1 352 ? 24.488 55.698 54.740 1.00 16.12 335 ASN A N 1
ATOM 5341 C CA . ASN A 1 352 ? 24.109 54.363 54.300 1.00 15.10 335 ASN A CA 1
ATOM 5342 C C . ASN A 1 352 ? 23.264 54.513 53.038 1.00 16.55 335 ASN A C 1
ATOM 5343 O O . ASN A 1 352 ? 22.114 54.961 53.107 1.00 16.26 335 ASN A O 1
ATOM 5354 N N . ARG A 1 353 ? 23.852 54.186 51.884 1.00 15.16 336 ARG A N 1
ATOM 5355 C CA . ARG A 1 353 ? 23.212 54.453 50.596 1.00 15.39 336 ARG A CA 1
ATOM 5356 C C . ARG A 1 353 ? 22.051 53.514 50.341 1.00 15.21 336 ARG A C 1
ATOM 5357 O O . ARG A 1 353 ? 21.201 53.803 49.484 1.00 17.58 336 ARG A O 1
ATOM 5378 N N . GLU A 1 354 ? 22.013 52.381 51.043 1.00 15.82 337 GLU A N 1
ATOM 5379 C CA . GLU A 1 354 ? 20.917 51.450 50.881 1.00 16.82 337 GLU A CA 1
ATOM 5380 C C . GLU A 1 354 ? 19.674 51.909 51.630 1.00 19.72 337 GLU A C 1
ATOM 5381 O O . GLU A 1 354 ? 18.547 51.668 51.167 1.00 22.73 337 GLU A O 1
ATOM 5393 N N . THR A 1 355 ? 19.847 52.505 52.819 1.00 17.59 338 THR A N 1
ATOM 5394 C CA . THR A 1 355 ? 18.729 52.900 53.657 1.00 17.69 338 THR A CA 1
ATOM 5395 C C . THR A 1 355 ? 18.425 54.384 53.594 1.00 19.65 338 THR A C 1
ATOM 5396 O O . THR A 1 355 ? 17.431 54.824 54.190 1.00 21.09 338 THR A O 1
ATOM 5407 N N . ASP A 1 356 ? 19.260 55.166 52.922 1.00 17.78 339 ASP A N 1
ATOM 5408 C CA . ASP A 1 356 ? 19.098 56.616 52.835 1.00 19.05 339 ASP A CA 1
ATOM 5409 C C . ASP A 1 356 ? 19.067 57.235 54.231 1.00 18.88 339 ASP A C 1
ATOM 5410 O O . ASP A 1 356 ? 18.252 58.111 54.539 1.00 21.47 339 ASP A O 1
ATOM 5419 N N . LYS A 1 357 ? 20.009 56.796 55.073 1.00 18.41 340 LYS A N 1
ATOM 5420 C CA . LYS A 1 357 ? 20.113 57.287 56.439 1.00 18.72 340 LYS A CA 1
ATOM 5421 C C . LYS A 1 357 ? 21.563 57.591 56.765 1.00 18.46 340 LYS A C 1
ATOM 5422 O O . LYS A 1 357 ? 22.445 56.807 56.421 1.00 18.01 340 LYS A O 1
ATOM 5441 N N . TRP A 1 358 ? 21.801 58.715 57.434 1.00 16.84 341 TRP A N 1
ATOM 5442 C CA . TRP A 1 358 ? 23.120 59.062 57.956 1.00 18.82 341 TRP A CA 1
ATOM 5443 C C . TRP A 1 358 ? 23.278 58.512 59.367 1.00 18.08 341 TRP A C 1
ATOM 5444 O O . TRP A 1 358 ? 22.346 58.566 60.175 1.00 20.98 341 TRP A O 1
ATOM 5465 N N . TYR A 1 359 ? 24.483 58.021 59.681 1.00 16.63 342 TYR A N 1
ATOM 5466 C CA . TYR A 1 359 ? 24.714 57.501 61.028 1.00 17.34 342 TYR A CA 1
ATOM 5467 C C . TYR A 1 359 ? 24.692 58.615 62.058 1.00 18.45 342 TYR A C 1
ATOM 5468 O O . TYR A 1 359 ? 24.232 58.401 63.186 1.00 23.08 342 TYR A O 1
ATOM 5486 N N . ASP A 1 360 ? 25.151 59.804 61.672 1.00 18.96 343 ASP A N 1
ATOM 5487 C CA . ASP A 1 360 ? 25.219 60.977 62.535 1.00 17.39 343 ASP A CA 1
ATOM 5488 C C . ASP A 1 360 ? 24.423 62.103 61.891 1.00 19.42 343 ASP A C 1
ATOM 5489 O O . ASP A 1 360 ? 24.856 62.693 60.895 1.00 18.71 343 ASP A O 1
ATOM 5498 N N . GLU A 1 361 ? 23.268 62.410 62.484 1.00 20.87 344 GLU A N 1
ATOM 5499 C CA . GLU A 1 361 ? 22.378 63.415 61.921 1.00 20.78 344 GLU A CA 1
ATOM 5500 C C . GLU A 1 361 ? 23.023 64.788 61.875 1.00 22.44 344 GLU A C 1
ATOM 5501 O O . GLU A 1 361 ? 22.649 65.625 61.040 1.00 22.51 344 GLU A O 1
ATOM 5513 N N . LYS A 1 362 ? 23.937 65.061 62.802 1.00 22.32 345 LYS A N 1
ATOM 5514 C CA . LYS A 1 362 ? 24.588 66.363 62.823 1.00 22.16 345 LYS A CA 1
ATOM 5515 C C . LYS A 1 362 ? 25.644 66.483 61.727 1.00 20.36 345 LYS A C 1
ATOM 5516 O O . LYS A 1 362 ? 25.829 67.570 61.168 1.00 21.44 345 LYS A O 1
ATOM 5535 N N . ILE A 1 363 ? 26.337 65.398 61.383 1.00 19.28 346 ILE A N 1
ATOM 5536 C CA . ILE A 1 363 ? 27.200 65.426 60.205 1.00 16.87 346 ILE A CA 1
ATOM 5537 C C . ILE A 1 363 ? 26.374 65.766 58.965 1.00 19.50 346 ILE A C 1
ATOM 5538 O O . ILE A 1 363 ? 26.747 66.628 58.154 1.00 17.99 346 ILE A O 1
ATOM 5554 N N . ARG A 1 364 ? 25.229 65.094 58.817 1.00 18.34 347 ARG A N 1
ATOM 5555 C CA . ARG A 1 364 ? 24.319 65.352 57.705 1.00 16.47 347 ARG A CA 1
ATOM 5556 C C . ARG A 1 364 ? 23.903 66.816 57.669 1.00 17.35 347 ARG A C 1
ATOM 5557 O O . ARG A 1 364 ? 24.003 67.481 56.621 1.00 18.38 347 ARG A O 1
ATOM 5578 N N . ASP A 1 365 ? 23.428 67.330 58.806 1.00 17.77 348 ASP A N 1
ATOM 5579 C CA . ASP A 1 365 ? 22.899 68.687 58.871 1.00 18.57 348 ASP A CA 1
ATOM 5580 C C . ASP A 1 365 ? 23.988 69.693 58.541 1.00 21.28 348 ASP A C 1
ATOM 5581 O O . ASP A 1 365 ? 23.738 70.705 57.881 1.00 21.30 348 ASP A O 1
ATOM 5590 N N . ASN A 1 366 ? 25.216 69.426 58.990 1.00 20.31 349 ASN A N 1
ATOM 5591 C CA . ASN A 1 366 ? 26.314 70.332 58.688 1.00 20.37 349 ASN A CA 1
ATOM 5592 C C . ASN A 1 366 ? 26.590 70.404 57.189 1.00 19.42 349 ASN A C 1
ATOM 5593 O O . ASN A 1 366 ? 26.881 71.488 56.662 1.00 20.01 349 ASN A O 1
ATOM 5604 N N . PHE A 1 367 ? 26.499 69.274 56.479 1.00 18.70 350 PHE A N 1
ATOM 5605 C CA . PHE A 1 367 ? 26.702 69.308 55.032 1.00 17.17 350 PHE A CA 1
ATOM 5606 C C . PHE A 1 367 ? 25.600 70.108 54.354 1.00 18.22 350 PHE A C 1
ATOM 5607 O O . PHE A 1 367 ? 25.869 70.923 53.457 1.00 19.00 350 PHE A O 1
ATOM 5624 N N . VAL A 1 368 ? 24.348 69.889 54.766 1.00 18.31 351 VAL A N 1
ATOM 5625 C CA . VAL A 1 368 ? 23.233 70.636 54.197 1.00 20.37 351 VAL A CA 1
ATOM 5626 C C . VAL A 1 368 ? 23.463 72.126 54.393 1.00 21.98 351 VAL A C 1
ATOM 5627 O O . VAL A 1 368 ? 23.287 72.937 53.475 1.00 22.14 351 VAL A O 1
ATOM 5640 N N . ASN A 1 369 ? 23.877 72.508 55.596 1.00 19.86 352 ASN A N 1
ATOM 5641 C CA . ASN A 1 369 ? 24.055 73.924 55.881 1.00 20.98 352 ASN A CA 1
ATOM 5642 C C . ASN A 1 369 ? 25.243 74.521 55.118 1.00 20.97 352 ASN A C 1
ATOM 5643 O O . ASN A 1 369 ? 25.158 75.659 54.634 1.00 24.28 352 ASN A O 1
ATOM 5654 N N . ILE A 1 370 ? 26.362 73.802 55.023 1.00 20.57 353 ILE A N 1
ATOM 5655 C CA . ILE A 1 370 ? 27.516 74.315 54.283 1.00 21.33 353 ILE A CA 1
ATOM 5656 C C . ILE A 1 370 ? 27.166 74.493 52.813 1.00 23.91 353 ILE A C 1
ATOM 5657 O O . ILE A 1 370 ? 27.506 75.505 52.193 1.00 24.84 353 ILE A O 1
ATOM 5673 N N . ALA A 1 371 ? 26.452 73.517 52.241 1.00 23.29 354 ALA A N 1
ATOM 5674 C CA . ALA A 1 371 ? 26.041 73.607 50.844 1.00 21.91 354 ALA A CA 1
ATOM 5675 C C . ALA A 1 371 ? 25.141 74.807 50.602 1.00 23.35 354 ALA A C 1
ATOM 5676 O O . ALA A 1 371 ? 25.211 75.434 49.539 1.00 27.71 354 ALA A O 1
ATOM 5683 N N . ALA A 1 372 ? 24.270 75.124 51.558 1.00 22.15 355 ALA A N 1
ATOM 5684 C CA . ALA A 1 372 ? 23.346 76.235 51.411 1.00 24.97 355 ALA A CA 1
ATOM 5685 C C . ALA A 1 372 ? 23.984 77.594 51.662 1.00 30.38 355 ALA A C 1
ATOM 5686 O O . ALA A 1 372 ? 23.367 78.613 51.341 1.00 43.65 355 ALA A O 1
ATOM 5693 N N . GLY A 1 373 ? 25.183 77.635 52.231 1.00 29.96 356 GLY A N 1
ATOM 5694 C CA . GLY A 1 373 ? 25.816 78.889 52.586 1.00 36.67 356 GLY A CA 1
ATOM 5695 C C . GLY A 1 373 ? 25.428 79.433 53.941 1.00 46.98 356 GLY A C 1
ATOM 5696 O O . GLY A 1 373 ? 25.566 80.641 54.167 1.00 50.07 356 GLY A O 1
ATOM 5700 N N . VAL A 1 374 ? 24.956 78.582 54.850 1.00 46.62 357 VAL A N 1
ATOM 5701 C CA . VAL A 1 374 ? 24.467 79.014 56.157 1.00 55.26 357 VAL A CA 1
ATOM 5702 C C . VAL A 1 374 ? 25.153 78.245 57.290 1.00 60.15 357 VAL A C 1
ATOM 5703 O O . VAL A 1 374 ? 26.161 77.560 57.090 1.00 49.25 357 VAL A O 1
ATOM 5717 N N . SER B 1 18 ? 73.287 10.730 24.552 1.00 16.38 1 SER B N 1
ATOM 5718 C CA . SER B 1 18 ? 74.516 9.884 24.471 1.00 16.67 1 SER B CA 1
ATOM 5719 C C . SER B 1 18 ? 75.645 10.689 25.095 1.00 16.46 1 SER B C 1
ATOM 5720 O O . SER B 1 18 ? 75.495 11.879 25.351 1.00 16.32 1 SER B O 1
ATOM 5728 N N . SER B 1 19 ? 76.788 10.051 25.331 1.00 17.77 2 SER B N 1
ATOM 5729 C CA . SER B 1 19 ? 77.893 10.791 25.925 1.00 17.64 2 SER B CA 1
ATOM 5730 C C . SER B 1 19 ? 78.323 11.959 25.050 1.00 18.54 2 SER B C 1
ATOM 5731 O O . SER B 1 19 ? 78.702 13.015 25.571 1.00 19.65 2 SER B O 1
ATOM 5739 N N . LEU B 1 20 ? 78.278 11.794 23.720 1.00 19.13 3 LEU B N 1
ATOM 5740 C CA . LEU B 1 20 ? 78.737 12.869 22.833 1.00 21.19 3 LEU B CA 1
ATOM 5741 C C . LEU B 1 20 ? 77.680 13.942 22.600 1.00 24.32 3 LEU B C 1
ATOM 5742 O O . LEU B 1 20 ? 78.028 15.111 22.396 1.00 24.71 3 LEU B O 1
ATOM 5758 N N . GLN B 1 21 ? 76.392 13.585 22.640 1.00 18.60 4 GLN B N 1
ATOM 5759 C CA . GLN B 1 21 ? 75.285 14.516 22.451 1.00 17.08 4 GLN B CA 1
ATOM 5760 C C . GLN B 1 21 ? 74.283 14.176 23.553 1.00 18.69 4 GLN B C 1
ATOM 5761 O O . GLN B 1 21 ? 73.442 13.293 23.381 1.00 18.17 4 GLN B O 1
ATOM 5775 N N A LYS B 1 22 ? 74.371 14.887 24.667 0.71 16.57 5 LYS B N 1
ATOM 5776 N N B LYS B 1 22 ? 74.380 14.875 24.680 0.29 16.39 5 LYS B N 1
ATOM 5777 C CA A LYS B 1 22 ? 73.733 14.443 25.895 0.71 15.29 5 LYS B CA 1
ATOM 5778 C CA B LYS B 1 22 ? 73.754 14.418 25.913 0.29 16.17 5 LYS B CA 1
ATOM 5779 C C A LYS B 1 22 ? 72.235 14.703 25.905 0.71 14.10 5 LYS B C 1
ATOM 5780 C C B LYS B 1 22 ? 72.262 14.723 25.956 0.29 16.50 5 LYS B C 1
ATOM 5781 O O A LYS B 1 22 ? 71.759 15.734 25.417 0.71 17.12 5 LYS B O 1
ATOM 5782 O O B LYS B 1 22 ? 71.815 15.796 25.539 0.29 14.71 5 LYS B O 1
ATOM 5819 N N . THR B 1 23 ? 71.501 13.781 26.506 1.00 14.59 6 THR B N 1
ATOM 5820 C CA . THR B 1 23 ? 70.104 14.028 26.848 1.00 13.83 6 THR B CA 1
ATOM 5821 C C . THR B 1 23 ? 70.055 15.013 28.014 1.00 14.98 6 THR B C 1
ATOM 5822 O O . THR B 1 23 ? 71.069 15.368 28.613 1.00 15.03 6 THR B O 1
ATOM 5833 N N . ALA B 1 24 ? 68.854 15.477 28.347 1.00 13.66 7 ALA B N 1
ATOM 5834 C CA . ALA B 1 24 ? 68.719 16.347 29.505 1.00 14.72 7 ALA B CA 1
ATOM 5835 C C . ALA B 1 24 ? 69.256 15.673 30.765 1.00 13.38 7 ALA B C 1
ATOM 5836 O O . ALA B 1 24 ? 69.981 16.284 31.558 1.00 14.83 7 ALA B O 1
ATOM 5843 N N . ILE B 1 25 ? 68.915 14.401 30.972 1.00 14.07 8 ILE B N 1
ATOM 5844 C CA . ILE B 1 25 ? 69.380 13.680 32.159 1.00 13.68 8 ILE B CA 1
ATOM 5845 C C . ILE B 1 25 ? 70.908 13.547 32.160 1.00 15.90 8 ILE B C 1
ATOM 5846 O O . ILE B 1 25 ? 71.573 13.771 33.184 1.00 16.45 8 ILE B O 1
ATOM 5862 N N . GLU B 1 26 ? 71.496 13.168 31.019 1.00 14.03 9 GLU B N 1
ATOM 5863 C CA . GLU B 1 26 ? 72.955 13.061 30.970 1.00 13.79 9 GLU B CA 1
ATOM 5864 C C . GLU B 1 26 ? 73.609 14.411 31.243 1.00 15.25 9 GLU B C 1
ATOM 5865 O O . GLU B 1 26 ? 74.712 14.471 31.801 1.00 15.78 9 GLU B O 1
ATOM 5877 N N . THR B 1 27 ? 72.971 15.509 30.830 1.00 15.22 10 THR B N 1
ATOM 5878 C CA . THR B 1 27 ? 73.537 16.819 31.090 1.00 15.02 10 THR B CA 1
ATOM 5879 C C . THR B 1 27 ? 73.537 17.125 32.591 1.00 15.56 10 THR B C 1
ATOM 5880 O O . THR B 1 27 ? 74.573 17.497 33.158 1.00 15.71 10 THR B O 1
ATOM 5891 N N . VAL B 1 28 ? 72.397 16.946 33.260 1.00 14.37 11 VAL B N 1
ATOM 5892 C CA . VAL B 1 28 ? 72.332 17.197 34.699 1.00 15.01 11 VAL B CA 1
ATOM 5893 C C . VAL B 1 28 ? 73.284 16.262 35.444 1.00 16.08 11 VAL B C 1
ATOM 5894 O O . VAL B 1 28 ? 73.922 16.659 36.420 1.00 15.94 11 VAL B O 1
ATOM 5907 N N . ASN B 1 29 ? 73.429 15.016 34.980 1.00 14.88 12 ASN B N 1
ATOM 5908 C CA . ASN B 1 29 ? 74.399 14.118 35.605 1.00 15.73 12 ASN B CA 1
ATOM 5909 C C . ASN B 1 29 ? 75.819 14.677 35.511 1.00 17.07 12 ASN B C 1
ATOM 5910 O O . ASN B 1 29 ? 76.596 14.601 36.470 1.00 19.03 12 ASN B O 1
ATOM 5921 N N . ASP B 1 30 ? 76.165 15.281 34.367 1.00 15.90 13 ASP B N 1
ATOM 5922 C CA . ASP B 1 30 ? 77.499 15.844 34.169 1.00 15.11 13 ASP B CA 1
ATOM 5923 C C . ASP B 1 30 ? 77.696 17.143 34.943 1.00 17.50 13 ASP B C 1
ATOM 5924 O O . ASP B 1 30 ? 78.844 17.555 35.181 1.00 17.41 13 ASP B O 1
ATOM 5933 N N . MET B 1 31 ? 76.603 17.809 35.338 1.00 16.18 14 MET B N 1
ATOM 5934 C CA . MET B 1 31 ? 76.692 19.067 36.075 1.00 15.63 14 MET B CA 1
ATOM 5935 C C . MET B 1 31 ? 77.164 18.863 37.508 1.00 17.41 14 MET B C 1
ATOM 5936 O O . MET B 1 31 ? 77.601 19.831 38.140 1.00 16.24 14 MET B O 1
ATOM 5950 N N . GLY B 1 32 ? 77.130 17.630 38.014 1.00 17.92 15 GLY B N 1
ATOM 5951 C CA . GLY B 1 32 ? 77.746 17.318 39.289 1.00 17.07 15 GLY B CA 1
ATOM 5952 C C . GLY B 1 32 ? 77.099 18.053 40.443 1.00 14.91 15 GLY B C 1
ATOM 5953 O O . GLY B 1 32 ? 75.872 18.084 40.561 1.00 16.39 15 GLY B O 1
ATOM 5957 N N . LEU B 1 33 ? 77.940 18.634 41.306 1.00 16.41 16 LEU B N 1
ATOM 5958 C CA . LEU B 1 33 ? 77.492 19.427 42.444 1.00 15.91 16 LEU B CA 1
ATOM 5959 C C . LEU B 1 33 ? 77.515 20.916 42.108 1.00 14.80 16 LEU B C 1
ATOM 5960 O O . LEU B 1 33 ? 78.443 21.398 41.457 1.00 15.45 16 LEU B O 1
ATOM 5976 N N . GLY B 1 34 ? 76.499 21.640 42.575 1.00 15.52 17 GLY B N 1
ATOM 5977 C CA . GLY B 1 34 ? 76.375 23.054 42.284 1.00 16.03 17 GLY B CA 1
ATOM 5978 C C . GLY B 1 34 ? 76.436 23.957 43.491 1.00 14.39 17 GLY B C 1
ATOM 5979 O O . GLY B 1 34 ? 76.178 23.519 44.619 1.00 15.28 17 GLY B O 1
ATOM 5983 N N . TRP B 1 35 ? 76.705 25.238 43.236 1.00 15.41 18 TRP B N 1
ATOM 5984 C CA . TRP B 1 35 ? 76.823 26.293 44.246 1.00 15.13 18 TRP B CA 1
ATOM 5985 C C . TRP B 1 35 ? 76.362 27.592 43.625 1.00 14.10 18 TRP B C 1
ATOM 5986 O O . TRP B 1 35 ? 76.647 27.856 42.451 1.00 14.90 18 TRP B O 1
ATOM 6007 N N . ASN B 1 36 ? 75.637 28.390 44.419 1.00 13.54 19 ASN B N 1
ATOM 6008 C CA . ASN B 1 36 ? 75.125 29.685 43.986 1.00 14.79 19 ASN B CA 1
ATOM 6009 C C . ASN B 1 36 ? 76.078 30.819 44.370 1.00 14.15 19 ASN B C 1
ATOM 6010 O O . ASN B 1 36 ? 76.603 30.847 45.483 1.00 14.58 19 ASN B O 1
ATOM 6021 N N . LEU B 1 37 ? 76.221 31.791 43.473 1.00 13.44 20 LEU B N 1
ATOM 6022 C CA . LEU B 1 37 ? 76.882 33.068 43.796 1.00 13.50 20 LEU B CA 1
ATOM 6023 C C . LEU B 1 37 ? 75.837 34.030 44.379 1.00 14.17 20 LEU B C 1
ATOM 6024 O O . LEU B 1 37 ? 75.389 34.981 43.752 1.00 14.77 20 LEU B O 1
ATOM 6040 N N . GLY B 1 38 ? 75.450 33.773 45.629 1.00 13.80 21 GLY B N 1
ATOM 6041 C CA . GLY B 1 38 ? 74.302 34.437 46.199 1.00 13.28 21 GLY B CA 1
ATOM 6042 C C . GLY B 1 38 ? 74.563 35.863 46.685 1.00 13.97 21 GLY B C 1
ATOM 6043 O O . GLY B 1 38 ? 75.678 36.265 47.043 1.00 14.59 21 GLY B O 1
ATOM 6047 N N . ASN B 1 39 ? 73.468 36.636 46.726 1.00 13.11 22 ASN B N 1
ATOM 6048 C CA . ASN B 1 39 ? 73.442 38.004 47.278 1.00 13.21 22 ASN B CA 1
ATOM 6049 C C . ASN B 1 39 ? 74.524 38.880 46.648 1.00 14.42 22 ASN B C 1
ATOM 6050 O O . ASN B 1 39 ? 75.288 39.575 47.335 1.00 15.63 22 ASN B O 1
ATOM 6061 N N . THR B 1 40 ? 74.600 38.806 45.323 1.00 13.79 23 THR B N 1
ATOM 6062 C CA . THR B 1 40 ? 75.581 39.518 44.502 1.00 13.90 23 THR B CA 1
ATOM 6063 C C . THR B 1 40 ? 74.855 40.199 43.342 1.00 13.46 23 THR B C 1
ATOM 6064 O O . THR B 1 40 ? 74.307 41.293 43.533 1.00 14.35 23 THR B O 1
ATOM 6075 N N . PHE B 1 41 ? 74.810 39.610 42.140 1.00 14.12 24 PHE B N 1
ATOM 6076 C CA . PHE B 1 41 ? 74.118 40.288 41.044 1.00 13.24 24 PHE B CA 1
ATOM 6077 C C . PHE B 1 41 ? 72.604 40.239 41.226 1.00 13.37 24 PHE B C 1
ATOM 6078 O O . PHE B 1 41 ? 71.881 40.895 40.465 1.00 14.04 24 PHE B O 1
ATOM 6095 N N . ASP B 1 42 ? 72.128 39.461 42.206 1.00 13.37 25 ASP B N 1
ATOM 6096 C CA . ASP B 1 42 ? 70.715 39.316 42.519 1.00 13.07 25 ASP B CA 1
ATOM 6097 C C . ASP B 1 42 ? 70.167 40.400 43.445 1.00 13.64 25 ASP B C 1
ATOM 6098 O O . ASP B 1 42 ? 68.941 40.526 43.591 1.00 13.69 25 ASP B O 1
ATOM 6107 N N . CYS B 1 43 ? 71.008 41.237 44.033 1.00 13.37 26 CYS B N 1
ATOM 6108 C CA . CYS B 1 43 ? 70.496 42.201 44.997 1.00 14.34 26 CYS B CA 1
ATOM 6109 C C . CYS B 1 43 ? 69.512 43.183 44.368 1.00 14.60 26 CYS B C 1
ATOM 6110 O O . CYS B 1 43 ? 69.594 43.506 43.182 1.00 14.27 26 CYS B O 1
ATOM 6118 N N . PHE B 1 44 ? 68.609 43.707 45.196 1.00 15.52 27 PHE B N 1
ATOM 6119 C CA . PHE B 1 44 ? 67.691 44.760 44.790 1.00 15.63 27 PHE B CA 1
ATOM 6120 C C . PHE B 1 44 ? 67.186 45.457 46.048 1.00 15.16 27 PHE B C 1
ATOM 6121 O O . PHE B 1 44 ? 67.291 44.932 47.163 1.00 15.81 27 PHE B O 1
ATOM 6138 N N . GLY B 1 45 ? 66.608 46.631 45.851 1.00 16.34 28 GLY B N 1
ATOM 6139 C CA . GLY B 1 45 ? 65.943 47.322 46.937 1.00 17.84 28 GLY B CA 1
ATOM 6140 C C . GLY B 1 45 ? 65.712 48.764 46.569 1.00 19.54 28 GLY B C 1
ATOM 6141 O O . GLY B 1 45 ? 66.428 49.335 45.739 1.00 21.22 28 GLY B O 1
ATOM 6145 N N . THR B 1 46 ? 64.697 49.371 47.165 1.00 21.45 29 THR B N 1
ATOM 6146 C CA . THR B 1 46 ? 64.380 50.756 46.877 1.00 22.39 29 THR B CA 1
ATOM 6147 C C . THR B 1 46 ? 64.965 51.709 47.897 1.00 23.85 29 THR B C 1
ATOM 6148 O O . THR B 1 46 ? 64.765 52.914 47.775 1.00 27.40 29 THR B O 1
ATOM 6159 N N . TRP B 1 47 ? 65.685 51.205 48.888 1.00 23.66 30 TRP B N 1
ATOM 6160 C CA . TRP B 1 47 ? 66.076 52.006 50.036 1.00 23.32 30 TRP B CA 1
ATOM 6161 C C . TRP B 1 47 ? 67.383 52.752 49.827 1.00 26.71 30 TRP B C 1
ATOM 6162 O O . TRP B 1 47 ? 67.730 53.602 50.652 1.00 33.95 30 TRP B O 1
ATOM 6183 N N . LYS B 1 48 ? 68.123 52.449 48.766 1.00 26.87 31 LYS B N 1
ATOM 6184 C CA . LYS B 1 48 ? 69.213 53.321 48.353 1.00 37.86 31 LYS B CA 1
ATOM 6185 C C . LYS B 1 48 ? 69.243 53.352 46.832 1.00 26.31 31 LYS B C 1
ATOM 6186 O O . LYS B 1 48 ? 68.688 52.489 46.155 1.00 27.50 31 LYS B O 1
ATOM 6205 N N . GLU B 1 49 ? 69.875 54.382 46.300 1.00 27.53 32 GLU B N 1
ATOM 6206 C CA . GLU B 1 49 ? 69.932 54.530 44.859 1.00 27.09 32 GLU B CA 1
ATOM 6207 C C . GLU B 1 49 ? 70.915 53.531 44.279 1.00 26.14 32 GLU B C 1
ATOM 6208 O O . GLU B 1 49 ? 71.943 53.205 44.878 1.00 29.02 32 GLU B O 1
ATOM 6220 N N . ILE B 1 50 ? 70.544 52.992 43.134 1.00 20.93 33 ILE B N 1
ATOM 6221 C CA . ILE B 1 50 ? 71.381 52.140 42.316 1.00 23.71 33 ILE B CA 1
ATOM 6222 C C . ILE B 1 50 ? 71.576 52.909 41.029 1.00 24.74 33 ILE B C 1
ATOM 6223 O O . ILE B 1 50 ? 70.596 53.277 40.366 1.00 25.69 33 ILE B O 1
ATOM 6239 N N . LYS B 1 51 ? 72.820 53.227 40.723 1.00 18.14 34 LYS B N 1
ATOM 6240 C CA . LYS B 1 51 ? 73.183 53.814 39.445 1.00 20.13 34 LYS B CA 1
ATOM 6241 C C . LYS B 1 51 ? 74.015 52.840 38.626 1.00 19.16 34 LYS B C 1
ATOM 6242 O O . LYS B 1 51 ? 73.627 52.442 37.515 1.00 19.47 34 LYS B O 1
ATOM 6261 N N . THR B 1 52 ? 75.174 52.447 39.157 1.00 18.66 35 THR B N 1
ATOM 6262 C CA . THR B 1 52 ? 76.117 51.629 38.416 1.00 18.15 35 THR B CA 1
ATOM 6263 C C . THR B 1 52 ? 75.883 50.158 38.700 1.00 18.55 35 THR B C 1
ATOM 6264 O O . THR B 1 52 ? 75.286 49.777 39.707 1.00 18.16 35 THR B O 1
ATOM 6275 N N . PRO B 1 53 ? 76.379 49.279 37.843 1.00 18.54 36 PRO B N 1
ATOM 6276 C CA . PRO B 1 53 ? 76.324 47.854 38.188 1.00 17.42 36 PRO B CA 1
ATOM 6277 C C . PRO B 1 53 ? 76.868 47.566 39.576 1.00 18.40 36 PRO B C 1
ATOM 6278 O O . PRO B 1 53 ? 76.220 46.824 40.333 1.00 17.73 36 PRO B O 1
ATOM 6289 N N . ASP B 1 54 ? 78.015 48.149 39.950 1.00 18.10 37 ASP B N 1
ATOM 6290 C CA . ASP B 1 54 ? 78.590 47.853 41.254 1.00 17.21 37 ASP B CA 1
ATOM 6291 C C . ASP B 1 54 ? 77.668 48.256 42.399 1.00 16.95 37 ASP B C 1
ATOM 6292 O O . ASP B 1 54 ? 77.661 47.590 43.439 1.00 17.96 37 ASP B O 1
ATOM 6301 N N . ASP B 1 55 ? 76.888 49.337 42.235 1.00 17.43 38 ASP B N 1
ATOM 6302 C CA . ASP B 1 55 ? 75.928 49.721 43.268 1.00 18.92 38 ASP B CA 1
ATOM 6303 C C . ASP B 1 55 ? 74.948 48.586 43.575 1.00 16.86 38 ASP B C 1
ATOM 6304 O O . ASP B 1 55 ? 74.575 48.384 44.740 1.00 19.50 38 ASP B O 1
ATOM 6313 N N . GLN B 1 56 ? 74.493 47.861 42.541 1.00 16.28 39 GLN B N 1
ATOM 6314 C CA . GLN B 1 56 ? 73.584 46.743 42.793 1.00 15.37 39 GLN B CA 1
ATOM 6315 C C . GLN B 1 56 ? 74.353 45.544 43.339 1.00 16.75 39 GLN B C 1
ATOM 6316 O O . GLN B 1 56 ? 73.922 44.912 44.311 1.00 16.50 39 GLN B O 1
ATOM 6330 N N . ILE B 1 57 ? 75.507 45.235 42.733 1.00 16.42 40 ILE B N 1
ATOM 6331 C CA . ILE B 1 57 ? 76.274 44.035 43.069 1.00 16.81 40 ILE B CA 1
ATOM 6332 C C . ILE B 1 57 ? 76.665 44.020 44.542 1.00 17.72 40 ILE B C 1
ATOM 6333 O O . ILE B 1 57 ? 76.649 42.953 45.186 1.00 17.11 40 ILE B O 1
ATOM 6349 N N . THR B 1 58 ? 77.032 45.184 45.098 1.00 17.64 41 THR B N 1
ATOM 6350 C CA . THR B 1 58 ? 77.488 45.297 46.477 1.00 18.94 41 THR B CA 1
ATOM 6351 C C . THR B 1 58 ? 76.393 45.730 47.434 1.00 18.04 41 THR B C 1
ATOM 6352 O O . THR B 1 58 ? 76.669 45.907 48.624 1.00 17.93 41 THR B O 1
ATOM 6363 N N . MET B 1 59 ? 75.151 45.848 46.961 1.00 17.24 42 MET B N 1
ATOM 6364 C CA . MET B 1 59 ? 74.108 46.481 47.759 1.00 17.24 42 MET B CA 1
ATOM 6365 C C . MET B 1 59 ? 73.905 45.782 49.097 1.00 19.02 42 MET B C 1
ATOM 6366 O O . MET B 1 59 ? 73.656 46.432 50.118 1.00 20.23 42 MET B O 1
ATOM 6380 N N . TRP B 1 60 ? 73.961 44.456 49.108 1.00 17.89 43 TRP B N 1
ATOM 6381 C CA . TRP B 1 60 ? 73.637 43.682 50.296 1.00 17.48 43 TRP B CA 1
ATOM 6382 C C . TRP B 1 60 ? 74.854 43.305 51.116 1.00 18.32 43 TRP B C 1
ATOM 6383 O O . TRP B 1 60 ? 74.708 42.654 52.147 1.00 19.81 43 TRP B O 1
ATOM 6404 N N . GLY B 1 61 ? 76.044 43.724 50.697 1.00 17.52 44 GLY B N 1
ATOM 6405 C CA . GLY B 1 61 ? 77.245 43.563 51.496 1.00 19.61 44 GLY B CA 1
ATOM 6406 C C . GLY B 1 61 ? 78.341 42.693 50.912 1.00 21.15 44 GLY B C 1
ATOM 6407 O O . GLY B 1 61 ? 79.416 42.630 51.514 1.00 20.38 44 GLY B O 1
ATOM 6411 N N . ASN B 1 62 ? 78.151 42.002 49.793 1.00 18.62 45 ASN B N 1
ATOM 6412 C CA . ASN B 1 62 ? 79.285 41.312 49.186 1.00 16.83 45 ASN B CA 1
ATOM 6413 C C . ASN B 1 62 ? 80.111 42.299 48.365 1.00 18.56 45 ASN B C 1
ATOM 6414 O O . ASN B 1 62 ? 79.663 43.390 48.017 1.00 18.74 45 ASN B O 1
ATOM 6425 N N . VAL B 1 63 ? 81.369 41.927 48.124 1.00 18.86 46 VAL B N 1
ATOM 6426 C CA . VAL B 1 63 ? 82.253 42.744 47.297 1.00 19.10 46 VAL B CA 1
ATOM 6427 C C . VAL B 1 63 ? 82.008 42.422 45.825 1.00 16.41 46 VAL B C 1
ATOM 6428 O O . VAL B 1 63 ? 81.406 41.411 45.476 1.00 17.78 46 VAL B O 1
ATOM 6441 N N . VAL B 1 64 ? 82.496 43.305 44.951 1.00 18.53 47 VAL B N 1
ATOM 6442 C CA . VAL B 1 64 ? 82.527 43.026 43.517 1.00 17.82 47 VAL B CA 1
ATOM 6443 C C . VAL B 1 64 ? 83.312 41.738 43.305 1.00 19.95 47 VAL B C 1
ATOM 6444 O O . VAL B 1 64 ? 84.473 41.651 43.718 1.00 20.43 47 VAL B O 1
ATOM 6457 N N . PRO B 1 65 ? 82.741 40.711 42.688 1.00 17.80 48 PRO B N 1
ATOM 6458 C CA . PRO B 1 65 ? 83.479 39.453 42.567 1.00 18.53 48 PRO B CA 1
ATOM 6459 C C . PRO B 1 65 ? 84.503 39.491 41.450 1.00 20.62 48 PRO B C 1
ATOM 6460 O O . PRO B 1 65 ? 84.323 40.132 40.415 1.00 19.41 48 PRO B O 1
ATOM 6471 N N . THR B 1 66 ? 85.609 38.796 41.692 1.00 20.14 49 THR B N 1
ATOM 6472 C CA . THR B 1 66 ? 86.660 38.579 40.719 1.00 21.32 49 THR B CA 1
ATOM 6473 C C . THR B 1 66 ? 86.579 37.136 40.235 1.00 20.89 49 THR B C 1
ATOM 6474 O O . THR B 1 66 ? 85.844 36.316 40.792 1.00 20.26 49 THR B O 1
ATOM 6485 N N . GLU B 1 67 ? 87.399 36.821 39.221 1.00 22.24 50 GLU B N 1
ATOM 6486 C CA . GLU B 1 67 ? 87.437 35.462 38.684 1.00 18.86 50 GLU B CA 1
ATOM 6487 C C . GLU B 1 67 ? 87.712 34.437 39.779 1.00 22.86 50 GLU B C 1
ATOM 6488 O O . GLU B 1 67 ? 87.012 33.426 39.888 1.00 21.14 50 GLU B O 1
ATOM 6500 N N . GLU B 1 68 ? 88.722 34.687 40.606 1.00 23.49 51 GLU B N 1
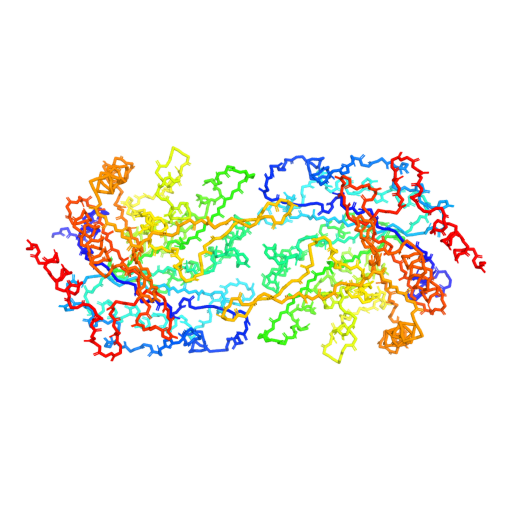ATOM 6501 C CA . GLU B 1 68 ? 89.096 33.725 41.636 1.00 24.15 51 GLU B CA 1
ATOM 6502 C C . GLU B 1 68 ? 87.962 33.527 42.626 1.00 24.62 51 GLU B C 1
ATOM 6503 O O . GLU B 1 68 ? 87.729 32.411 43.100 1.00 24.18 51 GLU B O 1
ATOM 6515 N N . MET B 1 69 ? 87.225 34.598 42.938 1.00 24.01 52 MET B N 1
ATOM 6516 C CA . MET B 1 69 ? 86.116 34.462 43.870 1.00 21.44 52 MET B CA 1
ATOM 6517 C C . MET B 1 69 ? 84.996 33.604 43.294 1.00 22.04 52 MET B C 1
ATOM 6518 O O . MET B 1 69 ? 84.285 32.936 44.051 1.00 20.51 52 MET B O 1
ATOM 6532 N N . VAL B 1 70 ? 84.819 33.605 41.976 1.00 19.48 53 VAL B N 1
ATOM 6533 C CA . VAL B 1 70 ? 83.692 32.907 41.368 1.00 19.43 53 VAL B CA 1
ATOM 6534 C C . VAL B 1 70 ? 84.000 31.436 41.114 1.00 18.14 53 VAL B C 1
ATOM 6535 O O . VAL B 1 70 ? 83.112 30.593 41.249 1.00 18.70 53 VAL B O 1
ATOM 6548 N N . VAL B 1 71 ? 85.240 31.077 40.754 1.00 20.60 54 VAL B N 1
ATOM 6549 C CA . VAL B 1 71 ? 85.533 29.729 40.256 1.00 20.99 54 VAL B CA 1
ATOM 6550 C C . VAL B 1 71 ? 86.404 28.888 41.172 1.00 21.88 54 VAL B C 1
ATOM 6551 O O . VAL B 1 71 ? 86.598 27.702 40.873 1.00 22.52 54 VAL B O 1
ATOM 6564 N N . THR B 1 72 ? 86.947 29.438 42.260 1.00 21.59 55 THR B N 1
ATOM 6565 C CA . THR B 1 72 ? 87.813 28.624 43.117 1.00 21.86 55 THR B CA 1
ATOM 6566 C C . THR B 1 72 ? 87.042 27.471 43.759 1.00 22.45 55 THR B C 1
ATOM 6567 O O . THR B 1 72 ? 87.630 26.416 44.046 1.00 22.26 55 THR B O 1
ATOM 6578 N N . ILE B 1 73 ? 85.723 27.632 43.944 1.00 22.68 56 ILE B N 1
ATOM 6579 C CA . ILE B 1 73 ? 84.826 26.587 44.463 1.00 23.04 56 ILE B CA 1
ATOM 6580 C C . ILE B 1 73 ? 85.046 25.252 43.779 1.00 21.38 56 ILE B C 1
ATOM 6581 O O . ILE B 1 73 ? 84.817 24.196 44.381 1.00 20.16 56 ILE B O 1
ATOM 6597 N N . LYS B 1 74 ? 85.492 25.274 42.521 1.00 20.30 57 LYS B N 1
ATOM 6598 C CA . LYS B 1 74 ? 85.641 24.044 41.756 1.00 20.22 57 LYS B CA 1
ATOM 6599 C C . LYS B 1 74 ? 86.509 23.025 42.481 1.00 24.03 57 LYS B C 1
ATOM 6600 O O . LYS B 1 74 ? 86.233 21.821 42.439 1.00 23.33 57 LYS B O 1
ATOM 6619 N N . LYS B 1 75 ? 87.559 23.484 43.165 1.00 23.56 58 LYS B N 1
ATOM 6620 C CA . LYS B 1 75 ? 88.497 22.526 43.750 1.00 25.48 58 LYS B CA 1
ATOM 6621 C C . LYS B 1 75 ? 87.905 21.738 44.913 1.00 25.81 58 LYS B C 1
ATOM 6622 O O . LYS B 1 75 ? 88.523 20.756 45.368 1.00 26.91 58 LYS B O 1
ATOM 6641 N N . TYR B 1 76 ? 86.726 22.128 45.396 1.00 23.85 59 TYR B N 1
ATOM 6642 C CA . TYR B 1 76 ? 86.047 21.388 46.449 1.00 22.22 59 TYR B CA 1
ATOM 6643 C C . TYR B 1 76 ? 85.000 20.414 45.920 1.00 24.55 59 TYR B C 1
ATOM 6644 O O . TYR B 1 76 ? 84.194 19.908 46.702 1.00 26.58 59 TYR B O 1
ATOM 6662 N N . GLY B 1 77 ? 85.024 20.114 44.626 1.00 21.24 60 GLY B N 1
ATOM 6663 C CA . GLY B 1 77 ? 84.155 19.104 44.064 1.00 22.77 60 GLY B CA 1
ATOM 6664 C C . GLY B 1 77 ? 82.934 19.626 43.336 1.00 20.53 60 GLY B C 1
ATOM 6665 O O . GLY B 1 77 ? 82.016 18.845 43.062 1.00 22.89 60 GLY B O 1
ATOM 6669 N N . PHE B 1 78 ? 82.897 20.910 43.009 1.00 19.21 61 PHE B N 1
ATOM 6670 C CA . PHE B 1 78 ? 81.750 21.527 42.356 1.00 16.98 61 PHE B CA 1
ATOM 6671 C C . PHE B 1 78 ? 82.011 21.662 40.865 1.00 19.24 61 PHE B C 1
ATOM 6672 O O . PHE B 1 78 ? 83.135 21.960 40.447 1.00 20.02 61 PHE B O 1
ATOM 6689 N N . ASN B 1 79 ? 80.971 21.435 40.061 1.00 17.51 62 ASN B N 1
ATOM 6690 C CA . ASN B 1 79 ? 81.079 21.588 38.621 1.00 17.06 62 ASN B CA 1
ATOM 6691 C C . ASN B 1 79 ? 80.052 22.537 38.032 1.00 16.69 62 ASN B C 1
ATOM 6692 O O . ASN B 1 79 ? 80.069 22.765 36.824 1.00 17.72 62 ASN B O 1
ATOM 6703 N N . THR B 1 80 ? 79.187 23.134 38.857 1.00 15.23 63 THR B N 1
ATOM 6704 C CA . THR B 1 80 ? 78.197 24.101 38.399 1.00 15.17 63 THR B CA 1
ATOM 6705 C C . THR B 1 80 ? 78.163 25.306 39.324 1.00 14.65 63 THR B C 1
ATOM 6706 O O . THR B 1 80 ? 78.091 25.155 40.553 1.00 15.72 63 THR B O 1
ATOM 6717 N N . VAL B 1 81 ? 78.145 26.503 38.735 1.00 14.62 64 VAL B N 1
ATOM 6718 C CA . VAL B 1 81 ? 77.870 27.746 39.452 1.00 14.28 64 VAL B CA 1
ATOM 6719 C C . VAL B 1 81 ? 76.540 28.273 38.939 1.00 13.94 64 VAL B C 1
ATOM 6720 O O . VAL B 1 81 ? 76.397 28.566 37.741 1.00 15.32 64 VAL B O 1
ATOM 6733 N N . ARG B 1 82 ? 75.556 28.361 39.836 1.00 13.48 65 ARG B N 1
ATOM 6734 C CA . ARG B 1 82 ? 74.321 29.079 39.538 1.00 13.10 65 ARG B CA 1
ATOM 6735 C C . ARG B 1 82 ? 74.573 30.547 39.831 1.00 12.82 65 ARG B C 1
ATOM 6736 O O . ARG B 1 82 ? 75.101 30.909 40.897 1.00 14.25 65 ARG B O 1
ATOM 6757 N N . PHE B 1 83 ? 74.239 31.391 38.864 1.00 13.26 66 PHE B N 1
ATOM 6758 C CA . PHE B 1 83 ? 74.557 32.814 38.854 1.00 13.18 66 PHE B CA 1
ATOM 6759 C C . PHE B 1 83 ? 73.237 33.573 38.872 1.00 15.27 66 PHE B C 1
ATOM 6760 O O . PHE B 1 83 ? 72.666 33.883 37.819 1.00 14.11 66 PHE B O 1
ATOM 6777 N N . PRO B 1 84 ? 72.705 33.885 40.051 1.00 13.29 67 PRO B N 1
ATOM 6778 C CA . PRO B 1 84 ? 71.418 34.590 40.124 1.00 14.95 67 PRO B CA 1
ATOM 6779 C C . PRO B 1 84 ? 71.605 36.069 39.794 1.00 13.43 67 PRO B C 1
ATOM 6780 O O . PRO B 1 84 ? 72.465 36.749 40.356 1.00 13.28 67 PRO B O 1
ATOM 6791 N N . VAL B 1 85 ? 70.778 36.564 38.873 1.00 12.35 68 VAL B N 1
ATOM 6792 C CA . VAL B 1 85 ? 70.880 37.931 38.363 1.00 12.76 68 VAL B CA 1
ATOM 6793 C C . VAL B 1 85 ? 69.489 38.556 38.386 1.00 12.46 68 VAL B C 1
ATOM 6794 O O . VAL B 1 85 ? 68.535 37.966 37.857 1.00 13.35 68 VAL B O 1
ATOM 6807 N N . THR B 1 86 ? 69.382 39.743 38.985 1.00 13.20 69 THR B N 1
ATOM 6808 C CA . THR B 1 86 ? 68.152 40.536 38.988 1.00 12.69 69 THR B CA 1
ATOM 6809 C C . THR B 1 86 ? 68.330 41.631 37.953 1.00 13.53 69 THR B C 1
ATOM 6810 O O . THR B 1 86 ? 69.340 42.347 37.980 1.00 14.35 69 THR B O 1
ATOM 6821 N N . TRP B 1 87 ? 67.373 41.738 37.025 1.00 13.18 70 TRP B N 1
ATOM 6822 C CA . TRP B 1 87 ? 67.565 42.527 35.812 1.00 14.77 70 TRP B CA 1
ATOM 6823 C C . TRP B 1 87 ? 66.822 43.853 35.819 1.00 14.86 70 TRP B C 1
ATOM 6824 O O . TRP B 1 87 ? 67.237 44.782 35.115 1.00 15.12 70 TRP B O 1
ATOM 6845 N N . MET B 1 88 ? 65.781 43.993 36.642 1.00 15.36 71 MET B N 1
ATOM 6846 C CA . MET B 1 88 ? 64.819 45.079 36.489 1.00 15.72 71 MET B CA 1
ATOM 6847 C C . MET B 1 88 ? 65.437 46.466 36.557 1.00 16.37 71 MET B C 1
ATOM 6848 O O . MET B 1 88 ? 64.934 47.395 35.907 1.00 17.53 71 MET B O 1
ATOM 6862 N N . ASN B 1 89 ? 66.458 46.675 37.389 1.00 15.45 72 ASN B N 1
ATOM 6863 C CA . ASN B 1 89 ? 66.982 48.025 37.563 1.00 15.74 72 ASN B CA 1
ATOM 6864 C C . ASN B 1 89 ? 67.738 48.498 36.344 1.00 14.82 72 ASN B C 1
ATOM 6865 O O . ASN B 1 89 ? 67.947 49.707 36.196 1.00 17.97 72 ASN B O 1
ATOM 6876 N N . PHE B 1 90 ? 68.120 47.582 35.461 1.00 15.19 73 PHE B N 1
ATOM 6877 C CA . PHE B 1 90 ? 68.879 47.887 34.249 1.00 16.54 73 PHE B CA 1
ATOM 6878 C C . PHE B 1 90 ? 68.097 47.584 32.984 1.00 17.11 73 PHE B C 1
ATOM 6879 O O . PHE B 1 90 ? 68.690 47.380 31.923 1.00 18.42 73 PHE B O 1
ATOM 6896 N N . MET B 1 91 ? 66.777 47.576 33.077 1.00 16.49 74 MET B N 1
ATOM 6897 C CA . MET B 1 91 ? 65.882 47.514 31.927 1.00 16.37 74 MET B CA 1
ATOM 6898 C C . MET B 1 91 ? 65.249 48.883 31.750 1.00 17.41 74 MET B C 1
ATOM 6899 O O . MET B 1 91 ? 64.708 49.446 32.705 1.00 17.90 74 MET B O 1
ATOM 6913 N N . ASP B 1 92 ? 65.330 49.432 30.538 1.00 17.93 75 ASP B N 1
ATOM 6914 C CA . ASP B 1 92 ? 64.654 50.701 30.273 1.00 18.47 75 ASP B CA 1
ATOM 6915 C C . ASP B 1 92 ? 63.139 50.473 30.223 1.00 20.26 75 ASP B C 1
ATOM 6916 O O . ASP B 1 92 ? 62.647 49.362 30.443 1.00 19.53 75 ASP B O 1
ATOM 6925 N N . ASP B 1 93 ? 62.385 51.549 29.965 1.00 21.85 76 ASP B N 1
ATOM 6926 C CA . ASP B 1 93 ? 60.924 51.457 30.016 1.00 23.83 76 ASP B CA 1
ATOM 6927 C C . ASP B 1 93 ? 60.349 50.481 29.001 1.00 40.23 76 ASP B C 1
ATOM 6928 O O . ASP B 1 93 ? 59.201 50.055 29.149 1.00 33.62 76 ASP B O 1
ATOM 6937 N N . SER B 1 94 ? 61.108 50.139 27.966 1.00 25.76 77 SER B N 1
ATOM 6938 C CA . SER B 1 94 ? 60.665 49.199 26.951 1.00 27.96 77 SER B CA 1
ATOM 6939 C C . SER B 1 94 ? 61.278 47.818 27.124 1.00 29.45 77 SER B C 1
ATOM 6940 O O . SER B 1 94 ? 61.039 46.938 26.293 1.00 30.57 77 SER B O 1
ATOM 6948 N N . GLY B 1 95 ? 62.054 47.602 28.185 1.00 26.08 78 GLY B N 1
ATOM 6949 C CA . GLY B 1 95 ? 62.624 46.316 28.464 1.00 23.43 78 GLY B CA 1
ATOM 6950 C C . GLY B 1 95 ? 64.028 46.090 27.940 1.00 21.58 78 GLY B C 1
ATOM 6951 O O . GLY B 1 95 ? 64.560 44.994 28.118 1.00 22.55 78 GLY B O 1
ATOM 6955 N N . ASN B 1 96 ? 64.643 47.084 27.315 1.00 23.39 79 ASN B N 1
ATOM 6956 C CA . ASN B 1 96 ? 66.003 46.921 26.821 1.00 22.01 79 ASN B CA 1
ATOM 6957 C C . ASN B 1 96 ? 67.003 46.907 27.970 1.00 19.51 79 ASN B C 1
ATOM 6958 O O . ASN B 1 96 ? 66.982 47.777 28.840 1.00 19.49 79 ASN B O 1
ATOM 6969 N N . VAL B 1 97 ? 67.893 45.922 27.950 1.00 17.80 80 VAL B N 1
ATOM 6970 C CA . VAL B 1 97 ? 68.877 45.759 29.020 1.00 17.01 80 VAL B CA 1
ATOM 6971 C C . VAL B 1 97 ? 70.099 46.634 28.759 1.00 18.71 80 VAL B C 1
ATOM 6972 O O . VAL B 1 97 ? 70.682 46.618 27.666 1.00 18.98 80 VAL B O 1
ATOM 6985 N N A ASN B 1 98 ? 70.500 47.387 29.777 0.72 17.10 81 ASN B N 1
ATOM 6986 N N B ASN B 1 98 ? 70.501 47.385 29.785 0.28 17.11 81 ASN B N 1
ATOM 6987 C CA A ASN B 1 98 ? 71.695 48.205 29.713 0.72 17.37 81 ASN B CA 1
ATOM 6988 C CA B ASN B 1 98 ? 71.702 48.200 29.728 0.28 17.79 81 ASN B CA 1
ATOM 6989 C C A ASN B 1 98 ? 72.884 47.361 29.300 0.72 17.15 81 ASN B C 1
ATOM 6990 C C B ASN B 1 98 ? 72.883 47.350 29.291 0.28 17.21 81 ASN B C 1
ATOM 6991 O O A ASN B 1 98 ? 73.122 46.292 29.866 0.72 17.95 81 ASN B O 1
ATOM 6992 O O B ASN B 1 98 ? 73.125 46.273 29.842 0.28 17.96 81 ASN B O 1
ATOM 7013 N N . ALA B 1 99 ? 73.611 47.835 28.284 1.00 18.00 82 ALA B N 1
ATOM 7014 C CA . ALA B 1 99 ? 74.715 47.058 27.720 1.00 17.53 82 ALA B CA 1
ATOM 7015 C C . ALA B 1 99 ? 75.848 46.864 28.720 1.00 17.37 82 ALA B C 1
ATOM 7016 O O . ALA B 1 99 ? 76.520 45.820 28.700 1.00 19.32 82 ALA B O 1
ATOM 7023 N N . GLU B 1 100 ? 76.111 47.850 29.571 1.00 19.08 83 GLU B N 1
ATOM 7024 C CA . GLU B 1 100 ? 77.164 47.675 30.560 1.00 20.70 83 GLU B CA 1
ATOM 7025 C C . GLU B 1 100 ? 76.797 46.591 31.569 1.00 19.30 83 GLU B C 1
ATOM 7026 O O . GLU B 1 100 ? 77.642 45.757 31.925 1.00 19.29 83 GLU B O 1
ATOM 7038 N N . TRP B 1 101 ? 75.544 46.578 32.027 1.00 18.54 84 TRP B N 1
ATOM 7039 C CA . TRP B 1 101 ? 75.107 45.508 32.913 1.00 17.00 84 TRP B CA 1
ATOM 7040 C C . TRP B 1 101 ? 75.266 44.154 32.231 1.00 16.71 84 TRP B C 1
ATOM 7041 O O . TRP B 1 101 ? 75.788 43.197 32.818 1.00 15.93 84 TRP B O 1
ATOM 7062 N N . MET B 1 102 ? 74.790 44.044 30.988 1.00 16.19 85 MET B N 1
ATOM 7063 C CA . MET B 1 102 ? 74.902 42.780 30.274 1.00 16.11 85 MET B CA 1
ATOM 7064 C C . MET B 1 102 ? 76.359 42.341 30.160 1.00 17.44 85 MET B C 1
ATOM 7065 O O . MET B 1 102 ? 76.671 41.151 30.305 1.00 16.96 85 MET B O 1
ATOM 7079 N N . SER B 1 103 ? 77.268 43.285 29.930 1.00 17.01 86 SER B N 1
ATOM 7080 C CA . SER B 1 103 ? 78.687 42.968 29.806 1.00 16.86 86 SER B CA 1
ATOM 7081 C C . SER B 1 103 ? 79.253 42.460 31.133 1.00 17.89 86 SER B C 1
ATOM 7082 O O . SER B 1 103 ? 80.121 41.588 31.144 1.00 19.58 86 SER B O 1
ATOM 7090 N N . ARG B 1 104 ? 78.778 43.011 32.262 1.00 17.11 87 ARG B N 1
ATOM 7091 C CA . ARG B 1 104 ? 79.247 42.556 33.569 1.00 17.86 87 ARG B CA 1
ATOM 7092 C C . ARG B 1 104 ? 78.741 41.156 33.881 1.00 16.86 87 ARG B C 1
ATOM 7093 O O . ARG B 1 104 ? 79.464 40.346 34.474 1.00 16.82 87 ARG B O 1
ATOM 7114 N N . VAL B 1 105 ? 77.512 40.854 33.470 1.00 16.61 88 VAL B N 1
ATOM 7115 C CA . VAL B 1 105 ? 76.973 39.495 33.586 1.00 15.56 88 VAL B CA 1
ATOM 7116 C C . VAL B 1 105 ? 77.781 38.538 32.719 1.00 16.70 88 VAL B C 1
ATOM 7117 O O . VAL B 1 105 ? 78.193 37.463 33.168 1.00 15.76 88 VAL B O 1
ATOM 7130 N N . LYS B 1 106 ? 78.019 38.925 31.462 1.00 15.78 89 LYS B N 1
ATOM 7131 C CA . LYS B 1 106 ? 78.810 38.094 30.557 1.00 15.89 89 LYS B CA 1
ATOM 7132 C C . LYS B 1 106 ? 80.198 37.824 31.118 1.00 17.17 89 LYS B C 1
ATOM 7133 O O . LYS B 1 106 ? 80.744 36.711 30.963 1.00 17.10 89 LYS B O 1
ATOM 7152 N N . GLU B 1 107 ? 80.809 38.820 31.757 1.00 16.11 90 GLU B N 1
ATOM 7153 C CA . GLU B 1 107 ? 82.145 38.626 32.297 1.00 17.16 90 GLU B CA 1
ATOM 7154 C C . GLU B 1 107 ? 82.169 37.476 33.301 1.00 18.47 90 GLU B C 1
ATOM 7155 O O . GLU B 1 107 ? 83.078 36.637 33.273 1.00 17.88 90 GLU B O 1
ATOM 7167 N N . VAL B 1 108 ? 81.183 37.412 34.192 1.00 17.35 91 VAL B N 1
ATOM 7168 C CA . VAL B 1 108 ? 81.137 36.351 35.195 1.00 17.09 91 VAL B CA 1
ATOM 7169 C C . VAL B 1 108 ? 80.818 35.011 34.541 1.00 17.56 91 VAL B C 1
ATOM 7170 O O . VAL B 1 108 ? 81.442 33.984 34.856 1.00 17.32 91 VAL B O 1
ATOM 7183 N N . VAL B 1 109 ? 79.853 34.980 33.619 1.00 17.02 92 VAL B N 1
ATOM 7184 C CA . VAL B 1 109 ? 79.574 33.751 32.879 1.00 16.28 92 VAL B CA 1
ATOM 7185 C C . VAL B 1 109 ? 80.856 33.231 32.237 1.00 18.09 92 VAL B C 1
ATOM 7186 O O . VAL B 1 109 ? 81.172 32.041 32.304 1.00 17.63 92 VAL B O 1
ATOM 7199 N N . ASP B 1 110 ? 81.609 34.130 31.617 1.00 17.31 93 ASP B N 1
ATOM 7200 C CA . ASP B 1 110 ? 82.834 33.722 30.934 1.00 19.25 93 ASP B CA 1
ATOM 7201 C C . ASP B 1 110 ? 83.839 33.103 31.897 1.00 19.54 93 ASP B C 1
ATOM 7202 O O . ASP B 1 110 ? 84.521 32.132 31.543 1.00 19.85 93 ASP B O 1
ATOM 7211 N N . TRP B 1 111 ? 83.974 33.658 33.105 1.00 17.76 94 TRP B N 1
ATOM 7212 C CA . TRP B 1 111 ? 84.893 33.065 34.073 1.00 18.70 94 TRP B CA 1
ATOM 7213 C C . TRP B 1 111 ? 84.473 31.639 34.397 1.00 18.85 94 TRP B C 1
ATOM 7214 O O . TRP B 1 111 ? 85.316 30.741 34.500 1.00 19.25 94 TRP B O 1
ATOM 7235 N N . ILE B 1 112 ? 83.178 31.417 34.615 1.00 17.93 95 ILE B N 1
ATOM 7236 C CA . ILE B 1 112 ? 82.678 30.083 34.933 1.00 18.33 95 ILE B CA 1
ATOM 7237 C C . ILE B 1 112 ? 82.958 29.121 33.782 1.00 18.66 95 ILE B C 1
ATOM 7238 O O . ILE B 1 112 ? 83.454 28.007 33.989 1.00 19.54 95 ILE B O 1
ATOM 7254 N N . ILE B 1 113 ? 82.616 29.527 32.556 1.00 18.11 96 ILE B N 1
ATOM 7255 C CA . ILE B 1 113 ? 82.801 28.664 31.392 1.00 19.80 96 ILE B CA 1
ATOM 7256 C C . ILE B 1 113 ? 84.285 28.359 31.159 1.00 21.77 96 ILE B C 1
ATOM 7257 O O . ILE B 1 113 ? 84.657 27.230 30.797 1.00 21.57 96 ILE B O 1
ATOM 7273 N N . LYS B 1 114 ? 85.154 29.361 31.347 1.00 20.97 97 LYS B N 1
ATOM 7274 C CA . LYS B 1 114 ? 86.591 29.185 31.170 1.00 20.04 97 LYS B CA 1
ATOM 7275 C C . LYS B 1 114 ? 87.144 28.160 32.141 1.00 23.05 97 LYS B C 1
ATOM 7276 O O . LYS B 1 114 ? 88.099 27.447 31.805 1.00 24.75 97 LYS B O 1
ATOM 7295 N N . ALA B 1 115 ? 86.584 28.083 33.340 1.00 20.59 98 ALA B N 1
ATOM 7296 C CA . ALA B 1 115 ? 86.977 27.122 34.359 1.00 20.93 98 ALA B CA 1
ATOM 7297 C C . ALA B 1 115 ? 86.447 25.732 34.079 1.00 20.98 98 ALA B C 1
ATOM 7298 O O . ALA B 1 115 ? 86.685 24.827 34.885 1.00 23.87 98 ALA B O 1
ATOM 7305 N N . GLY B 1 116 ? 85.769 25.534 32.949 1.00 20.15 99 GLY B N 1
ATOM 7306 C CA . GLY B 1 116 ? 85.267 24.230 32.567 1.00 22.06 99 GLY B CA 1
ATOM 7307 C C . GLY B 1 116 ? 84.004 23.815 33.266 1.00 22.65 99 GLY B C 1
ATOM 7308 O O . GLY B 1 116 ? 83.576 22.668 33.120 1.00 21.33 99 GLY B O 1
ATOM 7312 N N A MET B 1 117 ? 83.373 24.721 33.991 0.47 18.89 100 MET B N 1
ATOM 7313 N N B MET B 1 117 ? 83.390 24.714 34.029 0.53 18.48 100 MET B N 1
ATOM 7314 C CA A MET B 1 117 ? 82.181 24.418 34.752 0.47 17.51 100 MET B CA 1
ATOM 7315 C CA B MET B 1 117 ? 82.190 24.408 34.776 0.53 17.47 100 MET B CA 1
ATOM 7316 C C A MET B 1 117 ? 80.936 24.797 33.961 0.47 18.47 100 MET B C 1
ATOM 7317 C C B MET B 1 117 ? 80.944 24.803 33.979 0.53 19.34 100 MET B C 1
ATOM 7318 O O A MET B 1 117 ? 80.994 25.442 32.910 0.47 17.88 100 MET B O 1
ATOM 7319 O O B MET B 1 117 ? 81.011 25.464 32.938 0.53 18.80 100 MET B O 1
ATOM 7346 N N . TYR B 1 118 ? 79.801 24.370 34.483 1.00 16.39 101 TYR B N 1
ATOM 7347 C CA . TYR B 1 118 ? 78.511 24.817 33.993 1.00 14.98 101 TYR B CA 1
ATOM 7348 C C . TYR B 1 118 ? 78.112 26.093 34.708 1.00 14.94 101 TYR B C 1
ATOM 7349 O O . TYR B 1 118 ? 78.402 26.280 35.895 1.00 15.61 101 TYR B O 1
ATOM 7368 N N . CYS B 1 119 ? 77.431 26.969 33.977 1.00 15.20 102 CYS B N 1
ATOM 7369 C CA . CYS B 1 119 ? 76.814 28.161 34.550 1.00 14.24 102 CYS B CA 1
ATOM 7370 C C . CYS B 1 119 ? 75.317 28.065 34.343 1.00 14.28 102 CYS B C 1
ATOM 7371 O O . CYS B 1 119 ? 74.867 27.802 33.223 1.00 14.52 102 CYS B O 1
ATOM 7379 N N . ILE B 1 120 ? 74.529 28.252 35.412 1.00 13.93 103 ILE B N 1
ATOM 7380 C CA . ILE B 1 120 ? 73.081 28.435 35.301 1.00 13.71 103 ILE B CA 1
ATOM 7381 C C . ILE B 1 120 ? 72.813 29.920 35.480 1.00 13.71 103 ILE B C 1
ATOM 7382 O O . ILE B 1 120 ? 73.065 30.477 36.554 1.00 14.20 103 ILE B O 1
ATOM 7398 N N . LEU B 1 121 ? 72.291 30.558 34.452 1.00 12.53 104 LEU B N 1
ATOM 7399 C CA . LEU B 1 121 ? 71.993 31.985 34.472 1.00 12.45 104 LEU B CA 1
ATOM 7400 C C . LEU B 1 121 ? 70.480 32.158 34.454 1.00 12.43 104 LEU B C 1
ATOM 7401 O O . LEU B 1 121 ? 69.794 31.552 33.612 1.00 13.39 104 LEU B O 1
ATOM 7417 N N . ASN B 1 122 ? 69.957 32.966 35.388 1.00 12.83 105 ASN B N 1
ATOM 7418 C CA . ASN B 1 122 ? 68.519 33.121 35.538 1.00 11.91 105 ASN B CA 1
ATOM 7419 C C . ASN B 1 122 ? 68.047 34.567 35.541 1.00 13.09 105 ASN B C 1
ATOM 7420 O O . ASN B 1 122 ? 68.819 35.493 35.272 1.00 13.32 105 ASN B O 1
ATOM 7431 N N . VAL B 1 123 ? 66.762 34.732 35.829 1.00 12.52 106 VAL B N 1
ATOM 7432 C CA . VAL B 1 123 ? 66.094 35.999 36.105 1.00 12.91 106 VAL B CA 1
ATOM 7433 C C . VAL B 1 123 ? 65.587 35.837 37.537 1.00 13.48 106 VAL B C 1
ATOM 7434 O O . VAL B 1 123 ? 64.674 35.039 37.799 1.00 14.82 106 VAL B O 1
ATOM 7447 N N . HIS B 1 124 ? 66.172 36.569 38.471 1.00 12.50 107 HIS B N 1
ATOM 7448 C CA . HIS B 1 124 ? 66.070 36.211 39.883 1.00 12.45 107 HIS B CA 1
ATOM 7449 C C . HIS B 1 124 ? 64.991 37.016 40.614 1.00 13.24 107 HIS B C 1
ATOM 7450 O O . HIS B 1 124 ? 63.821 36.632 40.539 1.00 14.35 107 HIS B O 1
ATOM 7464 N N . HIS B 1 125 ? 65.295 38.122 41.288 1.00 12.75 108 HIS B N 1
ATOM 7465 C CA . HIS B 1 125 ? 64.301 38.773 42.125 1.00 12.95 108 HIS B CA 1
ATOM 7466 C C . HIS B 1 125 ? 63.298 39.613 41.336 1.00 13.88 108 HIS B C 1
ATOM 7467 O O . HIS B 1 125 ? 62.368 40.184 41.929 1.00 13.78 108 HIS B O 1
ATOM 7481 N N . ASP B 1 126 ? 63.434 39.668 40.010 1.00 13.13 109 ASP B N 1
ATOM 7482 C CA . ASP B 1 126 ? 62.394 40.263 39.185 1.00 14.05 109 ASP B CA 1
ATOM 7483 C C . ASP B 1 126 ? 61.011 39.694 39.480 1.00 14.51 109 ASP B C 1
ATOM 7484 O O . ASP B 1 126 ? 60.018 40.394 39.293 1.00 14.15 109 ASP B O 1
ATOM 7493 N N . GLY B 1 127 ? 60.916 38.449 39.945 1.00 12.96 110 GLY B N 1
ATOM 7494 C CA . GLY B 1 127 ? 59.630 37.807 40.168 1.00 14.88 110 GLY B CA 1
ATOM 7495 C C . GLY B 1 127 ? 59.083 37.807 41.583 1.00 16.03 110 GLY B C 1
ATOM 7496 O O . GLY B 1 127 ? 58.020 37.215 41.811 1.00 15.99 110 GLY B O 1
ATOM 7500 N N A VAL B 1 128 ? 59.790 38.451 42.522 0.48 15.19 111 VAL B N 1
ATOM 7501 N N B VAL B 1 128 ? 59.752 38.432 42.554 0.52 16.78 111 VAL B N 1
ATOM 7502 C CA A VAL B 1 128 ? 59.318 38.618 43.893 0.48 15.64 111 VAL B CA 1
ATOM 7503 C CA B VAL B 1 128 ? 59.179 38.429 43.904 0.52 17.29 111 VAL B CA 1
ATOM 7504 C C A VAL B 1 128 ? 58.010 39.380 43.889 0.48 14.40 111 VAL B C 1
ATOM 7505 C C B VAL B 1 128 ? 57.929 39.298 43.929 0.52 20.60 111 VAL B C 1
ATOM 7506 O O A VAL B 1 128 ? 57.767 40.243 43.037 0.48 16.79 111 VAL B O 1
ATOM 7507 O O B VAL B 1 128 ? 57.742 40.196 43.098 0.52 16.98 111 VAL B O 1
ATOM 7532 N N A SER B 1 129 ? 57.136 39.037 44.839 0.48 20.12 112 SER B N 1
ATOM 7533 N N B SER B 1 129 ? 57.048 39.006 44.890 0.52 14.89 112 SER B N 1
ATOM 7534 C CA A SER B 1 129 ? 55.896 39.779 45.034 0.48 22.16 112 SER B CA 1
ATOM 7535 C CA B SER B 1 129 ? 55.843 39.802 45.075 0.52 21.63 112 SER B CA 1
ATOM 7536 C C A SER B 1 129 ? 56.199 41.269 45.110 0.48 20.52 112 SER B C 1
ATOM 7537 C C B SER B 1 129 ? 56.195 41.278 45.110 0.52 20.44 112 SER B C 1
ATOM 7538 O O A SER B 1 129 ? 57.054 41.701 45.883 0.48 19.77 112 SER B O 1
ATOM 7539 O O B SER B 1 129 ? 57.081 41.703 45.850 0.52 19.35 112 SER B O 1
ATOM 7554 N N . GLY B 1 130 ? 55.516 42.050 44.279 1.00 23.82 113 GLY B N 1
ATOM 7555 C CA . GLY B 1 130 ? 55.743 43.465 44.194 1.00 23.50 113 GLY B CA 1
ATOM 7556 C C . GLY B 1 130 ? 56.678 43.895 43.081 1.00 26.81 113 GLY B C 1
ATOM 7557 O O . GLY B 1 130 ? 56.724 45.085 42.759 1.00 27.86 113 GLY B O 1
ATOM 7562 N N . ASN B 1 131 ? 57.456 42.978 42.522 1.00 18.90 114 ASN B N 1
ATOM 7563 C CA . ASN B 1 131 ? 58.306 43.280 41.378 1.00 17.05 114 ASN B CA 1
ATOM 7564 C C . ASN B 1 131 ? 57.624 42.810 40.082 1.00 17.17 114 ASN B C 1
ATOM 7565 O O . ASN B 1 131 ? 56.683 42.015 40.105 1.00 19.53 114 ASN B O 1
ATOM 7576 N N . TRP B 1 132 ? 58.106 43.328 38.945 1.00 15.66 115 TRP B N 1
ATOM 7577 C CA . TRP B 1 132 ? 57.306 43.304 37.717 1.00 16.71 115 TRP B CA 1
ATOM 7578 C C . TRP B 1 132 ? 56.885 41.900 37.284 1.00 16.10 115 TRP B C 1
ATOM 7579 O O . TRP B 1 132 ? 55.748 41.711 36.848 1.00 17.41 115 TRP B O 1
ATOM 7600 N N . LEU B 1 133 ? 57.787 40.910 37.341 1.00 16.79 116 LEU B N 1
ATOM 7601 C CA . LEU B 1 133 ? 57.439 39.577 36.832 1.00 15.54 116 LEU B CA 1
ATOM 7602 C C . LEU B 1 133 ? 56.399 38.871 37.700 1.00 16.99 116 LEU B C 1
ATOM 7603 O O . LEU B 1 133 ? 55.774 37.899 37.234 1.00 17.30 116 LEU B O 1
ATOM 7619 N N . SER B 1 134 ? 56.157 39.359 38.922 1.00 15.92 117 SER B N 1
ATOM 7620 C CA . SER B 1 134 ? 55.092 38.802 39.751 1.00 16.96 117 SER B CA 1
ATOM 7621 C C . SER B 1 134 ? 53.706 39.092 39.198 1.00 17.07 117 SER B C 1
ATOM 7622 O O . SER B 1 134 ? 52.733 38.479 39.657 1.00 18.38 117 SER B O 1
ATOM 7630 N N . GLN B 1 135 ? 53.592 39.995 38.217 1.00 17.73 118 GLN B N 1
ATOM 7631 C CA . GLN B 1 135 ? 52.286 40.346 37.695 1.00 18.45 118 GLN B CA 1
ATOM 7632 C C . GLN B 1 135 ? 51.662 39.237 36.865 1.00 19.71 118 GLN B C 1
ATOM 7633 O O . GLN B 1 135 ? 50.436 39.227 36.704 1.00 23.33 118 GLN B O 1
ATOM 7647 N N . GLY B 1 136 ? 52.464 38.333 36.309 1.00 20.58 119 GLY B N 1
ATOM 7648 C CA . GLY B 1 136 ? 51.906 37.213 35.573 1.00 21.19 119 GLY B CA 1
ATOM 7649 C C . GLY B 1 136 ? 51.899 37.394 34.066 1.00 20.26 119 GLY B C 1
ATOM 7650 O O . GLY B 1 136 ? 52.812 37.999 33.487 1.00 19.26 119 GLY B O 1
ATOM 7654 N N . ALA B 1 137 ? 50.891 36.815 33.413 1.00 19.53 120 ALA B N 1
ATOM 7655 C CA . ALA B 1 137 ? 50.896 36.735 31.954 1.00 20.85 120 ALA B CA 1
ATOM 7656 C C . ALA B 1 137 ? 50.794 38.095 31.290 1.00 21.27 120 ALA B C 1
ATOM 7657 O O . ALA B 1 137 ? 51.150 38.223 30.116 1.00 21.16 120 ALA B O 1
ATOM 7664 N N . SER B 1 138 ? 50.326 39.120 32.000 1.00 21.24 121 SER B N 1
ATOM 7665 C CA . SER B 1 138 ? 50.210 40.427 31.384 1.00 22.20 121 SER B CA 1
ATOM 7666 C C . SER B 1 138 ? 51.557 41.095 31.157 1.00 23.81 121 SER B C 1
ATOM 7667 O O . SER B 1 138 ? 51.603 42.121 30.473 1.00 24.01 121 SER B O 1
ATOM 7675 N N . VAL B 1 139 ? 52.643 40.545 31.688 1.00 20.44 122 VAL B N 1
ATOM 7676 C CA . VAL B 1 139 ? 53.977 41.065 31.389 1.00 20.67 122 VAL B CA 1
ATOM 7677 C C . VAL B 1 139 ? 54.756 40.113 30.481 1.00 19.24 122 VAL B C 1
ATOM 7678 O O . VAL B 1 139 ? 55.973 40.207 30.387 1.00 18.64 122 VAL B O 1
ATOM 7691 N N . LYS B 1 140 ? 54.057 39.196 29.795 1.00 18.88 123 LYS B N 1
ATOM 7692 C CA . LYS B 1 140 ? 54.710 38.295 28.850 1.00 19.26 123 LYS B CA 1
ATOM 7693 C C . LYS B 1 140 ? 55.553 39.049 27.826 1.00 18.82 123 LYS B C 1
ATOM 7694 O O . LYS B 1 140 ? 56.659 38.604 27.488 1.00 18.33 123 LYS B O 1
ATOM 7713 N N . THR B 1 141 ? 55.061 40.186 27.324 1.00 19.97 124 THR B N 1
ATOM 7714 C CA . THR B 1 141 ? 55.820 40.928 26.308 1.00 19.83 124 THR B CA 1
ATOM 7715 C C . THR B 1 141 ? 57.175 41.378 26.838 1.00 22.06 124 THR B C 1
ATOM 7716 O O . THR B 1 141 ? 58.201 41.217 26.162 1.00 19.70 124 THR B O 1
ATOM 7727 N N . LYS B 1 142 ? 57.205 41.940 28.054 1.00 18.66 125 LYS B N 1
ATOM 7728 C CA . LYS B 1 142 ? 58.462 42.351 28.668 1.00 18.13 125 LYS B CA 1
ATOM 7729 C C . LYS B 1 142 ? 59.361 41.150 28.928 1.00 17.67 125 LYS B C 1
ATOM 7730 O O . LYS B 1 142 ? 60.584 41.214 28.725 1.00 18.49 125 LYS B O 1
ATOM 7749 N N . PHE B 1 143 ? 58.792 40.056 29.416 1.00 16.50 126 PHE B N 1
ATOM 7750 C CA . PHE B 1 143 ? 59.555 38.838 29.668 1.00 15.85 126 PHE B CA 1
ATOM 7751 C C . PHE B 1 143 ? 60.196 38.309 28.395 1.00 17.07 126 PHE B C 1
ATOM 7752 O O . PHE B 1 143 ? 61.376 37.914 28.405 1.00 17.29 126 PHE B O 1
ATOM 7769 N N . VAL B 1 144 ? 59.449 38.311 27.292 1.00 15.69 127 VAL B N 1
ATOM 7770 C CA . VAL B 1 144 ? 59.995 37.894 26.008 1.00 16.32 127 VAL B CA 1
ATOM 7771 C C . VAL B 1 144 ? 61.083 38.854 25.533 1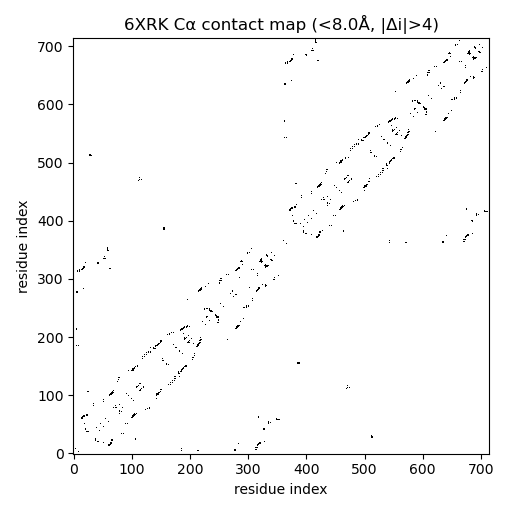.00 16.99 127 VAL B C 1
ATOM 7772 O O . VAL B 1 144 ? 62.105 38.421 24.991 1.00 18.09 127 VAL B O 1
ATOM 7785 N N . THR B 1 145 ? 60.885 40.159 25.705 1.00 16.55 128 THR B N 1
ATOM 7786 C CA . THR B 1 145 ? 61.927 41.106 25.324 1.00 16.97 128 THR B CA 1
ATOM 7787 C C . THR B 1 145 ? 63.218 40.837 26.088 1.00 17.75 128 THR B C 1
ATOM 7788 O O . THR B 1 145 ? 64.307 40.826 25.505 1.00 18.38 128 THR B O 1
ATOM 7799 N N . LEU B 1 146 ? 63.111 40.626 27.404 1.00 17.41 129 LEU B N 1
ATOM 7800 C CA . LEU B 1 146 ? 64.288 40.321 28.220 1.00 16.26 129 LEU B CA 1
ATOM 7801 C C . LEU B 1 146 ? 64.986 39.055 27.737 1.00 15.35 129 LEU B C 1
ATOM 7802 O O . LEU B 1 146 ? 66.199 39.059 27.494 1.00 15.50 129 LEU B O 1
ATOM 7818 N N . TRP B 1 147 ? 64.237 37.957 27.566 1.00 14.49 130 TRP B N 1
ATOM 7819 C CA . TRP B 1 147 ? 64.852 36.691 27.174 1.00 13.47 130 TRP B CA 1
ATOM 7820 C C . TRP B 1 147 ? 65.392 36.702 25.747 1.00 15.61 130 TRP B C 1
ATOM 7821 O O . TRP B 1 147 ? 66.376 36.012 25.465 1.00 16.35 130 TRP B O 1
ATOM 7842 N N . THR B 1 148 ? 64.788 37.486 24.834 1.00 17.25 131 THR B N 1
ATOM 7843 C CA . THR B 1 148 ? 65.375 37.606 23.506 1.00 18.14 131 THR B CA 1
ATOM 7844 C C . THR B 1 148 ? 66.789 38.181 23.602 1.00 17.71 131 THR B C 1
ATOM 7845 O O . THR B 1 148 ? 67.727 37.691 22.957 1.00 18.04 131 THR B O 1
ATOM 7856 N N . GLN B 1 149 ? 66.962 39.211 24.429 1.00 16.62 132 GLN B N 1
ATOM 7857 C CA . GLN B 1 149 ? 68.256 39.855 24.552 1.00 15.72 132 GLN B CA 1
ATOM 7858 C C . GLN B 1 149 ? 69.268 38.948 25.237 1.00 17.37 132 GLN B C 1
ATOM 7859 O O . GLN B 1 149 ? 70.431 38.874 24.810 1.00 17.35 132 GLN B O 1
ATOM 7873 N N . ILE B 1 150 ? 68.874 38.297 26.328 1.00 15.24 133 ILE B N 1
ATOM 7874 C CA . ILE B 1 150 ? 69.784 37.359 26.979 1.00 16.65 133 ILE B CA 1
ATOM 7875 C C . ILE B 1 150 ? 70.166 36.234 26.024 1.00 15.72 133 ILE B C 1
ATOM 7876 O O . ILE B 1 150 ? 71.344 35.884 25.893 1.00 17.49 133 ILE B O 1
ATOM 7892 N N . ALA B 1 151 ? 69.174 35.639 25.362 1.00 17.19 134 ALA B N 1
ATOM 7893 C CA . ALA B 1 151 ? 69.446 34.542 24.437 1.00 18.20 134 ALA B CA 1
ATOM 7894 C C . ALA B 1 151 ? 70.396 34.974 23.328 1.00 17.67 134 ALA B C 1
ATOM 7895 O O . ALA B 1 151 ? 71.341 34.248 22.987 1.00 18.00 134 ALA B O 1
ATOM 7902 N N . ASN B 1 152 ? 70.165 36.143 22.739 1.00 17.74 135 ASN B N 1
ATOM 7903 C CA . ASN B 1 152 ? 71.033 36.577 21.648 1.00 19.36 135 ASN B CA 1
ATOM 7904 C C . ASN B 1 152 ? 72.457 36.842 22.133 1.00 18.10 135 ASN B C 1
ATOM 7905 O O . ASN B 1 152 ? 73.420 36.569 21.405 1.00 21.53 135 ASN B O 1
ATOM 7916 N N . GLU B 1 153 ? 72.610 37.337 23.362 1.00 17.22 136 GLU B N 1
ATOM 7917 C CA . GLU B 1 153 ? 73.939 37.614 23.886 1.00 17.92 136 GLU B CA 1
ATOM 7918 C C . GLU B 1 153 ? 74.751 36.332 24.017 1.00 20.07 136 GLU B C 1
ATOM 7919 O O . GLU B 1 153 ? 75.967 36.325 23.776 1.00 20.50 136 GLU B O 1
ATOM 7931 N N . PHE B 1 154 ? 74.097 35.228 24.379 1.00 19.09 137 PHE B N 1
ATOM 7932 C CA . PHE B 1 154 ? 74.780 33.982 24.722 1.00 17.91 137 PHE B CA 1
ATOM 7933 C C . PHE B 1 154 ? 74.557 32.880 23.699 1.00 19.68 137 PHE B C 1
ATOM 7934 O O . PHE B 1 154 ? 74.902 31.721 23.962 1.00 18.67 137 PHE B O 1
ATOM 7951 N N . LYS B 1 155 ? 74.065 33.228 22.511 1.00 20.74 138 LYS B N 1
ATOM 7952 C CA . LYS B 1 155 ? 73.706 32.219 21.523 1.00 23.12 138 LYS B CA 1
ATOM 7953 C C . LYS B 1 155 ? 74.872 31.303 21.156 1.00 22.65 138 LYS B C 1
ATOM 7954 O O . LYS B 1 155 ? 74.651 30.118 20.864 1.00 21.88 138 LYS B O 1
ATOM 7973 N N . SER B 1 156 ? 76.101 31.829 21.145 1.00 20.41 139 SER B N 1
ATOM 7974 C CA . SER B 1 156 ? 77.268 31.067 20.711 1.00 23.37 139 SER B CA 1
ATOM 7975 C C . SER B 1 156 ? 77.803 30.101 21.770 1.00 22.85 139 SER B C 1
ATOM 7976 O O . SER B 1 156 ? 78.676 29.279 21.451 1.00 25.34 139 SER B O 1
ATOM 7984 N N . TYR B 1 157 ? 77.320 30.194 23.005 1.00 19.57 140 TYR B N 1
ATOM 7985 C CA . TYR B 1 157 ? 77.872 29.437 24.123 1.00 18.94 140 TYR B CA 1
ATOM 7986 C C . TYR B 1 157 ? 77.425 27.987 24.033 1.00 19.97 140 TYR B C 1
ATOM 7987 O O . TYR B 1 157 ? 76.310 27.705 23.585 1.00 21.78 140 TYR B O 1
ATOM 8005 N N . ASP B 1 158 ? 78.303 27.074 24.451 1.00 19.89 141 ASP B N 1
ATOM 8006 C CA . ASP B 1 158 ? 78.002 25.645 24.379 1.00 18.08 141 ASP B CA 1
ATOM 8007 C C . ASP B 1 158 ? 77.074 25.226 25.520 1.00 19.13 141 ASP B C 1
ATOM 8008 O O . ASP B 1 158 ? 76.540 26.046 26.286 1.00 16.67 141 ASP B O 1
ATOM 8017 N N . ASP B 1 159 ? 76.843 23.907 25.623 1.00 20.24 142 ASP B N 1
ATOM 8018 C CA . ASP B 1 159 ? 75.871 23.418 26.593 1.00 18.81 142 ASP B CA 1
ATOM 8019 C C . ASP B 1 159 ? 76.324 23.617 28.028 1.00 19.86 142 ASP B C 1
ATOM 8020 O O . ASP B 1 159 ? 75.559 23.302 28.948 1.00 19.42 142 ASP B O 1
ATOM 8029 N N . HIS B 1 160 ? 77.533 24.108 28.279 1.00 16.83 143 HIS B N 1
ATOM 8030 C CA . HIS B 1 160 ? 77.877 24.448 29.658 1.00 18.19 143 HIS B CA 1
ATOM 8031 C C . HIS B 1 160 ? 77.167 25.694 30.158 1.00 18.77 143 HIS B C 1
ATOM 8032 O O . HIS B 1 160 ? 77.216 25.962 31.362 1.00 18.67 143 HIS B O 1
ATOM 8046 N N . LEU B 1 161 ? 76.456 26.418 29.287 1.00 16.13 144 LEU B N 1
ATOM 8047 C CA . LEU B 1 161 ? 75.563 27.483 29.718 1.00 15.54 144 LEU B CA 1
ATOM 8048 C C . LEU B 1 161 ? 74.133 26.960 29.696 1.00 15.05 144 LEU B C 1
ATOM 8049 O O . LEU B 1 161 ? 73.625 26.539 28.647 1.00 17.02 144 LEU B O 1
ATOM 8065 N N . VAL B 1 162 ? 73.502 26.991 30.858 1.00 13.47 145 VAL B N 1
ATOM 8066 C CA . VAL B 1 162 ? 72.113 26.604 31.068 1.00 12.94 145 VAL B CA 1
ATOM 8067 C C . VAL B 1 162 ? 71.357 27.874 31.403 1.00 14.88 145 VAL B C 1
ATOM 8068 O O . VAL B 1 162 ? 71.812 28.663 32.237 1.00 14.69 145 VAL B O 1
ATOM 8081 N N . LEU B 1 163 ? 70.208 28.082 30.771 1.00 13.56 146 LEU B N 1
ATOM 8082 C CA . LEU B 1 163 ? 69.382 29.252 31.049 1.00 14.06 146 LEU B CA 1
ATOM 8083 C C . LEU B 1 163 ? 68.157 28.817 31.824 1.00 12.71 146 LEU B C 1
ATOM 8084 O O . LEU B 1 163 ? 67.515 27.828 31.478 1.00 13.66 146 LEU B O 1
ATOM 8100 N N . GLU B 1 164 ? 67.823 29.583 32.868 1.00 12.95 147 GLU B N 1
ATOM 8101 C CA . GLU B 1 164 ? 66.729 29.281 33.796 1.00 11.97 147 GLU B CA 1
ATOM 8102 C C . GLU B 1 164 ? 65.685 30.369 33.711 1.00 12.54 147 GLU B C 1
ATOM 8103 O O . GLU B 1 164 ? 65.993 31.551 33.922 1.00 12.82 147 GLU B O 1
ATOM 8115 N N . SER B 1 165 ? 64.440 29.950 33.445 1.00 12.34 148 SER B N 1
ATOM 8116 C CA . SER B 1 165 ? 63.364 30.851 33.037 1.00 12.68 148 SER B CA 1
ATOM 8117 C C . SER B 1 165 ? 63.149 32.004 34.021 1.00 13.56 148 SER B C 1
ATOM 8118 O O . SER B 1 165 ? 62.996 33.164 33.607 1.00 13.48 148 SER B O 1
ATOM 8126 N N . MET B 1 166 ? 63.063 31.708 35.309 1.00 13.12 149 MET B N 1
ATOM 8127 C CA . MET B 1 166 ? 62.944 32.720 36.374 1.00 12.03 149 MET B CA 1
ATOM 8128 C C . MET B 1 166 ? 63.345 32.026 37.662 1.00 11.80 149 MET B C 1
ATOM 8129 O O . MET B 1 166 ? 64.003 30.971 37.629 1.00 13.42 149 MET B O 1
ATOM 8143 N N . ASN B 1 167 ? 62.985 32.592 38.802 1.00 12.61 150 ASN B N 1
ATOM 8144 C CA . ASN B 1 167 ? 63.428 32.024 40.057 1.00 12.60 150 ASN B CA 1
ATOM 8145 C C . ASN B 1 167 ? 62.218 31.453 40.790 1.00 12.24 150 ASN B C 1
ATOM 8146 O O . ASN B 1 167 ? 61.788 30.322 40.459 1.00 12.62 150 ASN B O 1
ATOM 8157 N N . GLU B 1 168 ? 61.645 32.174 41.755 1.00 12.82 151 GLU B N 1
ATOM 8158 C CA . GLU B 1 168 ? 60.542 31.724 42.615 1.00 13.35 151 GLU B CA 1
ATOM 8159 C C . GLU B 1 168 ? 59.361 32.654 42.369 1.00 12.28 151 GLU B C 1
ATOM 8160 O O . GLU B 1 168 ? 59.288 33.746 42.952 1.00 13.61 151 GLU B O 1
ATOM 8172 N N . VAL B 1 169 ? 58.430 32.221 41.530 1.00 13.62 152 VAL B N 1
ATOM 8173 C CA . VAL B 1 169 ? 57.245 32.994 41.210 1.00 12.81 152 VAL B CA 1
ATOM 8174 C C . VAL B 1 169 ? 56.015 32.209 41.635 1.00 13.46 152 VAL B C 1
ATOM 8175 O O . VAL B 1 169 ? 55.948 30.979 41.465 1.00 15.40 152 VAL B O 1
ATOM 8188 N N . GLU B 1 170 ? 55.047 32.911 42.185 1.00 15.14 153 GLU B N 1
ATOM 8189 C CA . GLU B 1 170 ? 53.811 32.308 42.650 1.00 14.76 153 GLU B CA 1
ATOM 8190 C C . GLU B 1 170 ? 52.651 33.051 42.003 1.00 17.55 153 GLU B C 1
ATOM 8191 O O . GLU B 1 170 ? 52.497 34.256 42.198 1.00 19.17 153 GLU B O 1
ATOM 8203 N N . TYR B 1 171 ? 51.863 32.346 41.197 1.00 16.81 154 TYR B N 1
ATOM 8204 C CA . TYR B 1 171 ? 50.694 32.917 40.535 1.00 17.08 154 TYR B CA 1
ATOM 8205 C C . TYR B 1 171 ? 49.481 32.149 41.026 1.00 18.08 154 TYR B C 1
ATOM 8206 O O . TYR B 1 171 ? 49.498 30.915 41.055 1.00 18.98 154 TYR B O 1
ATOM 8224 N N . LYS B 1 172 ? 48.446 32.864 41.436 1.00 18.61 155 LYS B N 1
ATOM 8225 C CA . LYS B 1 172 ? 47.277 32.235 42.006 1.00 18.13 155 LYS B CA 1
ATOM 8226 C C . LYS B 1 172 ? 46.021 32.777 41.351 1.00 22.57 155 LYS B C 1
ATOM 8227 O O . LYS B 1 172 ? 45.984 33.910 40.853 1.00 22.79 155 LYS B O 1
ATOM 8246 N N A THR B 1 173 ? 44.974 31.960 41.388 0.56 18.74 156 THR B N 1
ATOM 8247 N N B THR B 1 173 ? 44.998 31.921 41.290 0.44 21.75 156 THR B N 1
ATOM 8248 C CA A THR B 1 173 ? 43.642 32.329 40.934 0.56 19.91 156 THR B CA 1
ATOM 8249 C CA B THR B 1 173 ? 43.635 32.311 40.952 0.44 20.72 156 THR B CA 1
ATOM 8250 C C A THR B 1 173 ? 42.719 31.979 42.102 0.56 20.67 156 THR B C 1
ATOM 8251 C C B THR B 1 173 ? 42.813 31.979 42.188 0.44 22.91 156 THR B C 1
ATOM 8252 O O A THR B 1 173 ? 42.442 30.801 42.354 0.56 26.23 156 THR B O 1
ATOM 8253 O O B THR B 1 173 ? 42.713 30.806 42.571 0.44 22.89 156 THR B O 1
ATOM 8274 N N . GLY B 1 174 ? 42.291 33.000 42.851 1.00 23.49 157 GLY B N 1
ATOM 8275 C CA . GLY B 1 174 ? 41.637 32.752 44.114 1.00 24.37 157 GLY B CA 1
ATOM 8276 C C . GLY B 1 174 ? 42.669 32.143 45.049 1.00 23.56 157 GLY B C 1
ATOM 8277 O O . GLY B 1 174 ? 43.790 32.638 45.177 1.00 24.48 157 GLY B O 1
ATOM 8281 N N . ASN B 1 175 ? 42.299 31.035 45.701 1.00 24.14 158 ASN B N 1
ATOM 8282 C CA . ASN B 1 175 ? 43.260 30.345 46.550 1.00 25.48 158 ASN B CA 1
ATOM 8283 C C . ASN B 1 175 ? 43.929 29.178 45.842 1.00 25.52 158 ASN B C 1
ATOM 8284 O O . ASN B 1 175 ? 44.699 28.449 46.468 1.00 26.92 158 ASN B O 1
ATOM 8295 N N . ASP B 1 176 ? 43.667 28.983 44.550 1.00 22.69 159 ASP B N 1
ATOM 8296 C CA . ASP B 1 176 ? 44.309 27.901 43.815 1.00 22.70 159 ASP B CA 1
ATOM 8297 C C . ASP B 1 176 ? 45.537 28.409 43.071 1.00 21.84 159 ASP B C 1
ATOM 8298 O O . ASP B 1 176 ? 45.705 29.604 42.837 1.00 21.12 159 ASP B O 1
ATOM 8307 N N . PHE B 1 177 ? 46.410 27.475 42.715 1.00 18.40 160 PHE B N 1
ATOM 8308 C CA . PHE B 1 177 ? 47.594 27.840 41.961 1.00 17.77 160 PHE B CA 1
ATOM 8309 C C . PHE B 1 177 ? 47.286 27.965 40.473 1.00 19.34 160 PHE B C 1
ATOM 8310 O O . PHE B 1 177 ? 46.603 27.130 39.872 1.00 20.54 160 PHE B O 1
ATOM 8327 N N . ASP B 1 178 ? 47.817 29.027 39.874 1.00 18.85 161 ASP B N 1
ATOM 8328 C CA . ASP B 1 178 ? 47.544 29.340 38.473 1.00 16.51 161 ASP B CA 1
ATOM 8329 C C . ASP B 1 178 ? 48.666 28.788 37.603 1.00 17.59 161 ASP B C 1
ATOM 8330 O O . ASP B 1 178 ? 49.578 29.493 37.168 1.00 16.65 161 ASP B O 1
ATOM 8339 N N . PHE B 1 179 ? 48.592 27.479 37.357 1.00 16.21 162 PHE B N 1
ATOM 8340 C CA . PHE B 1 179 ? 49.554 26.801 36.514 1.00 16.41 162 PHE B CA 1
ATOM 8341 C C . PHE B 1 179 ? 49.461 27.229 35.064 1.00 16.54 162 PHE B C 1
ATOM 8342 O O . PHE B 1 179 ? 50.477 27.170 34.361 1.00 15.42 162 PHE B O 1
ATOM 8359 N N . THR B 1 180 ? 48.295 27.728 34.634 1.00 17.85 163 THR B N 1
ATOM 8360 C CA . THR B 1 180 ? 48.161 28.224 33.265 1.00 16.64 163 THR B CA 1
ATOM 8361 C C . THR B 1 180 ? 48.993 29.485 33.055 1.00 16.75 163 THR B C 1
ATOM 8362 O O . THR B 1 180 ? 49.739 29.592 32.071 1.00 15.15 163 THR B O 1
ATOM 8373 N N . THR B 1 181 ? 48.894 30.457 33.967 1.00 16.73 164 THR B N 1
ATOM 8374 C CA . THR B 1 181 ? 49.737 31.643 33.863 1.00 16.52 164 THR B CA 1
ATOM 8375 C C . THR B 1 181 ? 51.214 31.275 33.859 1.00 15.46 164 THR B C 1
ATOM 8376 O O . THR B 1 181 ? 51.987 31.792 33.046 1.00 15.41 164 THR B O 1
ATOM 8387 N N . LEU B 1 182 ? 51.641 30.377 34.752 1.00 14.80 165 LEU B N 1
ATOM 8388 C CA . LEU B 1 182 ? 53.052 30.003 34.766 1.00 15.19 165 LEU B CA 1
ATOM 8389 C C . LEU B 1 182 ? 53.462 29.407 33.426 1.00 14.96 165 LEU B C 1
ATOM 8390 O O . LEU B 1 182 ? 54.510 29.777 32.875 1.00 15.30 165 LEU B O 1
ATOM 8406 N N . HIS B 1 183 ? 52.647 28.486 32.889 1.00 14.38 166 HIS B N 1
ATOM 8407 C CA . HIS B 1 183 ? 52.928 27.853 31.611 1.00 14.52 166 HIS B CA 1
ATOM 8408 C C . HIS B 1 183 ? 52.993 28.852 30.464 1.00 16.16 166 HIS B C 1
ATOM 8409 O O . HIS B 1 183 ? 53.839 28.716 29.574 1.00 15.24 166 HIS B O 1
ATOM 8423 N N . THR B 1 184 ? 52.108 29.844 30.440 1.00 15.10 167 THR B N 1
ATOM 8424 C CA . THR B 1 184 ? 52.236 30.878 29.415 1.00 16.39 167 THR B CA 1
ATOM 8425 C C . THR B 1 184 ? 53.628 31.491 29.426 1.00 16.74 167 THR B C 1
ATOM 8426 O O . THR B 1 184 ? 54.242 31.680 28.371 1.00 16.05 167 THR B O 1
ATOM 8437 N N . LEU B 1 185 ? 54.153 31.790 30.616 1.00 15.10 168 LEU B N 1
ATOM 8438 C CA . LEU B 1 185 ? 55.472 32.399 30.705 1.00 14.48 168 LEU B CA 1
ATOM 8439 C C . LEU B 1 185 ? 56.589 31.403 30.403 1.00 14.25 168 LEU B C 1
ATOM 8440 O O . LEU B 1 185 ? 57.522 31.738 29.675 1.00 14.38 168 LEU B O 1
ATOM 8456 N N . THR B 1 186 ? 56.522 30.175 30.947 1.00 13.30 169 THR B N 1
ATOM 8457 C CA . THR B 1 186 ? 57.634 29.249 30.718 1.00 13.17 169 THR B CA 1
ATOM 8458 C C . THR B 1 186 ? 57.664 28.780 29.266 1.00 13.83 169 THR B C 1
ATOM 8459 O O . THR B 1 186 ? 58.741 28.592 28.687 1.00 13.82 169 THR B O 1
ATOM 8470 N N . GLN B 1 187 ? 56.492 28.576 28.649 1.00 13.10 170 GLN B N 1
ATOM 8471 C CA . GLN B 1 187 ? 56.473 28.239 27.234 1.00 13.36 170 GLN B CA 1
ATOM 8472 C C . GLN B 1 187 ? 57.007 29.404 26.402 1.00 13.79 170 GLN B C 1
ATOM 8473 O O . GLN B 1 187 ? 57.723 29.187 25.421 1.00 14.58 170 GLN B O 1
ATOM 8487 N N . ALA B 1 188 ? 56.663 30.643 26.772 1.00 14.57 171 ALA B N 1
ATOM 8488 C CA . ALA B 1 188 ? 57.214 31.789 26.065 1.00 14.14 171 ALA B CA 1
ATOM 8489 C C . ALA B 1 188 ? 58.735 31.830 26.169 1.00 14.09 171 ALA B C 1
ATOM 8490 O O . ALA B 1 188 ? 59.417 32.164 25.196 1.00 16.07 171 ALA B O 1
ATOM 8497 N N . PHE B 1 189 ? 59.276 31.516 27.347 1.00 15.04 172 PHE B N 1
ATOM 8498 C CA . PHE B 1 189 ? 60.723 31.440 27.523 1.00 14.35 172 PHE B CA 1
ATOM 8499 C C . PHE B 1 189 ? 61.323 30.410 26.583 1.00 14.51 172 PHE B C 1
ATOM 8500 O O . PHE B 1 189 ? 62.271 30.712 25.848 1.00 14.67 172 PHE B O 1
ATOM 8517 N N . VAL B 1 190 ? 60.800 29.176 26.590 1.00 14.04 173 VAL B N 1
ATOM 8518 C CA . VAL B 1 190 ? 61.316 28.140 25.698 1.00 13.80 173 VAL B CA 1
ATOM 8519 C C . VAL B 1 190 ? 61.268 28.607 24.244 1.00 14.43 173 VAL B C 1
ATOM 8520 O O . VAL B 1 190 ? 62.264 28.545 23.509 1.00 15.77 173 VAL B O 1
ATOM 8533 N N . ASP B 1 191 ? 60.104 29.077 23.801 1.00 15.11 174 ASP B N 1
ATOM 8534 C CA . ASP B 1 191 ? 59.931 29.438 22.402 1.00 14.76 174 ASP B CA 1
ATOM 8535 C C . ASP B 1 191 ? 60.862 30.581 22.013 1.00 15.96 174 ASP B C 1
ATOM 8536 O O . ASP B 1 191 ? 61.441 30.575 20.916 1.00 17.65 174 ASP B O 1
ATOM 8545 N N . THR B 1 192 ? 61.015 31.577 22.892 1.00 14.79 175 THR B N 1
ATOM 8546 C CA . THR B 1 192 ? 61.882 32.717 22.607 1.00 16.92 175 THR B CA 1
ATOM 8547 C C . THR B 1 192 ? 63.336 32.284 22.497 1.00 15.38 175 THR B C 1
ATOM 8548 O O . THR B 1 192 ? 64.027 32.624 21.525 1.00 16.81 175 THR B O 1
ATOM 8559 N N . VAL B 1 193 ? 63.838 31.538 23.476 1.00 15.74 176 VAL B N 1
ATOM 8560 C CA . VAL B 1 193 ? 65.233 31.104 23.417 1.00 16.40 176 VAL B CA 1
ATOM 8561 C C . VAL B 1 193 ? 65.471 30.213 22.196 1.00 16.73 176 VAL B C 1
ATOM 8562 O O . VAL B 1 193 ? 66.406 30.430 21.407 1.00 16.68 176 VAL B O 1
ATOM 8575 N N . ARG B 1 194 ? 64.628 29.191 22.024 1.00 15.40 177 ARG B N 1
ATOM 8576 C CA . ARG B 1 194 ? 64.818 28.255 20.916 1.00 15.99 177 ARG B CA 1
ATOM 8577 C C . ARG B 1 194 ? 64.792 28.979 19.579 1.00 20.07 177 ARG B C 1
ATOM 8578 O O . ARG B 1 194 ? 65.588 28.678 18.680 1.00 21.02 177 ARG B O 1
ATOM 8599 N N . GLY B 1 195 ? 63.918 29.982 19.449 1.00 17.52 178 GLY B N 1
ATOM 8600 C CA . GLY B 1 195 ? 63.744 30.675 18.186 1.00 19.29 178 GLY B CA 1
ATOM 8601 C C . GLY B 1 195 ? 64.927 31.512 17.766 1.00 22.29 178 GLY B C 1
ATOM 8602 O O . GLY B 1 195 ? 65.009 31.887 16.595 1.00 23.80 178 GLY B O 1
ATOM 8606 N N . THR B 1 196 ? 65.835 31.826 18.690 1.00 20.51 179 THR B N 1
ATOM 8607 C CA . THR B 1 196 ? 67.023 32.585 18.324 1.00 22.48 179 THR B CA 1
ATOM 8608 C C . THR B 1 196 ? 68.077 31.722 17.636 1.00 30.14 179 THR B C 1
ATOM 8609 O O . THR B 1 196 ? 69.034 32.270 17.089 1.00 26.79 179 THR B O 1
ATOM 8620 N N . GLY B 1 197 ? 67.933 30.400 17.682 1.00 22.52 180 GLY B N 1
ATOM 8621 C CA . GLY B 1 197 ? 68.771 29.511 16.893 1.00 23.17 180 GLY B CA 1
ATOM 8622 C C . GLY B 1 197 ? 70.171 29.337 17.450 1.00 23.27 180 GLY B C 1
ATOM 8623 O O . GLY B 1 197 ? 70.445 29.566 18.622 1.00 22.70 180 GLY B O 1
ATOM 8627 N N . GLY B 1 198 ? 71.079 28.908 16.576 1.00 26.63 181 GLY B N 1
ATOM 8628 C CA . GLY B 1 198 ? 72.404 28.590 17.083 1.00 27.14 181 GLY B CA 1
ATOM 8629 C C . GLY B 1 198 ? 72.349 27.519 18.161 1.00 20.75 181 GLY B C 1
ATOM 8630 O O . GLY B 1 198 ? 71.484 26.627 18.164 1.00 22.89 181 GLY B O 1
ATOM 8634 N N . ASN B 1 199 ? 73.260 27.624 19.121 1.00 22.80 182 ASN B N 1
ATOM 8635 C CA . ASN B 1 199 ? 73.262 26.680 20.233 1.00 19.38 182 ASN B CA 1
ATOM 8636 C C . ASN B 1 199 ? 72.047 26.830 21.129 1.00 21.51 182 ASN B C 1
ATOM 8637 O O . ASN B 1 199 ? 71.789 25.942 21.943 1.00 19.79 182 ASN B O 1
ATOM 8648 N N . ASN B 1 200 ? 71.305 27.930 21.019 1.00 17.34 183 ASN B N 1
ATOM 8649 C CA . ASN B 1 200 ? 70.074 28.055 21.768 1.00 18.04 183 ASN B CA 1
ATOM 8650 C C . ASN B 1 200 ? 69.005 27.107 21.270 1.00 17.80 183 ASN B C 1
ATOM 8651 O O . ASN B 1 200 ? 68.002 26.924 21.961 1.00 17.37 183 ASN B O 1
ATOM 8662 N N . ALA B 1 201 ? 69.175 26.528 20.080 1.00 18.81 184 ALA B N 1
ATOM 8663 C CA . ALA B 1 201 ? 68.200 25.577 19.588 1.00 19.44 184 ALA B CA 1
ATOM 8664 C C . ALA B 1 201 ? 68.164 24.300 20.414 1.00 18.63 184 ALA B C 1
ATOM 8665 O O . ALA B 1 201 ? 67.147 23.597 20.382 1.00 20.20 184 ALA B O 1
ATOM 8672 N N . ASP B 1 202 ? 69.239 23.978 21.146 1.00 21.23 185 ASP B N 1
ATOM 8673 C CA . ASP B 1 202 ? 69.198 22.748 21.923 1.00 19.95 185 ASP B CA 1
ATOM 8674 C C . ASP B 1 202 ? 69.920 22.777 23.269 1.00 19.40 185 ASP B C 1
ATOM 8675 O O . ASP B 1 202 ? 69.982 21.728 23.913 1.00 19.54 185 ASP B O 1
ATOM 8684 N N . ARG B 1 203 ? 70.398 23.922 23.764 1.00 16.83 186 ARG B N 1
ATOM 8685 C CA . ARG B 1 203 ? 70.988 23.897 25.095 1.00 16.89 186 ARG B CA 1
ATOM 8686 C C . ARG B 1 203 ? 69.938 23.509 26.136 1.00 16.15 186 ARG B C 1
ATOM 8687 O O . ARG B 1 203 ? 68.725 23.677 25.938 1.00 15.36 186 ARG B O 1
ATOM 8708 N N . LEU B 1 204 ? 70.412 22.998 27.278 1.00 15.72 187 LEU B N 1
ATOM 8709 C CA . LEU B 1 204 ? 69.520 22.738 28.402 1.00 15.06 187 LEU B CA 1
ATOM 8710 C C . LEU B 1 204 ? 68.899 24.025 28.921 1.00 13.52 187 LEU B C 1
ATOM 8711 O O . LEU B 1 204 ? 69.602 25.021 29.162 1.00 15.43 187 LEU B O 1
ATOM 8727 N N . LEU B 1 205 ? 67.580 24.001 29.090 1.00 13.41 188 LEU B N 1
ATOM 8728 C CA . LEU B 1 205 ? 66.831 25.089 29.693 1.00 12.98 188 LEU B CA 1
ATOM 8729 C C . LEU B 1 205 ? 66.188 24.565 30.971 1.00 14.00 188 LEU B C 1
ATOM 8730 O O . LEU B 1 205 ? 65.595 23.477 30.984 1.00 15.17 188 LEU B O 1
ATOM 8746 N N . LEU B 1 206 ? 66.301 25.341 32.026 1.00 14.23 189 LEU B N 1
ATOM 8747 C CA . LEU B 1 206 ? 65.754 25.006 33.332 1.00 13.66 189 LEU B CA 1
ATOM 8748 C C . LEU B 1 206 ? 64.455 25.767 33.538 1.00 12.28 189 LEU B C 1
ATOM 8749 O O . LEU B 1 206 ? 64.430 27.001 33.503 1.00 13.32 189 LEU B O 1
ATOM 8765 N N . ILE B 1 207 ? 63.380 25.020 33.720 1.00 12.18 190 ILE B N 1
ATOM 8766 C CA . ILE B 1 207 ? 62.032 25.560 33.821 1.00 12.00 190 ILE B CA 1
ATOM 8767 C C . ILE B 1 207 ? 61.627 25.716 35.286 1.00 12.60 190 ILE B C 1
ATOM 8768 O O . ILE B 1 207 ? 61.641 24.749 36.054 1.00 13.50 190 ILE B O 1
ATOM 8784 N N . SER B 1 208 ? 61.182 26.906 35.667 1.00 12.80 191 SER B N 1
ATOM 8785 C CA . SER B 1 208 ? 60.783 27.115 37.053 1.00 12.58 191 SER B CA 1
ATOM 8786 C C . SER B 1 208 ? 59.554 26.294 37.402 1.00 12.24 191 SER B C 1
ATOM 8787 O O . SER B 1 208 ? 58.528 26.351 36.706 1.00 14.27 191 SER B O 1
ATOM 8795 N N . GLY B 1 209 ? 59.612 25.584 38.528 1.00 13.42 192 GLY B N 1
ATOM 8796 C CA . GLY B 1 209 ? 58.415 25.042 39.131 1.00 13.02 192 GLY B CA 1
ATOM 8797 C C . GLY B 1 209 ? 57.512 26.148 39.657 1.00 14.68 192 GLY B C 1
ATOM 8798 O O . GLY B 1 209 ? 57.829 27.340 39.603 1.00 14.48 192 GLY B O 1
ATOM 8802 N N . MET B 1 210 ? 56.341 25.758 40.151 1.00 13.36 193 MET B N 1
ATOM 8803 C CA . MET B 1 210 ? 55.425 26.718 40.752 1.00 13.73 193 MET B CA 1
ATOM 8804 C C . MET B 1 210 ? 55.990 27.110 42.110 1.00 15.14 193 MET B C 1
ATOM 8805 O O . MET B 1 210 ? 56.044 26.285 43.036 1.00 15.75 193 MET B O 1
ATOM 8819 N N . ASN B 1 211 ? 56.514 28.333 42.202 1.00 14.89 194 ASN B N 1
ATOM 8820 C CA . ASN B 1 211 ? 57.193 28.842 43.386 1.00 16.07 194 ASN B CA 1
ATOM 8821 C C . ASN B 1 211 ? 58.353 27.942 43.808 1.00 16.51 194 ASN B C 1
ATOM 8822 O O . ASN B 1 211 ? 58.741 27.932 44.978 1.00 17.01 194 ASN B O 1
ATOM 8833 N N . THR B 1 212 ? 58.900 27.204 42.837 1.00 13.96 195 THR B N 1
ATOM 8834 C CA . THR B 1 212 ? 59.900 26.146 43.075 1.00 14.08 195 THR B CA 1
ATOM 8835 C C . THR B 1 212 ? 59.487 25.184 44.182 1.00 15.57 195 THR B C 1
ATOM 8836 O O . THR B 1 212 ? 60.336 24.553 44.829 1.00 15.64 195 THR B O 1
ATOM 8847 N N . ASN B 1 213 ? 58.186 25.051 44.401 1.00 15.81 196 ASN B N 1
ATOM 8848 C CA . ASN B 1 213 ? 57.659 24.254 45.486 1.00 15.03 196 ASN B CA 1
ATOM 8849 C C . ASN B 1 213 ? 57.516 22.813 45.024 1.00 15.79 196 ASN B C 1
ATOM 8850 O O . ASN B 1 213 ? 56.900 22.536 43.972 1.00 15.48 196 ASN B O 1
ATOM 8861 N N . LEU B 1 214 ? 58.060 21.888 45.816 1.00 16.71 197 LEU B N 1
ATOM 8862 C CA . LEU B 1 214 ? 58.054 20.484 45.413 1.00 16.86 197 LEU B CA 1
ATOM 8863 C C . LEU B 1 214 ? 56.633 19.973 45.223 1.00 16.67 197 LEU B C 1
ATOM 8864 O O . LEU B 1 214 ? 56.299 19.409 44.172 1.00 16.44 197 LEU B O 1
ATOM 8880 N N . GLU B 1 215 ? 55.777 20.135 46.235 1.00 18.73 198 GLU B N 1
ATOM 8881 C CA . GLU B 1 215 ? 54.424 19.607 46.156 1.00 18.37 198 GLU B CA 1
ATOM 8882 C C . GLU B 1 215 ? 53.662 20.192 44.970 1.00 18.74 198 GLU B C 1
ATOM 8883 O O . GLU B 1 215 ? 53.024 19.466 44.205 1.00 18.92 198 GLU B O 1
ATOM 8895 N N . GLN B 1 216 ? 53.705 21.518 44.801 1.00 16.18 199 GLN B N 1
ATOM 8896 C CA . GLN B 1 216 ? 52.922 22.102 43.720 1.00 18.68 199 GLN B CA 1
ATOM 8897 C C . GLN B 1 216 ? 53.497 21.738 42.358 1.00 18.27 199 GLN B C 1
ATOM 8898 O O . GLN B 1 216 ? 52.749 21.493 41.405 1.00 18.35 199 GLN B O 1
ATOM 8912 N N . THR B 1 217 ? 54.829 21.687 42.243 1.00 15.30 200 THR B N 1
ATOM 8913 C CA . THR B 1 217 ? 55.437 21.406 40.956 1.00 14.53 200 THR B CA 1
ATOM 8914 C C . THR B 1 217 ? 55.219 19.961 40.543 1.00 16.41 200 THR B C 1
ATOM 8915 O O . THR B 1 217 ? 55.127 19.680 39.351 1.00 16.30 200 THR B O 1
ATOM 8926 N N . CYS B 1 218 ? 55.119 19.041 41.497 1.00 17.12 201 CYS B N 1
ATOM 8927 C CA . CYS B 1 218 ? 54.862 17.639 41.184 1.00 16.50 201 CYS B CA 1
ATOM 8928 C C . CYS B 1 218 ? 53.386 17.289 41.135 1.00 19.45 201 CYS B C 1
ATOM 8929 O O . CYS B 1 218 ? 53.046 16.119 40.915 1.00 20.09 201 CYS B O 1
ATOM 8937 N N . SER B 1 219 ? 52.509 18.266 41.311 1.00 18.29 202 SER B N 1
ATOM 8938 C CA . SER B 1 219 ? 51.086 18.014 41.333 1.00 20.17 202 SER B CA 1
ATOM 8939 C C . SER B 1 219 ? 50.569 17.772 39.920 1.00 20.67 202 SER B C 1
ATOM 8940 O O . SER B 1 219 ? 51.211 18.092 38.923 1.00 19.58 202 SER B O 1
ATOM 8948 N N . SER B 1 220 ? 49.349 17.230 39.845 1.00 22.09 203 SER B N 1
ATOM 8949 C CA . SER B 1 220 ? 48.744 16.982 38.542 1.00 19.75 203 SER B CA 1
ATOM 8950 C C . SER B 1 220 ? 48.434 18.267 37.784 1.00 20.39 203 SER B C 1
ATOM 8951 O O . SER B 1 220 ? 48.294 18.226 36.556 1.00 24.10 203 SER B O 1
ATOM 8959 N N . GLY B 1 221 ? 48.366 19.411 38.473 1.00 18.97 204 GLY B N 1
ATOM 8960 C CA . GLY B 1 221 ? 48.061 20.661 37.801 1.00 18.49 204 GLY B CA 1
ATOM 8961 C C . GLY B 1 221 ? 49.217 21.327 37.085 1.00 18.33 204 GLY B C 1
ATOM 8962 O O . GLY B 1 221 ? 48.979 22.146 36.187 1.00 18.09 204 GLY B O 1
ATOM 8966 N N . TYR B 1 222 ? 50.450 20.980 37.444 1.00 16.15 205 TYR B N 1
ATOM 8967 C CA . TYR B 1 222 ? 51.609 21.632 36.844 1.00 15.06 205 TYR B CA 1
ATOM 8968 C C . TYR B 1 222 ? 51.662 21.310 35.345 1.00 17.40 205 TYR B C 1
ATOM 8969 O O . TYR B 1 222 ? 51.397 20.176 34.922 1.00 19.88 205 TYR B O 1
ATOM 8987 N N . LYS B 1 223 ? 51.979 22.333 34.542 1.00 15.65 206 LYS B N 1
ATOM 8988 C CA . LYS B 1 223 ? 51.988 22.240 33.077 1.00 17.18 206 LYS B CA 1
ATOM 8989 C C . LYS B 1 223 ? 53.408 22.487 32.566 1.00 15.28 206 LYS B C 1
ATOM 8990 O O . LYS B 1 223 ? 53.835 23.633 32.379 1.00 16.51 206 LYS B O 1
ATOM 9009 N N . MET B 1 224 ? 54.142 21.430 32.299 1.00 16.29 207 MET B N 1
ATOM 9010 C CA . MET B 1 224 ? 55.473 21.591 31.747 1.00 15.63 207 MET B CA 1
ATOM 9011 C C . MET B 1 224 ? 55.370 22.110 30.316 1.00 14.16 207 MET B C 1
ATOM 9012 O O . MET B 1 224 ? 54.563 21.609 29.541 1.00 17.45 207 MET B O 1
ATOM 9026 N N . PRO B 1 225 ? 56.209 23.073 29.932 1.00 14.59 208 PRO B N 1
ATOM 9027 C CA . PRO B 1 225 ? 56.228 23.490 28.525 1.00 15.36 208 PRO B CA 1
ATOM 9028 C C . PRO B 1 225 ? 56.773 22.378 27.651 1.00 15.33 208 PRO B C 1
ATOM 9029 O O . PRO B 1 225 ? 57.470 21.469 28.117 1.00 15.80 208 PRO B O 1
ATOM 9040 N N . THR B 1 226 ? 56.428 22.453 26.379 1.00 15.17 209 THR B N 1
ATOM 9041 C CA . THR B 1 226 ? 56.868 21.491 25.380 1.00 14.46 209 THR B CA 1
ATOM 9042 C C . THR B 1 226 ? 58.091 22.025 24.649 1.00 15.27 209 THR B C 1
ATOM 9043 O O . THR B 1 226 ? 58.225 23.234 24.443 1.00 17.03 209 THR B O 1
ATOM 9054 N N . ASP B 1 227 ? 58.988 21.119 24.259 1.00 15.52 210 ASP B N 1
ATOM 9055 C CA . ASP B 1 227 ? 60.268 21.491 23.653 1.00 14.47 210 ASP B CA 1
ATOM 9056 C C . ASP B 1 227 ? 60.639 20.488 22.576 1.00 17.14 210 ASP B C 1
ATOM 9057 O O . ASP B 1 227 ? 60.817 19.301 22.857 1.00 17.73 210 ASP B O 1
ATOM 9066 N N . LYS B 1 228 ? 60.800 20.974 21.343 1.00 17.14 211 LYS B N 1
ATOM 9067 C CA . LYS B 1 228 ? 61.166 20.077 20.249 1.00 17.70 211 LYS B CA 1
ATOM 9068 C C . LYS B 1 228 ? 62.485 19.370 20.505 1.00 18.56 211 LYS B C 1
ATOM 9069 O O . LYS B 1 228 ? 62.692 18.248 20.027 1.00 20.33 211 LYS B O 1
ATOM 9088 N N . ALA B 1 229 ? 63.395 20.003 21.254 1.00 17.73 212 ALA B N 1
ATOM 9089 C CA . ALA B 1 229 ? 64.702 19.429 21.544 1.00 18.34 212 ALA B CA 1
ATOM 9090 C C . ALA B 1 229 ? 64.701 18.453 22.714 1.00 18.23 212 ALA B C 1
ATOM 9091 O O . ALA B 1 229 ? 65.704 17.749 22.899 1.00 19.09 212 ALA B O 1
ATOM 9098 N N . ASP B 1 230 ? 63.623 18.385 23.501 1.00 16.49 213 ASP B N 1
ATOM 9099 C CA . ASP B 1 230 ? 63.600 17.578 24.725 1.00 17.52 213 ASP B CA 1
ATOM 9100 C C . ASP B 1 230 ? 64.824 17.848 25.598 1.00 19.09 213 ASP B C 1
ATOM 9101 O O . ASP B 1 230 ? 65.463 16.932 26.132 1.00 22.45 213 ASP B O 1
ATOM 9110 N N . LYS B 1 231 ? 65.164 19.118 25.737 1.00 16.15 214 LYS B N 1
ATOM 9111 C CA . LYS B 1 231 ? 66.299 19.543 26.545 1.00 14.56 214 LYS B CA 1
ATOM 9112 C C . LYS B 1 231 ? 65.835 20.506 27.637 1.00 15.26 214 LYS B C 1
ATOM 9113 O O . LYS B 1 231 ? 66.309 21.649 27.724 1.00 15.74 214 LYS B O 1
ATOM 9132 N N . LEU B 1 232 ? 64.889 20.045 28.456 1.00 15.40 215 LEU B N 1
ATOM 9133 C CA . LEU B 1 232 ? 64.337 20.806 29.565 1.00 14.43 215 LEU B CA 1
ATOM 9134 C C . LEU B 1 232 ? 64.598 20.074 30.872 1.00 14.84 215 LEU B C 1
ATOM 9135 O O . LEU B 1 232 ? 64.509 18.841 30.946 1.00 15.56 215 LEU B O 1
ATOM 9151 N N . ALA B 1 233 ? 64.888 20.849 31.911 1.00 13.10 216 ALA B N 1
ATOM 9152 C CA . ALA B 1 233 ? 64.941 20.388 33.288 1.00 13.11 216 ALA B CA 1
ATOM 9153 C C . ALA B 1 233 ? 63.919 21.171 34.101 1.00 12.47 216 ALA B C 1
ATOM 9154 O O . ALA B 1 233 ? 63.435 22.211 33.671 1.00 14.08 216 ALA B O 1
ATOM 9161 N N . ILE B 1 234 ? 63.550 20.621 35.261 1.00 13.11 217 ILE B N 1
ATOM 9162 C CA . ILE B 1 234 ? 62.612 21.272 36.181 1.00 14.67 217 ILE B CA 1
ATOM 9163 C C . ILE B 1 234 ? 63.357 21.807 37.402 1.00 13.07 217 ILE B C 1
ATOM 9164 O O . ILE B 1 234 ? 64.273 21.158 37.925 1.00 14.06 217 ILE B O 1
ATOM 9180 N N . SER B 1 235 ? 62.968 22.996 37.839 1.00 12.90 218 SER B N 1
ATOM 9181 C CA . SER B 1 235 ? 63.557 23.664 38.994 1.00 14.04 218 SER B CA 1
ATOM 9182 C C . SER B 1 235 ? 62.648 23.584 40.214 1.00 12.92 218 SER B C 1
ATOM 9183 O O . SER B 1 235 ? 61.521 24.121 40.209 1.00 13.48 218 SER B O 1
ATOM 9191 N N . ILE B 1 236 ? 63.146 22.939 41.262 1.00 13.19 219 ILE B N 1
ATOM 9192 C CA . ILE B 1 236 ? 62.521 22.859 42.578 1.00 14.46 219 ILE B CA 1
ATOM 9193 C C . ILE B 1 236 ? 63.568 23.299 43.592 1.00 15.41 219 ILE B C 1
ATOM 9194 O O . ILE B 1 236 ? 64.760 23.029 43.418 1.00 14.73 219 ILE B O 1
ATOM 9210 N N . HIS B 1 237 ? 63.159 24.047 44.607 1.00 15.41 220 HIS B N 1
ATOM 9211 C CA . HIS B 1 237 ? 64.074 24.462 45.659 1.00 14.71 220 HIS B CA 1
ATOM 9212 C C . HIS B 1 237 ? 63.775 23.704 46.933 1.00 19.04 220 HIS B C 1
ATOM 9213 O O . HIS B 1 237 ? 62.609 23.510 47.281 1.00 21.72 220 HIS B O 1
ATOM 9227 N N . TYR B 1 238 ? 64.833 23.247 47.604 1.00 15.24 221 TYR B N 1
ATOM 9228 C CA . TYR B 1 238 ? 64.712 22.267 48.671 1.00 14.95 221 TYR B CA 1
ATOM 9229 C C . TYR B 1 238 ? 64.927 22.922 50.031 1.00 17.11 221 TYR B C 1
ATOM 9230 O O . TYR B 1 238 ? 65.962 22.754 50.687 1.00 19.10 221 TYR B O 1
ATOM 9248 N N . TYR B 1 239 ? 63.919 23.662 50.473 1.00 17.04 222 TYR B N 1
ATOM 9249 C CA . TYR B 1 239 ? 63.962 24.262 51.807 1.00 16.72 222 TYR B CA 1
ATOM 9250 C C . TYR B 1 239 ? 62.949 23.539 52.681 1.00 21.18 222 TYR B C 1
ATOM 9251 O O . TYR B 1 239 ? 61.972 24.128 53.159 1.00 19.61 222 TYR B O 1
ATOM 9269 N N . LEU B 1 240 ? 63.161 22.235 52.868 1.00 19.95 223 LEU B N 1
ATOM 9270 C CA . LEU B 1 240 ? 62.200 21.353 53.493 1.00 21.68 223 LEU B CA 1
ATOM 9271 C C . LEU B 1 240 ? 62.929 20.528 54.547 1.00 20.20 223 LEU B C 1
ATOM 9272 O O . LEU B 1 240 ? 63.929 19.863 54.230 1.00 21.97 223 LEU B O 1
ATOM 9288 N N . PRO B 1 241 ? 62.469 20.534 55.804 1.00 20.62 224 PRO B N 1
ATOM 9289 C CA . PRO B 1 241 ? 61.323 21.320 56.274 1.00 18.34 224 PRO B CA 1
ATOM 9290 C C . PRO B 1 241 ? 61.659 22.810 56.412 1.00 20.28 224 PRO B C 1
ATOM 9291 O O . PRO B 1 241 ? 62.788 23.198 56.741 1.00 20.66 224 PRO B O 1
ATOM 9302 N N . PRO B 1 242 ? 60.670 23.671 56.171 1.00 19.21 225 PRO B N 1
ATOM 9303 C CA . PRO B 1 242 ? 60.942 25.108 56.256 1.00 20.45 225 PRO B CA 1
ATOM 9304 C C . PRO B 1 242 ? 61.331 25.564 57.647 1.00 20.00 225 PRO B C 1
ATOM 9305 O O . PRO B 1 242 ? 62.157 26.472 57.786 1.00 19.13 225 PRO B O 1
ATOM 9316 N N . GLN B 1 243 ? 60.735 24.971 58.691 1.00 22.90 226 GLN B N 1
ATOM 9317 C CA . GLN B 1 243 ? 61.001 25.444 60.048 1.00 21.37 226 GLN B CA 1
ATOM 9318 C C . GLN B 1 243 ? 62.444 25.213 60.467 1.00 21.97 226 GLN B C 1
ATOM 9319 O O . GLN B 1 243 ? 62.923 25.894 61.377 1.00 24.10 226 GLN B O 1
ATOM 9333 N N . PHE B 1 244 ? 63.150 24.289 59.817 1.00 21.85 227 PHE B N 1
ATOM 9334 C CA . PHE B 1 244 ? 64.574 24.077 60.054 1.00 22.70 227 PHE B CA 1
ATOM 9335 C C . PHE B 1 244 ? 65.446 24.858 59.085 1.00 20.73 227 PHE B C 1
ATOM 9336 O O . PHE B 1 244 ? 66.433 25.478 59.495 1.00 21.98 227 PHE B O 1
ATOM 9353 N N . THR B 1 245 ? 65.096 24.873 57.799 1.00 20.50 228 THR B N 1
ATOM 9354 C CA . THR B 1 245 ? 65.997 25.429 56.805 1.00 20.35 228 THR B CA 1
ATOM 9355 C C . THR B 1 245 ? 65.934 26.954 56.725 1.00 20.49 228 THR B C 1
ATOM 9356 O O . THR B 1 245 ? 66.975 27.603 56.608 1.00 19.31 228 THR B O 1
ATOM 9367 N N . VAL B 1 246 ? 64.736 27.544 56.741 1.00 19.17 229 VAL B N 1
ATOM 9368 C CA . VAL B 1 246 ? 64.583 28.961 56.420 1.00 17.43 229 VAL B CA 1
ATOM 9369 C C . VAL B 1 246 ? 63.930 29.782 57.517 1.00 18.63 229 VAL B C 1
ATOM 9370 O O . VAL B 1 246 ? 63.873 31.018 57.383 1.00 19.63 229 VAL B O 1
ATOM 9383 N N . GLU B 1 247 ? 63.430 29.174 58.579 1.00 18.82 230 GLU B N 1
ATOM 9384 C CA . GLU B 1 247 ? 62.770 29.942 59.630 1.00 19.82 230 GLU B CA 1
ATOM 9385 C C . GLU B 1 247 ? 63.769 30.424 60.678 1.00 19.65 230 GLU B C 1
ATOM 9386 O O . GLU B 1 247 ? 64.448 29.623 61.330 1.00 21.08 230 GLU B O 1
ATOM 9398 N N . SER B 1 248 ? 63.818 31.732 60.872 1.00 20.81 231 SER B N 1
ATOM 9399 C CA . SER B 1 248 ? 64.694 32.328 61.865 1.00 19.92 231 SER B CA 1
ATOM 9400 C C . SER B 1 248 ? 64.313 31.901 63.276 1.00 23.37 231 SER B C 1
ATOM 9401 O O . SER B 1 248 ? 63.130 31.772 63.615 1.00 22.48 231 SER B O 1
ATOM 9409 N N . ASP B 1 249 ? 65.344 31.652 64.093 1.00 20.94 232 ASP B N 1
ATOM 9410 C CA . ASP B 1 249 ? 65.151 31.398 65.515 1.00 21.94 232 ASP B CA 1
ATOM 9411 C C . ASP B 1 249 ? 65.019 32.698 66.303 1.00 21.93 232 ASP B C 1
ATOM 9412 O O . ASP B 1 249 ? 64.220 32.778 67.244 1.00 26.34 232 ASP B O 1
ATOM 9421 N N A LYS B 1 250 ? 65.790 33.723 65.939 0.58 22.47 233 LYS B N 1
ATOM 9422 N N B LYS B 1 250 ? 65.801 33.719 65.938 0.42 23.90 233 LYS B N 1
ATOM 9423 C CA A LYS B 1 250 ? 65.710 34.990 66.661 0.58 26.97 233 LYS B CA 1
ATOM 9424 C CA B LYS B 1 250 ? 65.735 34.996 66.643 0.42 26.74 233 LYS B CA 1
ATOM 9425 C C A LYS B 1 250 ? 64.403 35.710 66.359 0.58 23.21 233 LYS B C 1
ATOM 9426 C C B LYS B 1 250 ? 64.425 35.722 66.350 0.42 23.61 233 LYS B C 1
ATOM 9427 O O A LYS B 1 250 ? 63.848 36.383 67.237 0.58 28.34 233 LYS B O 1
ATOM 9428 O O B LYS B 1 250 ? 63.892 36.416 67.226 0.42 27.72 233 LYS B O 1
ATOM 9465 N N . ASN B 1 251 ? 63.899 35.571 65.142 1.00 25.33 234 ASN B N 1
ATOM 9466 C CA . ASN B 1 251 ? 62.663 36.222 64.706 1.00 25.85 234 ASN B CA 1
ATOM 9467 C C . ASN B 1 251 ? 61.730 35.150 64.154 1.00 22.55 234 ASN B C 1
ATOM 9468 O O . ASN B 1 251 ? 61.533 35.034 62.938 1.00 23.68 234 ASN B O 1
ATOM 9479 N N . PRO B 1 252 ? 61.142 34.336 65.028 1.00 21.80 235 PRO B N 1
ATOM 9480 C CA . PRO B 1 252 ? 60.278 33.254 64.547 1.00 21.94 235 PRO B CA 1
ATOM 9481 C C . PRO B 1 252 ? 59.095 33.797 63.767 1.00 22.17 235 PRO B C 1
ATOM 9482 O O . PRO B 1 252 ? 58.636 34.918 63.988 1.00 24.40 235 PRO B O 1
ATOM 9493 N N . TRP B 1 253 ? 58.602 32.974 62.848 1.00 22.63 236 TRP B N 1
ATOM 9494 C CA . TRP B 1 253 ? 57.397 33.305 62.104 1.00 22.66 236 TRP B CA 1
ATOM 9495 C C . TRP B 1 253 ? 56.205 33.327 63.051 1.00 25.23 236 TRP B C 1
ATOM 9496 O O . TRP B 1 253 ? 56.118 32.529 63.981 1.00 24.54 236 TRP B O 1
ATOM 9517 N N . THR B 1 254 ? 55.292 34.266 62.822 1.00 22.59 237 THR B N 1
ATOM 9518 C CA . THR B 1 254 ? 54.119 34.396 63.659 1.00 23.74 237 THR B CA 1
ATOM 9519 C C . THR B 1 254 ? 52.900 34.591 62.773 1.00 25.85 237 THR B C 1
ATOM 9520 O O . THR B 1 254 ? 53.005 34.894 61.577 1.00 26.87 237 THR B O 1
ATOM 9531 N N . TRP B 1 255 ? 51.738 34.382 63.384 1.00 26.94 238 TRP B N 1
ATOM 9532 C CA . TRP B 1 255 ? 50.470 34.835 62.841 1.00 26.86 238 TRP B CA 1
ATOM 9533 C C . TRP B 1 255 ? 49.638 35.405 63.980 1.00 25.33 238 TRP B C 1
ATOM 9534 O O . TRP B 1 255 ? 49.813 35.051 65.149 1.00 25.60 238 TRP B O 1
ATOM 9555 N N . THR B 1 256 ? 48.751 36.328 63.630 1.00 24.88 239 THR B N 1
ATOM 9556 C CA . THR B 1 256 ? 47.897 37.019 64.579 1.00 26.24 239 THR B CA 1
ATOM 9557 C C . THR B 1 256 ? 46.439 36.797 64.188 1.00 26.33 239 THR B C 1
ATOM 9558 O O . THR B 1 256 ? 46.087 36.866 63.007 1.00 27.85 239 THR B O 1
ATOM 9569 N N . ASP B 1 257 ? 45.590 36.517 65.173 1.00 28.70 240 ASP B N 1
ATOM 9570 C CA . ASP B 1 257 ? 44.171 36.297 64.899 1.00 28.79 240 ASP B CA 1
ATOM 9571 C C . ASP B 1 257 ? 43.407 37.618 64.954 1.00 31.95 240 ASP B C 1
ATOM 9572 O O . ASP B 1 257 ? 43.984 38.678 65.190 1.00 34.73 240 ASP B O 1
ATOM 9581 N N . ASP B 1 258 ? 42.077 37.556 64.745 1.00 31.82 241 ASP B N 1
ATOM 9582 C CA . ASP B 1 258 ? 41.269 38.769 64.708 1.00 34.51 241 ASP B CA 1
ATOM 9583 C C . ASP B 1 258 ? 41.184 39.466 66.062 1.00 40.86 241 ASP B C 1
ATOM 9584 O O . ASP B 1 258 ? 40.803 40.640 66.115 1.00 42.94 241 ASP B O 1
ATOM 9593 N N . GLN B 1 259 ? 41.522 38.775 67.148 1.00 40.03 242 GLN B N 1
ATOM 9594 C CA . GLN B 1 259 ? 41.477 39.357 68.482 1.00 38.27 242 GLN B CA 1
ATOM 9595 C C . GLN B 1 259 ? 42.852 39.794 68.980 1.00 38.06 242 GLN B C 1
ATOM 9596 O O . GLN B 1 259 ? 42.986 40.187 70.143 1.00 44.97 242 GLN B O 1
ATOM 9610 N N . GLY B 1 260 ? 43.877 39.712 68.140 1.00 36.02 243 GLY B N 1
ATOM 9611 C CA . GLY B 1 260 ? 45.182 40.205 68.507 1.00 39.21 243 GLY B CA 1
ATOM 9612 C C . GLY B 1 260 ? 46.096 39.218 69.193 1.00 48.40 243 GLY B C 1
ATOM 9613 O O . GLY B 1 260 ? 47.189 39.609 69.614 1.00 48.19 243 GLY B O 1
ATOM 9617 N N . VAL B 1 261 ? 45.698 37.957 69.320 1.00 33.05 244 VAL B N 1
ATOM 9618 C CA . VAL B 1 261 ? 46.567 36.958 69.932 1.00 39.18 244 VAL B CA 1
ATOM 9619 C C . VAL B 1 261 ? 47.606 36.525 68.907 1.00 29.79 244 VAL B C 1
ATOM 9620 O O . VAL B 1 261 ? 47.266 36.127 67.786 1.00 28.76 244 VAL B O 1
ATOM 9633 N N . VAL B 1 262 ? 48.885 36.606 69.283 1.00 30.73 245 VAL B N 1
ATOM 9634 C CA . VAL B 1 262 ? 50.000 36.288 68.398 1.00 29.14 245 VAL B CA 1
ATOM 9635 C C . VAL B 1 262 ? 50.448 34.859 68.668 1.00 32.12 245 VAL B C 1
ATOM 9636 O O . VAL B 1 262 ? 50.732 34.490 69.822 1.00 33.26 245 VAL B O 1
ATOM 9649 N N . HIS B 1 263 ? 50.513 34.062 67.608 1.00 28.88 246 HIS B N 1
ATOM 9650 C CA . HIS B 1 263 ? 50.920 32.669 67.679 1.00 31.90 246 HIS B CA 1
ATOM 9651 C C . HIS B 1 263 ? 52.257 32.497 66.974 1.00 26.08 246 HIS B C 1
ATOM 9652 O O . HIS B 1 263 ? 52.469 33.028 65.877 1.00 28.71 246 HIS B O 1
ATOM 9666 N N . GLU B 1 264 ? 53.162 31.759 67.598 1.00 37.88 247 GLU B N 1
ATOM 9667 C CA . GLU B 1 264 ? 54.475 31.508 67.025 1.00 28.44 247 GLU B CA 1
ATOM 9668 C C . GLU B 1 264 ? 54.482 30.158 66.316 1.00 27.23 247 GLU B C 1
ATOM 9669 O O . GLU B 1 264 ? 54.011 29.156 66.870 1.00 30.36 247 GLU B O 1
ATOM 9681 N N . ILE B 1 265 ? 54.995 30.146 65.092 1.00 26.05 248 ILE B N 1
ATOM 9682 C CA . ILE B 1 265 ? 55.261 28.913 64.351 1.00 25.97 248 ILE B CA 1
ATOM 9683 C C . ILE B 1 265 ? 56.632 28.431 64.824 1.00 27.12 248 ILE B C 1
ATOM 9684 O O . ILE B 1 265 ? 57.638 29.109 64.629 1.00 25.63 248 ILE B O 1
ATOM 9700 N N . THR B 1 266 ? 56.666 27.290 65.486 1.00 26.89 249 THR B N 1
ATOM 9701 C CA . THR B 1 266 ? 57.877 26.860 66.170 1.00 28.83 249 THR B CA 1
ATOM 9702 C C . THR B 1 266 ? 59.000 26.562 65.196 1.00 26.06 249 THR B C 1
ATOM 9703 O O . THR B 1 266 ? 58.868 25.660 64.364 1.00 25.95 249 THR B O 1
ATOM 9714 N N . PRO B 1 267 ? 60.127 27.260 65.279 1.00 25.35 250 PRO B N 1
ATOM 9715 C CA . PRO B 1 267 ? 61.283 26.881 64.466 1.00 24.56 250 PRO B CA 1
ATOM 9716 C C . PRO B 1 267 ? 61.941 25.619 65.010 1.00 25.17 250 PRO B C 1
ATOM 9717 O O . PRO B 1 267 ? 61.839 25.279 66.193 1.00 27.04 250 PRO B O 1
ATOM 9728 N N . MET B 1 268 ? 62.629 24.919 64.112 1.00 24.64 251 MET B N 1
ATOM 9729 C CA . MET B 1 268 ? 63.348 23.698 64.438 1.00 25.87 251 MET B CA 1
ATOM 9730 C C . MET B 1 268 ? 64.838 23.992 64.380 1.00 26.30 251 MET B C 1
ATOM 9731 O O . MET B 1 268 ? 65.308 24.647 63.441 1.00 23.20 251 MET B O 1
ATOM 9745 N N . GLN B 1 269 ? 65.583 23.489 65.362 1.00 26.30 252 GLN B N 1
ATOM 9746 C CA . GLN B 1 269 ? 67.029 23.651 65.351 1.00 26.49 252 GLN B CA 1
ATOM 9747 C C . GLN B 1 269 ? 67.787 22.375 65.022 1.00 25.36 252 GLN B C 1
ATOM 9748 O O . GLN B 1 269 ? 68.991 22.452 64.762 1.00 29.66 252 GLN B O 1
ATOM 9762 N N . THR B 1 270 ? 67.114 21.224 64.998 1.00 26.42 253 THR B N 1
ATOM 9763 C CA . THR B 1 270 ? 67.756 19.951 64.733 1.00 34.06 253 THR B CA 1
ATOM 9764 C C . THR B 1 270 ? 67.041 19.247 63.592 1.00 33.38 253 THR B C 1
ATOM 9765 O O . THR B 1 270 ? 65.869 19.497 63.311 1.00 27.32 253 THR B O 1
ATOM 9776 N N . TRP B 1 271 ? 67.774 18.356 62.933 1.00 27.48 254 TRP B N 1
ATOM 9777 C CA . TRP B 1 271 ? 67.239 17.549 61.847 1.00 26.72 254 TRP B CA 1
ATOM 9778 C C . TRP B 1 271 ? 67.983 16.222 61.855 1.00 26.99 254 TRP B C 1
ATOM 9779 O O . TRP B 1 271 ? 69.195 16.193 62.094 1.00 30.38 254 TRP B O 1
ATOM 9800 N N . GLY B 1 272 ? 67.260 15.135 61.598 1.00 27.76 255 GLY B N 1
ATOM 9801 C CA . GLY B 1 272 ? 67.914 13.859 61.376 1.00 33.39 255 GLY B CA 1
ATOM 9802 C C . GLY B 1 272 ? 67.249 12.646 61.994 1.00 36.16 255 GLY B C 1
ATOM 9803 O O . GLY B 1 272 ? 67.882 11.596 62.113 1.00 34.57 255 GLY B O 1
ATOM 9807 N N . THR B 1 273 ? 65.985 12.769 62.386 1.00 31.54 256 THR B N 1
ATOM 9808 C CA . THR B 1 273 ? 65.270 11.637 62.947 1.00 29.17 256 THR B CA 1
ATOM 9809 C C . THR B 1 273 ? 64.909 10.638 61.844 1.00 32.14 256 THR B C 1
ATOM 9810 O O . THR B 1 273 ? 64.964 10.942 60.654 1.00 29.62 256 THR B O 1
ATOM 9821 N N . GLU B 1 274 ? 64.521 9.430 62.257 1.00 34.38 257 GLU B N 1
ATOM 9822 C CA . GLU B 1 274 ? 64.077 8.430 61.289 1.00 35.34 257 GLU B CA 1
ATOM 9823 C C . GLU B 1 274 ? 63.009 9.003 60.368 1.00 31.64 257 GLU B C 1
ATOM 9824 O O . GLU B 1 274 ? 63.054 8.820 59.142 1.00 32.73 257 GLU B O 1
ATOM 9836 N N A SER B 1 275 ? 62.020 9.692 60.943 0.58 31.92 258 SER B N 1
ATOM 9837 N N B SER B 1 275 ? 62.024 9.692 60.949 0.42 32.16 258 SER B N 1
ATOM 9838 C CA A SER B 1 275 ? 60.960 10.258 60.118 0.58 30.11 258 SER B CA 1
ATOM 9839 C CA B SER B 1 275 ? 60.957 10.281 60.149 0.42 30.15 258 SER B CA 1
ATOM 9840 C C A SER B 1 275 ? 61.483 11.371 59.221 0.58 28.97 258 SER B C 1
ATOM 9841 C C B SER B 1 275 ? 61.499 11.355 59.218 0.42 29.08 258 SER B C 1
ATOM 9842 O O A SER B 1 275 ? 60.997 11.536 58.097 0.58 31.19 258 SER B O 1
ATOM 9843 O O B SER B 1 275 ? 61.047 11.482 58.074 0.42 31.14 258 SER B O 1
ATOM 9858 N N . ASP B 1 276 ? 62.478 12.137 59.684 1.00 29.20 259 ASP B N 1
ATOM 9859 C CA . ASP B 1 276 ? 63.067 13.162 58.829 1.00 27.01 259 ASP B CA 1
ATOM 9860 C C . ASP B 1 276 ? 63.661 12.537 57.571 1.00 26.12 259 ASP B C 1
ATOM 9861 O O . ASP B 1 276 ? 63.515 13.075 56.472 1.00 25.98 259 ASP B O 1
ATOM 9870 N N . TYR B 1 277 ? 64.368 11.409 57.722 1.00 27.47 260 TYR B N 1
ATOM 9871 C CA . TYR B 1 277 ? 64.945 10.750 56.554 1.00 26.72 260 TYR B CA 1
ATOM 9872 C C . TYR B 1 277 ? 63.857 10.162 55.669 1.00 26.09 260 TYR B C 1
ATOM 9873 O O . TYR B 1 277 ? 63.928 10.272 54.439 1.00 28.12 260 TYR B O 1
ATOM 9891 N N . LYS B 1 278 ? 62.841 9.540 56.275 1.00 27.61 261 LYS B N 1
ATOM 9892 C CA . LYS B 1 278 ? 61.722 9.008 55.504 1.00 27.19 261 LYS B CA 1
ATOM 9893 C C . LYS B 1 278 ? 61.082 10.107 54.659 1.00 26.86 261 LYS B C 1
ATOM 9894 O O . LYS B 1 278 ? 60.759 9.887 53.487 1.00 27.79 261 LYS B O 1
ATOM 9913 N N . GLU B 1 279 ? 60.881 11.291 55.245 1.00 26.07 262 GLU B N 1
ATOM 9914 C CA . GLU B 1 279 ? 60.285 12.413 54.521 1.00 25.49 262 GLU B CA 1
ATOM 9915 C C . GLU B 1 279 ? 61.151 12.819 53.339 1.00 24.07 262 GLU B C 1
ATOM 9916 O O . GLU B 1 279 ? 60.644 13.056 52.234 1.00 23.48 262 GLU B O 1
ATOM 9928 N N . MET B 1 280 ? 62.468 12.888 53.539 1.00 24.37 263 MET B N 1
ATOM 9929 C CA . MET B 1 280 ? 63.364 13.257 52.450 1.00 22.42 263 MET B CA 1
ATOM 9930 C C . MET B 1 280 ? 63.335 12.227 51.327 1.00 22.22 263 MET B C 1
ATOM 9931 O O . MET B 1 280 ? 63.306 12.594 50.144 1.00 21.46 263 MET B O 1
ATOM 9945 N N . VAL B 1 281 ? 63.343 10.937 51.670 1.00 23.52 264 VAL B N 1
ATOM 9946 C CA . VAL B 1 281 ? 63.246 9.889 50.657 1.00 26.06 264 VAL B CA 1
ATOM 9947 C C . VAL B 1 281 ? 61.944 10.015 49.881 1.00 23.01 264 VAL B C 1
ATOM 9948 O O . VAL B 1 281 ? 61.920 9.917 48.648 1.00 22.70 264 VAL B O 1
ATOM 9961 N N . THR B 1 282 ? 60.832 10.198 50.595 1.00 23.65 265 THR B N 1
ATOM 9962 C CA . THR B 1 282 ? 59.546 10.346 49.930 1.00 24.68 265 THR B CA 1
ATOM 9963 C C . THR B 1 282 ? 59.578 11.517 48.955 1.00 22.68 265 THR B C 1
ATOM 9964 O O . THR B 1 282 ? 59.022 11.434 47.855 1.00 22.97 265 THR B O 1
ATOM 9975 N N . ASN B 1 283 ? 60.242 12.614 49.333 1.00 22.47 266 ASN B N 1
ATOM 9976 C CA . ASN B 1 283 ? 60.310 13.774 48.447 1.00 20.73 266 ASN B CA 1
ATOM 9977 C C . ASN B 1 283 ? 61.076 13.444 47.173 1.00 19.82 266 ASN B C 1
ATOM 9978 O O . ASN B 1 283 ? 60.636 13.784 46.063 1.00 19.16 266 ASN B O 1
ATOM 9989 N N . TYR B 1 284 ? 62.207 12.748 47.300 1.00 19.79 267 TYR B N 1
ATOM 9990 C CA . TYR B 1 284 ? 62.954 12.355 46.111 1.00 21.21 267 TYR B CA 1
ATOM 9991 C C . TYR B 1 284 ? 62.164 11.382 45.251 1.00 19.64 267 TYR B C 1
ATOM 9992 O O . TYR B 1 284 ? 62.191 11.479 44.017 1.00 21.06 267 TYR B O 1
ATOM 10010 N N . GLU B 1 285 ? 61.446 10.451 45.874 1.00 21.93 268 GLU B N 1
ATOM 10011 C CA . GLU B 1 285 ? 60.622 9.519 45.110 1.00 21.94 268 GLU B CA 1
ATOM 10012 C C . GLU B 1 285 ? 59.532 10.253 44.336 1.00 21.55 268 GLU B C 1
ATOM 10013 O O . GLU B 1 285 ? 59.267 9.934 43.173 1.00 22.40 268 GLU B O 1
ATOM 10025 N N . THR B 1 286 ? 58.889 11.241 44.960 1.00 20.49 269 THR B N 1
ATOM 10026 C CA . THR B 1 286 ? 57.876 12.024 44.255 1.00 20.84 269 THR B CA 1
ATOM 10027 C C . THR B 1 286 ? 58.477 12.729 43.046 1.00 20.63 269 THR B C 1
ATOM 10028 O O . THR B 1 286 ? 57.885 12.735 41.957 1.00 19.98 269 THR B O 1
ATOM 10039 N N . MET B 1 287 ? 59.651 13.327 43.215 1.00 19.06 270 MET B N 1
ATOM 10040 C CA . MET B 1 287 ? 60.278 14.032 42.107 1.00 18.55 270 MET B CA 1
ATOM 10041 C C . MET B 1 287 ? 60.732 13.065 41.028 1.00 18.09 270 MET B C 1
ATOM 10042 O O . MET B 1 287 ? 60.667 13.381 39.828 1.00 18.50 270 MET B O 1
ATOM 10056 N N . LYS B 1 288 ? 61.224 11.897 41.432 1.00 18.49 271 LYS B N 1
ATOM 10057 C CA . LYS B 1 288 ? 61.656 10.894 40.466 1.00 18.38 271 LYS B CA 1
ATOM 10058 C C . LYS B 1 288 ? 60.498 10.383 39.614 1.00 22.21 271 LYS B C 1
ATOM 10059 O O . LYS B 1 288 ? 60.607 10.317 38.384 1.00 22.24 271 LYS B O 1
ATOM 10078 N N . VAL B 1 289 ? 59.382 9.991 40.249 1.00 21.16 272 VAL B N 1
ATOM 10079 C CA . VAL B 1 289 ? 58.278 9.437 39.472 1.00 22.42 272 VAL B CA 1
ATOM 10080 C C . VAL B 1 289 ? 57.661 10.511 38.590 1.00 23.38 272 VAL B C 1
ATOM 10081 O O . VAL B 1 289 ? 57.221 10.227 37.472 1.00 23.17 272 VAL B O 1
ATOM 10094 N N . THR B 1 290 ? 57.622 11.757 39.056 1.00 19.87 273 THR B N 1
ATOM 10095 C CA . THR B 1 290 ? 56.922 12.793 38.314 1.00 20.20 273 THR B CA 1
ATOM 10096 C C . THR B 1 290 ? 57.754 13.318 37.152 1.00 20.18 273 THR B C 1
ATOM 10097 O O . THR B 1 290 ? 57.206 13.609 36.080 1.00 21.39 273 THR B O 1
ATOM 10108 N N . PHE B 1 291 ? 59.067 13.459 37.346 1.00 18.04 274 PHE B N 1
ATOM 10109 C CA . PHE B 1 291 ? 59.932 14.117 36.370 1.00 16.95 274 PHE B CA 1
ATOM 10110 C C . PHE B 1 291 ? 61.034 13.216 35.838 1.00 16.87 274 PHE B C 1
ATOM 10111 O O . PHE B 1 291 ? 61.050 12.918 34.638 1.00 17.81 274 PHE B O 1
ATOM 10128 N N . ALA B 1 292 ? 61.958 12.758 36.682 1.00 18.48 275 ALA B N 1
ATOM 10129 C CA . ALA B 1 292 ? 63.134 12.060 36.163 1.00 17.05 275 ALA B CA 1
ATOM 10130 C C . ALA B 1 292 ? 62.758 10.798 35.391 1.00 18.86 275 ALA B C 1
ATOM 10131 O O . ALA B 1 292 ? 63.324 10.522 34.331 1.00 19.63 275 ALA B O 1
ATOM 10138 N N . ASP B 1 293 ? 61.788 10.024 35.892 1.00 18.83 276 ASP B N 1
ATOM 10139 C CA . ASP B 1 293 ? 61.357 8.815 35.196 1.00 20.17 276 ASP B CA 1
ATOM 10140 C C . ASP B 1 293 ? 60.696 9.110 33.851 1.00 19.62 276 ASP B C 1
ATOM 10141 O O . ASP B 1 293 ? 60.571 8.205 33.026 1.00 24.43 276 ASP B O 1
ATOM 10150 N N . LYS B 1 294 ? 60.266 10.349 33.622 1.00 19.37 277 LYS B N 1
ATOM 10151 C CA . LYS B 1 294 ? 59.711 10.785 32.349 1.00 22.81 277 LYS B CA 1
ATOM 10152 C C . LYS B 1 294 ? 60.749 11.492 31.483 1.00 20.90 277 LYS B C 1
ATOM 10153 O O . LYS B 1 294 ? 60.396 12.104 30.468 1.00 24.29 277 LYS B O 1
ATOM 10172 N N . GLY B 1 295 ? 62.013 11.433 31.871 1.00 19.97 278 GLY B N 1
ATOM 10173 C CA . GLY B 1 295 ? 63.075 12.028 31.091 1.00 19.83 278 GLY B CA 1
ATOM 10174 C C . GLY B 1 295 ? 63.423 13.462 31.428 1.00 16.59 278 GLY B C 1
ATOM 10175 O O . GLY B 1 295 ? 64.300 14.042 30.763 1.00 18.23 278 GLY B O 1
ATOM 10179 N N . ILE B 1 296 ? 62.774 14.053 32.425 1.00 17.55 279 ILE B N 1
ATOM 10180 C CA . ILE B 1 296 ? 62.989 15.449 32.794 1.00 15.89 279 ILE B CA 1
ATOM 10181 C C . ILE B 1 296 ? 63.840 15.470 34.068 1.00 15.44 279 ILE B C 1
ATOM 10182 O O . ILE B 1 296 ? 63.327 15.129 35.142 1.00 17.76 279 ILE B O 1
ATOM 10198 N N . PRO B 1 297 ? 65.109 15.865 33.988 1.00 14.80 280 PRO B N 1
ATOM 10199 C CA . PRO B 1 297 ? 65.921 15.897 35.211 1.00 15.38 280 PRO B CA 1
ATOM 10200 C C . PRO B 1 297 ? 65.487 17.033 36.115 1.00 14.44 280 PRO B C 1
ATOM 10201 O O . PRO B 1 297 ? 64.832 17.995 35.692 1.00 14.96 280 PRO B O 1
ATOM 10212 N N . VAL B 1 298 ? 65.865 16.907 37.387 1.00 14.40 281 VAL B N 1
ATOM 10213 C CA . VAL B 1 298 ? 65.473 17.837 38.432 1.00 13.76 281 VAL B CA 1
ATOM 10214 C C . VAL B 1 298 ? 66.722 18.555 38.920 1.00 13.74 281 VAL B C 1
ATOM 10215 O O . VAL B 1 298 ? 67.649 17.913 39.435 1.00 14.56 281 VAL B O 1
ATOM 10228 N N . ILE B 1 299 ? 66.749 19.883 38.772 1.00 14.02 282 ILE B N 1
ATOM 10229 C CA . ILE B 1 299 ? 67.803 20.710 39.342 1.00 14.03 282 ILE B CA 1
ATOM 10230 C C . ILE B 1 299 ? 67.248 21.333 40.608 1.00 13.48 282 ILE B C 1
ATOM 10231 O O . ILE B 1 299 ? 66.364 22.190 40.552 1.00 13.48 282 ILE B O 1
ATOM 10247 N N . LEU B 1 300 ? 67.748 20.879 41.757 1.00 13.93 283 LEU B N 1
ATOM 10248 C CA . LEU B 1 300 ? 67.384 21.456 43.051 1.00 13.14 283 LEU B CA 1
ATOM 10249 C C . LEU B 1 300 ? 68.274 22.684 43.215 1.00 13.45 283 LEU 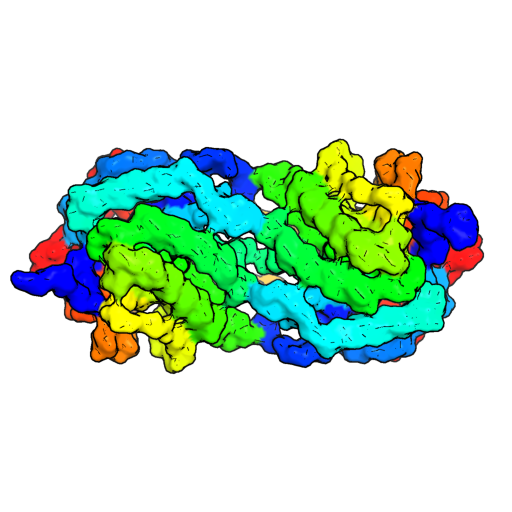B C 1
ATOM 10250 O O . LEU B 1 300 ? 69.328 22.669 43.856 1.00 14.73 283 LEU B O 1
ATOM 10266 N N . GLY B 1 301 ? 67.842 23.770 42.573 1.00 14.74 284 GLY B N 1
ATOM 10267 C CA . GLY B 1 301 ? 68.667 24.934 42.308 1.00 11.98 284 GLY B CA 1
ATOM 10268 C C . GLY B 1 301 ? 69.019 25.745 43.522 1.00 12.93 284 GLY B C 1
ATOM 10269 O O . GLY B 1 301 ? 69.921 26.596 43.438 1.00 13.36 284 GLY B O 1
ATOM 10273 N N . GLU B 1 302 ? 68.341 25.521 44.646 1.00 12.73 285 GLU B N 1
ATOM 10274 C CA . GLU B 1 302 ? 68.726 26.055 45.943 1.00 14.53 285 GLU B CA 1
ATOM 10275 C C . GLU B 1 302 ? 68.441 25.001 47.002 1.00 15.74 285 GLU B C 1
ATOM 10276 O O . GLU B 1 302 ? 67.383 24.363 46.986 1.00 15.46 285 GLU B O 1
ATOM 10288 N N . VAL B 1 303 ? 69.399 24.814 47.897 1.00 14.10 286 VAL B N 1
ATOM 10289 C CA . VAL B 1 303 ? 69.234 24.102 49.158 1.00 16.19 286 VAL B CA 1
ATOM 10290 C C . VAL B 1 303 ? 70.148 24.791 50.162 1.00 17.06 286 VAL B C 1
ATOM 10291 O O . VAL B 1 303 ? 71.251 25.231 49.813 1.00 16.35 286 VAL B O 1
ATOM 10304 N N . GLY B 1 304 ? 69.686 24.911 51.394 1.00 17.01 287 GLY B N 1
ATOM 10305 C CA . GLY B 1 304 ? 70.496 25.532 52.428 1.00 19.26 287 GLY B CA 1
ATOM 10306 C C . GLY B 1 304 ? 69.786 25.534 53.764 1.00 19.14 287 GLY B C 1
ATOM 10307 O O . GLY B 1 304 ? 68.634 25.100 53.890 1.00 17.78 287 GLY B O 1
ATOM 10311 N N . VAL B 1 305 ? 70.522 25.988 54.771 1.00 17.14 288 VAL B N 1
ATOM 10312 C CA . VAL B 1 305 ?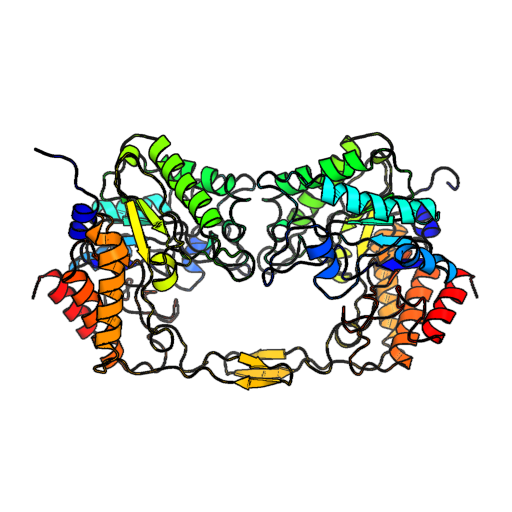 70.032 26.166 56.129 1.00 19.26 288 VAL B CA 1
ATOM 10313 C C . VAL B 1 305 ? 70.613 27.472 56.670 1.00 19.80 288 VAL B C 1
ATOM 10314 O O . VAL B 1 305 ? 71.772 27.816 56.399 1.00 20.21 288 VAL B O 1
ATOM 10327 N N . LEU B 1 306 ? 69.818 28.207 57.441 1.00 18.14 289 LEU B N 1
ATOM 10328 C CA . LEU B 1 306 ? 70.317 29.428 58.064 1.00 19.48 289 LEU B CA 1
ATOM 10329 C C . LEU B 1 306 ? 71.526 29.124 58.958 1.00 19.58 289 LEU B C 1
ATOM 10330 O O . LEU B 1 306 ? 71.499 28.186 59.761 1.00 20.93 289 LEU B O 1
ATOM 10346 N N . THR B 1 307 ? 72.581 29.929 58.835 1.00 19.72 290 THR B N 1
ATOM 10347 C CA . THR B 1 307 ? 73.833 29.650 59.535 1.00 21.02 290 THR B CA 1
ATOM 10348 C C . THR B 1 307 ? 74.154 30.650 60.634 1.00 23.13 290 THR B C 1
ATOM 10349 O O . THR B 1 307 ? 75.110 30.432 61.399 1.00 23.97 290 THR B O 1
ATOM 10360 N N . GLU B 1 308 ? 73.395 31.749 60.719 1.00 21.61 291 GLU B N 1
ATOM 10361 C CA . GLU B 1 308 ? 73.644 32.825 61.673 1.00 24.78 291 GLU B CA 1
ATOM 10362 C C . GLU B 1 308 ? 72.586 32.839 62.771 1.00 23.62 291 GLU B C 1
ATOM 10363 O O . GLU B 1 308 ? 72.402 33.854 63.454 1.00 28.19 291 GLU B O 1
ATOM 10375 N N . GLU B 1 309 ? 71.901 31.717 62.953 1.00 25.66 292 GLU B N 1
ATOM 10376 C CA . GLU B 1 309 ? 70.851 31.572 63.950 1.00 24.00 292 GLU B CA 1
ATOM 10377 C C . GLU B 1 309 ? 71.280 30.544 64.988 1.00 24.94 292 GLU B C 1
ATOM 10378 O O . GLU B 1 309 ? 72.457 30.492 65.381 1.00 26.91 292 GLU B O 1
ATOM 10390 N N . GLN B 1 310 ? 70.338 29.731 65.461 1.00 25.96 293 GLN B N 1
ATOM 10391 C CA . GLN B 1 310 ? 70.618 28.734 66.484 1.00 25.80 293 GLN B CA 1
ATOM 10392 C C . GLN B 1 310 ? 70.467 27.313 65.958 1.00 25.28 293 GLN B C 1
ATOM 10393 O O . GLN B 1 310 ? 70.223 26.385 66.735 1.00 27.91 293 GLN B O 1
ATOM 10407 N N . LYS B 1 311 ? 70.600 27.123 64.654 1.00 24.58 294 LYS B N 1
ATOM 10408 C CA . LYS B 1 311 ? 70.488 25.787 64.091 1.00 24.40 294 LYS B CA 1
ATOM 10409 C C . LYS B 1 311 ? 71.693 24.957 64.532 1.00 26.37 294 LYS B C 1
ATOM 10410 O O . LYS B 1 311 ? 72.836 25.408 64.447 1.00 30.53 294 LYS B O 1
ATOM 10429 N N . ASP B 1 312 ? 71.440 23.741 65.002 1.00 26.13 295 ASP B N 1
ATOM 10430 C CA . ASP B 1 312 ? 72.526 22.880 65.450 1.00 26.91 295 ASP B CA 1
ATOM 10431 C C . ASP B 1 312 ? 73.496 22.626 64.300 1.00 25.73 295 ASP B C 1
ATOM 10432 O O . ASP B 1 312 ? 73.100 22.205 63.215 1.00 24.76 295 ASP B O 1
ATOM 10441 N N . LYS B 1 313 ? 74.783 22.900 64.546 1.00 29.65 296 LYS B N 1
ATOM 10442 C CA . LYS B 1 313 ? 75.775 22.777 63.482 1.00 30.70 296 LYS B CA 1
ATOM 10443 C C . LYS B 1 313 ? 75.905 21.343 62.980 1.00 27.77 296 LYS B C 1
ATOM 10444 O O . LYS B 1 313 ? 76.150 21.133 61.781 1.00 27.22 296 LYS B O 1
ATOM 10463 N N . ASP B 1 314 ? 75.743 20.347 63.856 1.00 27.90 297 ASP B N 1
ATOM 10464 C CA . ASP B 1 314 ? 75.790 18.962 63.400 1.00 29.13 297 ASP B CA 1
ATOM 10465 C C . ASP B 1 314 ? 74.603 18.650 62.498 1.00 33.16 297 ASP B C 1
ATOM 10466 O O . ASP B 1 314 ? 74.733 17.903 61.518 1.00 29.11 297 ASP B O 1
ATOM 10475 N N . SER B 1 315 ? 73.435 19.217 62.818 1.00 27.92 298 SER B N 1
ATOM 10476 C CA . SER B 1 315 ? 72.247 18.998 62.004 1.00 30.77 298 SER B CA 1
ATOM 10477 C C . SER B 1 315 ? 72.374 19.662 60.640 1.00 25.15 298 SER B C 1
ATOM 10478 O O . SER B 1 315 ? 71.929 19.102 59.635 1.00 23.89 298 SER B O 1
ATOM 10486 N N . ILE B 1 316 ? 72.945 20.873 60.580 1.00 25.10 299 ILE B N 1
ATOM 10487 C CA . ILE B 1 316 ? 73.184 21.506 59.281 1.00 21.85 299 ILE B CA 1
ATOM 10488 C C . ILE B 1 316 ? 74.042 20.590 58.415 1.00 22.46 299 ILE B C 1
ATOM 10489 O O . ILE B 1 316 ? 73.740 20.338 57.243 1.00 22.39 299 ILE B O 1
ATOM 10505 N N . ARG B 1 317 ? 75.143 20.104 58.987 1.00 23.82 300 ARG B N 1
ATOM 10506 C CA . ARG B 1 317 ? 76.058 19.225 58.270 1.00 27.91 300 ARG B CA 1
ATOM 10507 C C . ARG B 1 317 ? 75.362 17.960 57.799 1.00 23.92 300 ARG B C 1
ATOM 10508 O O . ARG B 1 317 ? 75.514 17.550 56.639 1.00 25.74 300 ARG B O 1
ATOM 10529 N N . GLU B 1 318 ? 74.592 17.330 58.679 1.00 24.04 301 GLU B N 1
ATOM 10530 C CA . GLU B 1 318 ? 73.934 16.072 58.338 1.00 23.28 301 GLU B CA 1
ATOM 10531 C C . GLU B 1 318 ? 72.843 16.278 57.298 1.00 23.72 301 GLU B C 1
ATOM 10532 O O . GLU B 1 318 ? 72.673 15.448 56.401 1.00 25.08 301 GLU B O 1
ATOM 10544 N N . PHE B 1 319 ? 72.082 17.372 57.406 1.00 22.43 302 PHE B N 1
ATOM 10545 C CA . PHE B 1 319 ? 71.055 17.663 56.415 1.00 21.27 302 PHE B CA 1
ATOM 10546 C C . PHE B 1 319 ? 71.666 17.829 55.031 1.00 21.30 302 PHE B C 1
ATOM 10547 O O . PHE B 1 319 ? 71.198 17.236 54.054 1.00 20.31 302 PHE B O 1
ATOM 10564 N N . LEU B 1 320 ? 72.730 18.628 54.925 1.00 21.38 303 LEU B N 1
ATOM 10565 C CA . LEU B 1 320 ? 73.332 18.833 53.611 1.00 20.29 303 LEU B CA 1
ATOM 10566 C C . LEU B 1 320 ? 73.983 17.546 53.099 1.00 21.67 303 LEU B C 1
ATOM 10567 O O . LEU B 1 320 ? 73.932 17.260 51.900 1.00 19.87 303 LEU B O 1
ATOM 10583 N N . TYR B 1 321 ? 74.604 16.776 53.984 1.00 21.75 304 TYR B N 1
ATOM 10584 C CA . TYR B 1 321 ? 75.198 15.512 53.555 1.00 21.72 304 TYR B CA 1
ATOM 10585 C C . TYR B 1 321 ? 74.130 14.569 53.026 1.00 23.84 304 TYR B C 1
ATOM 10586 O O . TYR B 1 321 ? 74.298 13.946 51.973 1.00 22.12 304 TYR B O 1
ATOM 10604 N N . ALA B 1 322 ? 73.021 14.447 53.757 1.00 20.99 305 ALA B N 1
ATOM 10605 C CA . ALA B 1 322 ? 71.952 13.547 53.329 1.00 20.89 305 ALA B CA 1
ATOM 10606 C C . ALA B 1 322 ? 71.355 13.998 52.001 1.00 20.96 305 ALA B C 1
ATOM 10607 O O . ALA B 1 322 ? 71.177 13.197 51.074 1.00 19.93 305 ALA B O 1
ATOM 10614 N N . GLN B 1 323 ? 71.039 15.287 51.892 1.00 20.31 306 GLN B N 1
ATOM 10615 C CA . GLN B 1 323 ? 70.394 15.807 50.700 1.00 18.32 306 GLN B CA 1
ATOM 10616 C C . GLN B 1 323 ? 71.297 15.662 49.476 1.00 19.43 306 GLN B C 1
ATOM 10617 O O . GLN B 1 323 ? 70.873 15.152 48.432 1.00 19.09 306 GLN B O 1
ATOM 10631 N N . TYR B 1 324 ? 72.562 16.061 49.596 1.00 18.40 307 TYR B N 1
ATOM 10632 C CA . TYR B 1 324 ? 73.471 15.906 48.463 1.00 19.52 307 TYR B CA 1
ATOM 10633 C C . TYR B 1 324 ? 73.709 14.438 48.146 1.00 20.02 307 TYR B C 1
ATOM 10634 O O . TYR B 1 324 ? 73.912 14.090 46.975 1.00 18.36 307 TYR B O 1
ATOM 10652 N N . SER B 1 325 ? 73.694 13.569 49.164 1.00 20.80 308 SER B N 1
ATOM 10653 C CA . SER B 1 325 ? 73.869 12.142 48.931 1.00 22.16 308 SER B CA 1
ATOM 10654 C C . SER B 1 325 ? 72.692 11.567 48.154 1.00 20.14 308 SER B C 1
ATOM 10655 O O . SER B 1 325 ? 72.874 10.734 47.263 1.00 22.69 308 SER B O 1
ATOM 10663 N N . PHE B 1 326 ? 71.475 12.020 48.453 1.00 19.35 309 PHE B N 1
ATOM 10664 C CA . PHE B 1 326 ? 70.340 11.596 47.642 1.00 21.87 309 PHE B CA 1
ATOM 10665 C C . PHE B 1 326 ? 70.446 12.136 46.217 1.00 19.36 309 PHE B C 1
ATOM 10666 O O . PHE B 1 326 ? 70.183 11.404 45.256 1.00 18.93 309 PHE B O 1
ATOM 10683 N N . SER B 1 327 ? 70.813 13.407 46.055 1.00 17.91 310 SER B N 1
ATOM 10684 C CA . SER B 1 327 ? 70.994 13.935 44.710 1.00 16.92 310 SER B CA 1
ATOM 10685 C C . SER B 1 327 ? 72.060 13.176 43.938 1.00 19.88 310 SER B C 1
ATOM 10686 O O . SER B 1 327 ? 71.985 13.105 42.712 1.00 18.09 310 SER B O 1
ATOM 10694 N N . ALA B 1 328 ? 73.047 12.597 44.625 1.00 18.92 311 ALA B N 1
ATOM 10695 C CA . ALA B 1 328 ? 74.059 11.780 43.953 1.00 19.32 311 ALA B CA 1
ATOM 10696 C C . ALA B 1 328 ? 73.536 10.389 43.631 1.00 21.00 311 ALA B C 1
ATOM 10697 O O . ALA B 1 328 ? 73.970 9.778 42.645 1.00 23.50 311 ALA B O 1
ATOM 10704 N N . ALA B 1 329 ? 72.632 9.858 44.460 1.00 21.75 312 ALA B N 1
ATOM 10705 C CA . ALA B 1 329 ? 72.114 8.507 44.266 1.00 20.91 312 ALA B CA 1
ATOM 10706 C C . ALA B 1 329 ? 71.011 8.442 43.223 1.00 21.79 312 ALA B C 1
ATOM 10707 O O . ALA B 1 329 ? 70.813 7.381 42.612 1.00 23.78 312 ALA B O 1
ATOM 10714 N N . TYR B 1 330 ? 70.273 9.526 43.023 1.00 20.08 313 TYR B N 1
ATOM 10715 C CA . TYR B 1 330 ? 69.139 9.545 42.108 1.00 19.56 313 TYR B CA 1
ATOM 10716 C C . TYR B 1 330 ? 69.588 10.041 40.743 1.00 19.52 313 TYR B C 1
ATOM 10717 O O . TYR B 1 330 ? 70.120 11.155 40.627 1.00 18.84 313 TYR B O 1
ATOM 10735 N N . ASP B 1 331 ? 69.356 9.217 39.720 1.00 20.20 314 ASP B N 1
ATOM 10736 C CA . ASP B 1 331 ? 69.681 9.586 38.356 1.00 20.96 314 ASP B CA 1
ATOM 10737 C C . ASP B 1 331 ? 68.940 10.849 37.960 1.00 19.18 314 ASP B C 1
ATOM 10738 O O . ASP B 1 331 ? 67.751 11.010 38.234 1.00 18.63 314 ASP B O 1
ATOM 10747 N N . GLY B 1 332 ? 69.648 11.757 37.303 1.00 16.92 315 GLY B N 1
ATOM 10748 C CA . GLY B 1 332 ? 69.005 12.926 36.759 1.00 15.94 315 GLY B CA 1
ATOM 10749 C C . GLY B 1 332 ? 68.691 14.006 37.762 1.00 16.91 315 GLY B C 1
ATOM 10750 O O . GLY B 1 332 ? 67.907 14.911 37.446 1.00 16.74 315 GLY B O 1
ATOM 10754 N N . PHE B 1 333 ? 69.302 13.965 38.951 1.00 17.47 316 PHE B N 1
ATOM 10755 C CA . PHE B 1 333 ? 69.159 15.000 39.962 1.00 15.24 316 PHE B CA 1
ATOM 10756 C C . PHE B 1 333 ? 70.484 15.721 40.203 1.00 14.32 316 PHE B C 1
ATOM 10757 O O . PHE B 1 333 ? 71.570 15.162 39.987 1.00 16.67 316 PHE B O 1
ATOM 10774 N N . MET B 1 334 ? 70.388 16.964 40.698 1.00 14.80 317 MET B N 1
ATOM 10775 C CA . MET B 1 334 ? 71.533 17.652 41.266 1.00 14.40 317 MET B CA 1
ATOM 10776 C C . MET B 1 334 ? 71.068 18.620 42.339 1.00 14.22 317 MET B C 1
ATOM 10777 O O . MET B 1 334 ? 69.918 19.065 42.337 1.00 15.19 317 MET B O 1
ATOM 10791 N N . SER B 1 335 ? 71.983 18.984 43.226 1.00 14.47 318 SER B N 1
ATOM 10792 C CA . SER B 1 335 ? 71.754 20.013 44.224 1.00 14.12 318 SER B CA 1
ATOM 10793 C C . SER B 1 335 ? 72.701 21.186 44.011 1.00 13.52 318 SER B C 1
ATOM 10794 O O . SER B 1 335 ? 73.872 21.003 43.628 1.00 15.89 318 SER B O 1
ATOM 10802 N N . VAL B 1 336 ? 72.193 22.382 44.320 1.00 14.85 319 VAL B N 1
ATOM 10803 C CA . VAL B 1 336 ? 72.920 23.642 44.160 1.00 15.41 319 VAL B CA 1
ATOM 10804 C C . VAL B 1 336 ? 72.781 24.418 45.467 1.00 15.11 319 VAL B C 1
ATOM 10805 O O . VAL B 1 336 ? 71.678 24.795 45.866 1.00 15.39 319 VAL B O 1
ATOM 10818 N N . LEU B 1 337 ? 73.902 24.654 46.134 1.00 15.63 320 LEU B N 1
ATOM 10819 C CA . LEU B 1 337 ? 73.896 25.205 47.484 1.00 14.96 320 LEU B CA 1
ATOM 10820 C C . LEU B 1 337 ? 73.616 26.697 47.439 1.00 16.29 320 LEU B C 1
ATOM 10821 O O . LEU B 1 337 ? 74.246 27.419 46.670 1.00 15.52 320 LEU B O 1
ATOM 10837 N N . TRP B 1 338 ? 72.675 27.166 48.260 1.00 14.02 321 TRP B N 1
ATOM 10838 C CA . TRP B 1 338 ? 72.490 28.606 48.430 1.00 14.95 321 TRP B CA 1
ATOM 10839 C C . TRP B 1 338 ? 73.504 29.096 49.457 1.00 14.89 321 TRP B C 1
ATOM 10840 O O . TRP B 1 338 ? 73.517 28.623 50.595 1.00 16.95 321 TRP B O 1
ATOM 10861 N N . ASP B 1 339 ? 74.338 30.061 49.065 1.00 14.14 322 ASP B N 1
ATOM 10862 C CA . ASP B 1 339 ? 75.460 30.536 49.874 1.00 14.86 322 ASP B CA 1
ATOM 10863 C C . ASP B 1 339 ? 75.597 32.024 49.636 1.00 17.02 322 ASP B C 1
ATOM 10864 O O . ASP B 1 339 ? 75.661 32.456 48.485 1.00 15.77 322 ASP B O 1
ATOM 10873 N N . THR B 1 340 ? 75.641 32.795 50.718 1.00 15.47 323 THR B N 1
ATOM 10874 C CA . THR B 1 340 ? 75.801 34.245 50.644 1.00 15.24 323 THR B CA 1
ATOM 10875 C C . THR B 1 340 ? 77.181 34.730 51.092 1.00 16.00 323 THR B C 1
ATOM 10876 O O . THR B 1 340 ? 77.389 35.936 51.239 1.00 18.68 323 THR B O 1
ATOM 10887 N N . SER B 1 341 ? 78.132 33.816 51.303 1.00 16.47 324 SER B N 1
ATOM 10888 C CA . SER B 1 341 ? 79.555 34.055 51.520 1.00 18.91 324 SER B CA 1
ATOM 10889 C C . SER B 1 341 ? 79.942 34.498 52.927 1.00 19.10 324 SER B C 1
ATOM 10890 O O . SER B 1 341 ? 80.825 33.893 53.537 1.00 20.39 324 SER B O 1
ATOM 10898 N N . LYS B 1 342 ? 79.349 35.587 53.429 1.00 19.20 325 LYS B N 1
ATOM 10899 C CA . LYS B 1 342 ? 79.702 36.089 54.752 1.00 19.65 325 LYS B CA 1
ATOM 10900 C C . LYS B 1 342 ? 78.481 36.721 55.407 1.00 20.59 325 LYS B C 1
ATOM 10901 O O . LYS B 1 342 ? 77.557 37.188 54.731 1.00 21.20 325 LYS B O 1
ATOM 10920 N N . ASN B 1 343 ? 78.503 36.762 56.744 1.00 22.89 326 ASN B N 1
ATOM 10921 C CA . ASN B 1 343 ? 77.310 37.111 57.516 1.00 22.48 326 ASN B CA 1
ATOM 10922 C C . ASN B 1 343 ? 76.987 38.602 57.529 1.00 25.91 326 ASN B C 1
ATOM 10923 O O . ASN B 1 343 ? 75.917 38.975 58.018 1.00 28.78 326 ASN B O 1
ATOM 10934 N N . THR B 1 344 ? 77.858 39.446 57.004 1.00 24.28 327 THR B N 1
ATOM 10935 C CA . THR B 1 344 ? 77.503 40.837 56.744 1.00 22.77 327 THR B CA 1
ATOM 10936 C C . THR B 1 344 ? 76.869 41.014 55.375 1.00 22.07 327 THR B C 1
ATOM 10937 O O . THR B 1 344 ? 76.477 42.137 55.036 1.00 25.47 327 THR B O 1
ATOM 10948 N N . ALA B 1 345 ? 76.741 39.930 54.594 1.00 19.68 328 ALA B N 1
ATOM 10949 C CA . ALA B 1 345 ? 76.121 39.981 53.283 1.00 19.54 328 ALA B CA 1
ATOM 10950 C C . ALA B 1 345 ? 74.876 39.111 53.150 1.00 21.73 328 ALA B C 1
ATOM 10951 O O . ALA B 1 345 ? 74.113 39.314 52.208 1.00 21.72 328 ALA B O 1
ATOM 10958 N N . GLY B 1 346 ? 74.664 38.147 54.037 1.00 19.28 329 GLY B N 1
ATOM 10959 C CA . GLY B 1 346 ? 73.544 37.242 53.895 1.00 17.33 329 GLY B CA 1
ATOM 10960 C C . GLY B 1 346 ? 73.464 36.278 55.057 1.00 16.25 329 GLY B C 1
ATOM 10961 O O . GLY B 1 346 ? 74.293 36.298 55.970 1.00 18.93 329 GLY B O 1
ATOM 10965 N N . ASP B 1 347 ? 72.470 35.404 54.978 1.00 16.52 330 ASP B N 1
ATOM 10966 C CA . ASP B 1 347 ? 72.054 34.568 56.095 1.00 18.22 330 ASP B CA 1
ATOM 10967 C C . ASP B 1 347 ? 72.326 33.077 55.933 1.00 19.61 330 ASP B C 1
ATOM 10968 O O . ASP B 1 347 ? 71.973 32.319 56.831 1.00 18.85 330 ASP B O 1
ATOM 10977 N N . MET B 1 348 ? 72.986 32.638 54.857 1.00 18.43 331 MET B N 1
ATOM 10978 C CA . MET B 1 348 ? 73.347 31.223 54.659 1.00 18.76 331 MET B CA 1
ATOM 10979 C C . MET B 1 348 ? 74.781 31.213 54.134 1.00 17.45 331 MET B C 1
ATOM 10980 O O . MET B 1 348 ? 75.007 31.315 52.927 1.00 17.17 331 MET B O 1
ATOM 10994 N N . ASN B 1 349 ? 75.732 31.067 55.032 1.00 19.19 332 ASN B N 1
ATOM 10995 C CA . ASN B 1 349 ? 77.142 31.257 54.707 1.00 18.43 332 ASN B CA 1
ATOM 10996 C C . ASN B 1 349 ? 77.902 29.957 54.881 1.00 19.41 332 ASN B C 1
ATOM 10997 O O . ASN B 1 349 ? 78.006 29.419 55.990 1.00 19.81 332 ASN B O 1
ATOM 11008 N N . PHE B 1 350 ? 78.461 29.470 53.782 1.00 18.21 333 PHE B N 1
ATOM 11009 C CA . PHE B 1 350 ? 79.180 28.200 53.774 1.00 19.30 333 PHE B CA 1
ATOM 11010 C C . PHE B 1 350 ? 80.623 28.342 53.319 1.00 19.62 333 PHE B C 1
ATOM 11011 O O . PHE B 1 350 ? 81.534 27.903 54.030 1.00 20.66 333 PHE B O 1
ATOM 11028 N N . TYR B 1 351 ? 80.851 28.953 52.161 1.00 18.70 334 TYR B N 1
ATOM 11029 C CA . TYR B 1 351 ? 82.173 29.169 51.588 1.00 19.31 334 TYR B CA 1
ATOM 11030 C C . TYR B 1 351 ? 82.392 30.673 51.506 1.00 20.34 334 TYR B C 1
ATOM 11031 O O . TYR B 1 351 ? 81.651 31.374 50.810 1.00 19.85 334 TYR B O 1
ATOM 11049 N N . ASN B 1 352 ? 83.400 31.165 52.222 1.00 22.28 335 ASN B N 1
ATOM 11050 C CA . ASN B 1 352 ? 83.771 32.579 52.120 1.00 21.87 335 ASN B CA 1
ATOM 11051 C C . ASN B 1 352 ? 84.627 32.729 50.865 1.00 20.97 335 ASN B C 1
ATOM 11052 O O . ASN B 1 352 ? 85.781 32.312 50.836 1.00 22.96 335 ASN B O 1
ATOM 11063 N N . ARG B 1 353 ? 84.024 33.293 49.802 1.00 20.80 336 ARG B N 1
ATOM 11064 C CA . ARG B 1 353 ? 84.697 33.335 48.505 1.00 20.85 336 ARG B CA 1
ATOM 11065 C C . ARG B 1 353 ? 85.855 34.319 48.481 1.00 21.21 336 ARG B C 1
ATOM 11066 O O . ARG B 1 353 ? 86.738 34.195 47.620 1.00 22.87 336 ARG B O 1
ATOM 11087 N N . GLU B 1 354 ? 85.873 35.280 49.409 1.00 22.47 337 GLU B N 1
ATOM 11088 C CA . GLU B 1 354 ? 86.989 36.209 49.486 1.00 22.95 337 GLU B CA 1
ATOM 11089 C C . GLU B 1 354 ? 88.206 35.574 50.141 1.00 25.58 337 GLU B C 1
ATOM 11090 O O . GLU B 1 354 ? 89.349 35.853 49.743 1.00 27.38 337 GLU B O 1
ATOM 11102 N N . THR B 1 355 ? 88.000 34.758 51.181 1.00 23.82 338 THR B N 1
ATOM 11103 C CA . THR B 1 355 ? 89.113 34.170 51.916 1.00 25.16 338 THR B CA 1
ATOM 11104 C C . THR B 1 355 ? 89.417 32.735 51.509 1.00 26.65 338 THR B C 1
ATOM 11105 O O . THR B 1 355 ? 90.395 32.160 52.012 1.00 27.47 338 THR B O 1
ATOM 11116 N N . ASP B 1 356 ? 88.593 32.127 50.652 1.00 25.06 339 ASP B N 1
ATOM 11117 C CA . ASP B 1 356 ? 88.804 30.731 50.251 1.00 26.04 339 ASP B CA 1
ATOM 11118 C C . ASP B 1 356 ? 88.826 29.815 51.474 1.00 26.66 339 ASP B C 1
ATOM 11119 O O . ASP B 1 356 ? 89.674 28.921 51.597 1.00 27.69 339 ASP B O 1
ATOM 11128 N N . LYS B 1 357 ? 87.876 30.036 52.384 1.00 24.63 340 LYS B N 1
ATOM 11129 C CA . LYS B 1 357 ? 87.767 29.230 53.591 1.00 26.40 340 LYS B CA 1
ATOM 11130 C C . LYS B 1 357 ? 86.310 28.878 53.846 1.00 24.59 340 LYS B C 1
ATOM 11131 O O . LYS B 1 357 ? 85.429 29.728 53.720 1.00 24.00 340 LYS B O 1
ATOM 11150 N N . TRP B 1 358 ? 86.078 27.624 54.227 1.00 22.67 341 TRP B N 1
ATOM 11151 C CA . TRP B 1 358 ? 84.758 27.165 54.627 1.00 25.03 341 TRP B CA 1
ATOM 11152 C C . TRP B 1 358 ? 84.591 27.370 56.127 1.00 24.45 341 TRP B C 1
ATOM 11153 O O . TRP B 1 358 ? 85.532 27.164 56.900 1.00 27.11 341 TRP B O 1
ATOM 11174 N N . TYR B 1 359 ? 83.387 27.793 56.531 1.00 24.48 342 TYR B N 1
ATOM 11175 C CA . TYR B 1 359 ? 83.110 27.972 57.954 1.00 24.83 342 TYR B CA 1
ATOM 11176 C C . TYR B 1 359 ? 83.092 26.641 58.692 1.00 22.53 342 TYR B C 1
ATOM 11177 O O . TYR B 1 359 ? 83.435 26.589 59.878 1.00 28.09 342 TYR B O 1
ATOM 11195 N N . ASP B 1 360 ? 82.678 25.566 58.022 1.00 22.94 343 ASP B N 1
ATOM 11196 C CA . ASP B 1 360 ? 82.634 24.231 58.616 1.00 25.09 343 ASP B CA 1
ATOM 11197 C C . ASP B 1 360 ? 83.449 23.308 57.722 1.00 24.83 343 ASP B C 1
ATOM 11198 O O . ASP B 1 360 ? 83.027 22.981 56.607 1.00 25.30 343 ASP B O 1
ATOM 11207 N N . GLU B 1 361 ? 84.626 22.902 58.204 1.00 26.09 344 GLU B N 1
ATOM 11208 C CA . GLU B 1 361 ? 85.485 22.055 57.380 1.00 27.33 344 GLU B CA 1
ATOM 11209 C C . GLU B 1 361 ? 84.865 20.692 57.096 1.00 27.08 344 GLU B C 1
ATOM 11210 O O . GLU B 1 361 ? 85.208 20.059 56.091 1.00 28.17 344 GLU B O 1
ATOM 11222 N N . LYS B 1 362 ? 83.931 20.237 57.929 1.00 26.11 345 LYS B N 1
ATOM 11223 C CA . LYS B 1 362 ? 83.290 18.963 57.652 1.00 29.91 345 LYS B CA 1
ATOM 11224 C C . LYS B 1 362 ? 82.233 19.088 56.558 1.00 27.36 345 LYS B C 1
ATOM 11225 O O . LYS B 1 362 ? 82.047 18.142 55.788 1.00 26.94 345 LYS B O 1
ATOM 11244 N N . ILE B 1 363 ? 81.537 20.229 56.462 1.00 25.11 346 ILE B N 1
ATOM 11245 C CA . ILE B 1 363 ? 80.672 20.463 55.307 1.00 22.66 346 ILE B CA 1
ATOM 11246 C C . ILE B 1 363 ? 81.504 20.416 54.029 1.00 26.58 346 ILE B C 1
ATOM 11247 O O . ILE B 1 363 ? 81.175 19.704 53.068 1.00 24.09 346 ILE B O 1
ATOM 11263 N N . ARG B 1 364 ? 82.625 21.138 54.031 1.00 23.00 347 ARG B N 1
ATOM 11264 C CA . ARG B 1 364 ? 83.575 21.101 52.927 1.00 26.01 347 ARG B CA 1
ATOM 11265 C C . ARG B 1 364 ? 83.993 19.676 52.589 1.00 23.35 347 ARG B C 1
ATOM 11266 O O . ARG B 1 364 ? 83.904 19.252 51.429 1.00 24.45 347 ARG B O 1
ATOM 11287 N N . ASP B 1 365 ? 84.506 18.938 53.584 1.00 24.04 348 ASP B N 1
ATOM 11288 C CA . ASP B 1 365 ? 85.015 17.599 53.318 1.00 27.19 348 ASP B CA 1
ATOM 11289 C C . ASP B 1 365 ? 83.924 16.701 52.751 1.00 24.94 348 ASP B C 1
ATOM 11290 O O . ASP B 1 365 ? 84.190 15.851 51.893 1.00 25.00 348 ASP B O 1
ATOM 11299 N N . ASN B 1 366 ? 82.693 16.857 53.237 1.00 25.06 349 ASN B N 1
ATOM 11300 C CA . ASN B 1 366 ? 81.608 16.029 52.732 1.00 23.87 349 ASN B CA 1
ATOM 11301 C C . ASN B 1 366 ? 81.332 16.305 51.252 1.00 22.51 349 ASN B C 1
ATOM 11302 O O . ASN B 1 366 ? 81.034 15.375 50.493 1.00 23.47 349 ASN B O 1
ATOM 11313 N N . PHE B 1 367 ? 81.412 17.569 50.821 1.00 22.63 350 PHE B N 1
ATOM 11314 C CA . PHE B 1 367 ? 81.245 17.860 49.398 1.00 21.15 350 PHE B CA 1
ATOM 11315 C C . PHE B 1 367 ? 82.384 17.251 48.585 1.00 22.69 350 PHE B C 1
ATOM 11316 O O . PHE B 1 367 ? 82.158 16.649 47.529 1.00 22.23 350 PHE B O 1
ATOM 11333 N N . VAL B 1 368 ? 83.614 17.359 49.080 1.00 22.11 351 VAL B N 1
ATOM 11334 C CA . VAL B 1 368 ? 84.747 16.751 48.389 1.00 24.53 351 VAL B CA 1
ATOM 11335 C C . VAL B 1 368 ? 84.509 15.259 48.203 1.00 25.16 351 VAL B C 1
ATOM 11336 O O . VAL B 1 368 ? 84.679 14.715 47.105 1.00 26.32 351 VAL B O 1
ATOM 11349 N N . ASN B 1 369 ? 84.081 14.583 49.268 1.00 23.95 352 ASN B N 1
ATOM 11350 C CA . ASN B 1 369 ? 83.894 13.137 49.224 1.00 25.28 352 ASN B CA 1
ATOM 11351 C C . ASN B 1 369 ? 82.715 12.735 48.338 1.00 24.70 352 ASN B C 1
ATOM 11352 O O . ASN B 1 369 ? 82.814 11.765 47.582 1.00 26.66 352 ASN B O 1
ATOM 11363 N N . ILE B 1 370 ? 81.599 13.462 48.411 1.00 23.56 353 ILE B N 1
ATOM 11364 C CA . ILE B 1 370 ? 80.457 13.145 47.556 1.00 24.40 353 ILE B CA 1
ATOM 11365 C C . ILE B 1 370 ? 80.835 13.300 46.094 1.00 24.06 353 ILE B C 1
ATOM 11366 O O . ILE B 1 370 ? 80.482 12.468 45.252 1.00 27.93 353 ILE B O 1
ATOM 11382 N N . ALA B 1 371 ? 81.556 14.381 45.767 1.00 23.55 354 ALA B N 1
ATOM 11383 C CA . ALA B 1 371 ? 81.990 14.608 44.396 1.00 26.29 354 ALA B CA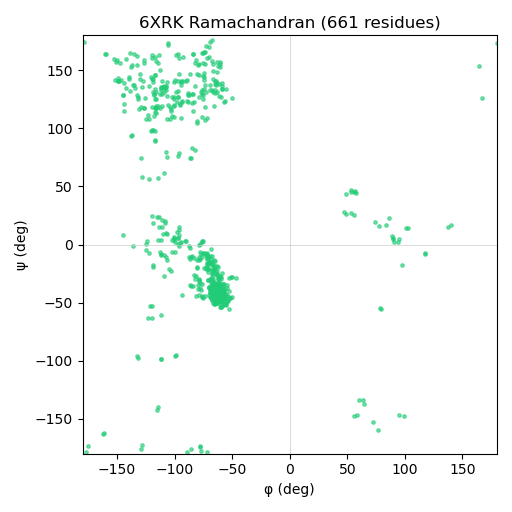 1
ATOM 11384 C C . ALA B 1 371 ? 82.922 13.512 43.899 1.00 26.40 354 ALA B C 1
ATOM 11385 O O . ALA B 1 371 ? 82.918 13.195 42.703 1.00 29.72 354 ALA B O 1
ATOM 11392 N N . ALA B 1 372 ? 83.740 12.924 44.786 1.00 25.80 355 ALA B N 1
ATOM 11393 C CA . ALA B 1 372 ? 84.674 11.874 44.417 1.00 28.54 355 ALA B CA 1
ATOM 11394 C C . ALA B 1 372 ? 84.049 10.484 44.434 1.00 29.26 355 ALA B C 1
ATOM 11395 O O . ALA B 1 372 ? 84.666 9.542 43.930 1.00 41.77 355 ALA B O 1
ATOM 11402 N N . GLY B 1 373 ? 82.840 10.345 44.980 1.00 31.35 356 GLY B N 1
ATOM 11403 C CA . GLY B 1 373 ? 82.242 9.036 45.161 1.00 34.79 356 GLY B CA 1
ATOM 11404 C C . GLY B 1 373 ? 82.669 8.309 46.419 1.00 54.32 356 GLY B C 1
ATOM 11405 O O . GLY B 1 373 ? 82.478 7.094 46.513 1.00 67.59 356 GLY B O 1
ATOM 11409 N N . VAL B 1 374 ? 83.250 9.021 47.388 1.00 59.61 357 VAL B N 1
ATOM 11410 C CA . VAL B 1 374 ? 83.710 8.429 48.645 1.00 64.05 357 VAL B CA 1
ATOM 11411 C C . VAL B 1 374 ? 82.793 8.813 49.807 1.00 65.07 357 VAL B C 1
ATOM 11412 O O . VAL B 1 374 ? 82.912 8.282 50.915 1.00 63.13 357 VAL B O 1
#